Protein 1BF2 (pdb70)

InterPro domains:
  IPR004193 Glycoside hydrolase, family 13, N-terminal [PF02922] (33-148)
  IPR006047 Glycosyl hydrolase family 13, catalytic domain [PF00128] (228-406)
  IPR006047 Glycosyl hydrolase family 13, catalytic domain [SM00642] (209-652)
  IPR013780 Glycosyl hydrolase, all-beta [G3DSA:2.60.40.1180] (663-776)
  IPR013783 Immunoglobulin-like fold [G3DSA:2.60.40.10] (27-188)
  IPR014756 Immunoglobulin E-set [SSF81296] (30-186)
  IPR017853 Glycoside hydrolase superfamily [SSF51445] (195-660)
  IPR044505 Glycogen debranching enzyme GlgX/isoamylase, N-terminal Early set domain [cd02856] (33-186)
  IPR048644 Isoamylase, C-terminal [PF21331] (668-774)

Solvent-accessible surface area: 23890 Å² total; per-residue (Å²): 87,63,66,70,42,75,26,8,14,65,45,49,103,136,87,47,40,0,45,0,57,4,23,3,58,62,13,78,60,0,9,0,16,0,1,58,35,8,64,37,51,100,43,49,20,64,56,75,4,64,95,53,40,94,23,6,25,22,30,74,0,51,21,79,42,1,107,89,35,51,3,104,58,37,5,38,2,0,0,1,0,2,0,62,0,1,50,91,21,105,116,31,32,83,32,31,88,20,28,56,98,32,10,11,28,90,73,0,2,4,4,4,0,0,0,0,1,1,1,2,16,1,60,0,0,18,23,1,6,51,6,97,80,15,95,73,26,43,12,2,0,3,2,86,93,72,28,49,47,31,0,2,40,63,0,1,0,0,3,8,22,76,114,49,143,62,62,22,26,115,80,18,77,65,5,9,36,33,0,0,1,0,1,6,13,1,28,1,0,0,43,61,3,117,86,9,66,69,100,40,65,2,9,0,88,0,0,8,76,13,9,76,36,0,54,68,0,9,4,11,0,0,2,0,8,1,1,1,2,0,36,2,28,8,5,85,58,72,99,112,30,8,79,107,15,24,8,20,0,29,56,0,2,0,0,8,0,0,0,21,32,3,0,95,69,109,62,40,22,4,0,5,36,13,0,3,35,3,0,48,34,0,9,112,45,30,4,0,0,0,0,0,0,0,1,0,4,0,19,5,10,7,26,111,69,106,96,49,35,43,23,0,26,1,8,0,0,1,0,0,1,1,30,11,7,1,1,6,33,74,49,30,56,63,19,67,45,6,8,58,75,28,0,0,2,5,3,20,30,88,20,0,9,14,1,1,0,5,0,1,6,28,1,2,110,64,0,1,0,1,0,0,0,1,15,29,0,0,0,0,0,5,0,1,39,27,17,36,116,43,75,81,1,80,67,2,84,141,10,3,20,39,16,31,29,97,11,65,80,0,0,0,20,17,1,44,130,38,28,97,46,17,71,46,100,13,29,86,20,13,4,5,1,0,10,0,42,16,98,43,69,67,4,140,35,24,20,28,2,27,113,28,0,3,0,3,0,4,59,0,49,34,10,0,8,28,2,5,14,31,43,77,93,78,62,9,122,4,49,36,3,9,39,0,7,21,0,1,35,78,29,0,94,120,38,50,10,22,0,27,10,0,1,0,0,0,1,3,12,59,10,0,1,0,40,1,0,0,28,2,90,33,48,66,19,98,37,77,79,36,59,1,76,6,99,60,38,68,113,72,10,50,14,91,8,10,2,87,94,80,65,116,13,41,48,43,22,13,31,26,2,0,6,0,0,0,0,2,1,0,5,0,0,3,0,0,0,0,13,2,0,1,0,5,7,20,57,8,82,22,1,1,21,4,66,11,1,5,2,59,13,6,28,8,50,50,98,60,83,106,61,39,45,29,5,33,29,2,0,56,66,0,0,50,17,0,86,63,16,39,0,0,28,6,56,70,43,34,52,72,94,30,18,45,41,26,29,24,72,21,46,85,9,64,76,122,19,56,127,69,66,80,27,43,7,1,0,6,3,1,41,0,72,60,35,64,9,96,22,0,0,0,3,0,2,0,2,106,72,57,85,30,79,0,39,2,12,64,20,56,23,44,108,65,0,41,46,3,2,1,0,0,49,152,25,42,21,56,77,4,5,27,38,121,64,68,26,61,85,38,6,15,70,44,45,77,21,52,0,34,11,16,0,1,0,0,0,8,2,103

GO terms:
  GO:0005576 extracellular region (C, EXP)
  GO:0019156 isoamylase activity (F, EXP)

Structure (mmCIF, N/CA/C/O backbone):
data_1BF2
#
_entry.id   1BF2
#
_cell.length_a   138.900
_cell.length_b   152.400
_cell.length_c   53.500
_cell.angle_alpha   90.00
_cell.angle_beta   90.00
_cell.angle_gamma   90.00
#
_symmetry.space_group_name_H-M   'P 21 21 21'
#
loop_
_entity.id
_entity.type
_entity.pdbx_description
1 polymer ISOAMYLASE
2 non-polymer 'CALCIUM ION'
3 water water
#
loop_
_atom_site.group_PDB
_atom_site.id
_atom_site.type_symbol
_atom_site.label_atom_id
_atom_site.label_alt_id
_atom_site.label_comp_id
_atom_site.label_asym_id
_atom_site.label_entity_id
_atom_site.label_seq_id
_atom_site.pdbx_PDB_ins_code
_atom_site.Cartn_x
_atom_site.Cartn_y
_atom_site.Cartn_z
_atom_site.occupancy
_atom_site.B_iso_or_equiv
_atom_site.auth_seq_id
_atom_site.auth_comp_id
_atom_site.auth_asym_id
_atom_site.auth_atom_id
_atom_site.pdbx_PDB_model_num
ATOM 1 N N . ALA A 1 1 ? 95.855 57.252 22.572 1.00 17.60 1 ALA A N 1
ATOM 2 C CA . ALA A 1 1 ? 94.577 56.512 22.375 1.00 18.76 1 ALA A CA 1
ATOM 3 C C . ALA A 1 1 ? 93.826 56.327 23.696 1.00 20.05 1 ALA A C 1
ATOM 4 O O . ALA A 1 1 ? 94.383 56.547 24.776 1.00 20.19 1 ALA A O 1
ATOM 6 N N . ILE A 1 2 ? 92.579 55.877 23.586 1.00 20.26 2 ILE A N 1
ATOM 7 C CA . ILE A 1 2 ? 91.698 55.638 24.721 1.00 20.86 2 ILE A CA 1
ATOM 8 C C . ILE A 1 2 ? 91.630 54.128 24.965 1.00 21.33 2 ILE A C 1
ATOM 9 O O . ILE A 1 2 ? 91.443 53.363 24.029 1.00 21.44 2 ILE A O 1
ATOM 14 N N . ASN A 1 3 ? 91.875 53.703 26.200 1.00 22.78 3 ASN A N 1
ATOM 15 C CA . ASN A 1 3 ? 91.820 52.291 26.568 1.00 25.30 3 ASN A CA 1
ATOM 16 C C . ASN A 1 3 ? 92.870 51.484 25.850 1.00 27.33 3 ASN A C 1
ATOM 17 O O . ASN A 1 3 ? 92.635 50.332 25.477 1.00 26.79 3 ASN A O 1
ATOM 22 N N . SER A 1 4 ? 94.044 52.084 25.694 1.00 29.24 4 SER A N 1
ATOM 23 C CA . SER A 1 4 ? 95.167 51.441 25.034 1.00 28.45 4 SER A CA 1
ATOM 24 C C . SER A 1 4 ? 95.509 50.062 25.610 1.00 25.44 4 SER A C 1
ATOM 25 O O . SER A 1 4 ? 95.861 49.161 24.869 1.00 28.86 4 SER A O 1
ATOM 28 N N . MET A 1 5 ? 95.358 49.875 26.914 1.00 21.63 5 MET A N 1
ATOM 29 C CA . MET A 1 5 ? 95.703 48.597 27.512 1.00 17.68 5 MET A CA 1
ATOM 30 C C . MET A 1 5 ? 94.534 47.675 27.857 1.00 20.20 5 MET A C 1
ATOM 31 O O . MET A 1 5 ? 94.748 46.633 28.446 1.00 20.08 5 MET A O 1
ATOM 36 N N . SER A 1 6 ? 93.304 48.064 27.541 1.00 19.07 6 SER A N 1
ATOM 37 C CA . SER A 1 6 ? 92.130 47.237 27.861 1.00 23.59 6 SER A CA 1
ATOM 38 C C . SER A 1 6 ? 92.101 46.746 29.306 1.00 21.87 6 SER A C 1
ATOM 39 O O . SER A 1 6 ? 91.831 45.570 29.565 1.00 21.86 6 SER A O 1
ATOM 42 N N . LEU A 1 7 ? 92.308 47.669 30.240 1.00 18.13 7 LEU A N 1
ATOM 43 C CA . LEU A 1 7 ? 92.321 47.342 31.653 1.00 13.47 7 LEU A CA 1
ATOM 44 C C . LEU A 1 7 ? 90.923 47.181 32.282 1.00 13.62 7 LEU A C 1
ATOM 45 O O . LEU A 1 7 ? 89.933 47.674 31.758 1.00 13.73 7 LEU A O 1
ATOM 50 N N . GLY A 1 8 ? 90.845 46.452 33.389 1.00 11.89 8 GLY A N 1
ATOM 51 C CA . GLY A 1 8 ? 89.572 46.261 34.052 1.00 14.92 8 GLY A CA 1
ATOM 52 C C . GLY A 1 8 ? 89.095 44.820 34.052 1.00 15.05 8 GLY A C 1
ATOM 53 O O . GLY A 1 8 ? 89.811 43.903 33.628 1.00 15.32 8 GLY A O 1
ATOM 54 N N . ALA A 1 9 ? 87.877 44.631 34.545 1.00 15.81 9 ALA A N 1
ATOM 55 C CA . ALA A 1 9 ? 87.235 43.320 34.625 1.00 17.43 9 ALA A CA 1
ATOM 56 C C . ALA A 1 9 ? 86.018 43.302 33.728 1.00 16.14 9 ALA A C 1
ATOM 57 O O . ALA A 1 9 ? 85.156 44.152 33.847 1.00 21.44 9 ALA A O 1
ATOM 59 N N . SER A 1 10 ? 85.927 42.341 32.830 1.00 19.55 10 SER A N 1
ATOM 60 C CA . SER A 1 10 ? 84.753 42.287 31.976 1.00 21.21 10 SER A CA 1
ATOM 61 C C . SER A 1 10 ? 84.414 40.885 31.504 1.00 20.77 10 SER A C 1
ATOM 62 O O . SER A 1 10 ? 85.299 40.040 31.328 1.00 23.03 10 SER A O 1
ATOM 65 N N . TYR A 1 11 ? 83.126 40.651 31.298 1.00 20.17 11 TYR A N 1
ATOM 66 C CA . TYR A 1 11 ? 82.637 39.368 30.816 1.00 21.96 11 TYR A CA 1
ATOM 67 C C . TYR A 1 11 ? 82.823 39.308 29.320 1.00 21.14 11 TYR A C 1
ATOM 68 O O . TYR A 1 11 ? 82.819 40.334 28.655 1.00 19.95 11 TYR A O 1
ATOM 77 N N . ASP A 1 12 ? 82.949 38.103 28.783 1.00 26.56 12 ASP A N 1
ATOM 78 C CA . ASP A 1 12 ? 83.020 37.954 27.335 1.00 28.47 12 ASP A CA 1
ATOM 79 C C . ASP A 1 12 ? 81.563 38.026 26.850 1.00 30.38 12 ASP A C 1
ATOM 80 O O . ASP A 1 12 ? 80.631 37.993 27.665 1.00 29.65 12 ASP A O 1
ATOM 85 N N . ALA A 1 13 ? 81.361 38.082 25.539 1.00 34.01 13 ALA A N 1
ATOM 86 C CA . ALA A 1 13 ? 80.016 38.195 24.966 1.00 37.20 13 ALA A CA 1
ATOM 87 C C . ALA A 1 13 ? 78.913 37.308 25.548 1.00 38.50 13 ALA A C 1
ATOM 88 O O . ALA A 1 13 ? 77.819 37.793 25.847 1.00 37.07 13 ALA A O 1
ATOM 90 N N . GLN A 1 14 ? 79.199 36.015 25.698 1.00 40.00 14 GLN A N 1
ATOM 91 C CA . GLN A 1 14 ? 78.221 35.065 26.226 1.00 42.12 14 GLN A CA 1
ATOM 92 C C . GLN A 1 14 ? 78.218 34.897 27.748 1.00 38.76 14 GLN A C 1
ATOM 93 O O . GLN A 1 14 ? 77.486 34.066 28.273 1.00 37.07 14 GLN A O 1
ATOM 99 N N . GLN A 1 15 ? 79.003 35.721 28.444 1.00 38.55 15 GLN A N 1
ATOM 100 C CA . GLN A 1 15 ? 79.114 35.691 29.911 1.00 36.68 15 GLN A CA 1
ATOM 101 C C . GLN A 1 15 ? 79.574 34.357 30.478 1.00 33.61 15 GLN A C 1
ATOM 102 O O . GLN A 1 15 ? 79.183 33.951 31.573 1.00 32.65 15 GLN A O 1
ATOM 108 N N . ALA A 1 16 ? 80.462 33.717 29.729 1.00 30.69 16 ALA A N 1
ATOM 109 C CA . ALA A 1 16 ? 81.022 32.438 30.099 1.00 28.72 16 ALA A CA 1
ATOM 110 C C . ALA A 1 16 ? 82.317 32.632 30.847 1.00 27.88 16 ALA A C 1
ATOM 111 O O . ALA A 1 16 ? 82.771 31.715 31.536 1.00 30.00 16 ALA A O 1
ATOM 113 N N . ASN A 1 17 ? 82.941 33.797 30.667 1.00 24.60 17 ASN A N 1
ATOM 114 C CA . ASN A 1 17 ? 84.213 34.101 31.323 1.00 23.35 17 ASN A CA 1
ATOM 115 C C . ASN A 1 17 ? 84.351 35.562 31.627 1.00 20.27 17 ASN A C 1
ATOM 116 O O . ASN A 1 17 ? 83.751 36.400 30.963 1.00 19.30 17 ASN A O 1
ATOM 121 N N . ILE A 1 18 ? 85.217 35.850 32.586 1.00 17.40 18 ILE A N 1
ATOM 122 C CA . ILE A 1 18 ? 85.538 37.207 32.983 1.00 17.02 18 ILE A CA 1
ATOM 123 C C . ILE A 1 18 ? 87.044 37.313 32.849 1.00 17.10 18 ILE A C 1
ATOM 124 O O . ILE A 1 18 ? 87.770 36.394 33.243 1.00 14.69 18 ILE A O 1
ATOM 129 N N . THR A 1 19 ? 87.520 38.404 32.270 1.00 19.29 19 THR A N 1
ATOM 130 C CA . THR A 1 19 ? 88.960 38.615 32.149 1.00 19.82 19 THR A CA 1
ATOM 131 C C . THR A 1 19 ? 89.328 39.777 33.024 1.00 17.31 19 THR A C 1
ATOM 132 O O . THR A 1 19 ? 88.707 40.843 32.948 1.00 19.13 19 THR A O 1
ATOM 136 N N . PHE A 1 20 ? 90.335 39.573 33.852 1.00 15.11 20 PHE A N 1
ATOM 137 C CA . PHE A 1 20 ? 90.794 40.612 34.741 1.00 14.15 20 PHE A CA 1
ATOM 138 C C . PHE A 1 20 ? 92.163 41.096 34.285 1.00 15.02 20 PHE A C 1
ATOM 139 O O . PHE A 1 20 ? 93.084 40.305 34.173 1.00 18.61 20 PHE A O 1
ATOM 147 N N . ARG A 1 21 ? 92.282 42.373 33.952 1.00 16.63 21 ARG A N 1
ATOM 148 C CA . ARG A 1 21 ? 93.566 42.943 33.534 1.00 17.26 21 ARG A CA 1
ATOM 149 C C . ARG A 1 21 ? 93.906 44.124 34.441 1.00 14.66 21 ARG A C 1
ATOM 150 O O . ARG A 1 21 ? 93.062 44.986 34.677 1.00 16.74 21 ARG A O 1
ATOM 158 N N . VAL A 1 22 ? 95.143 44.203 34.916 1.00 14.32 22 VAL A N 1
ATOM 159 C CA . VAL A 1 22 ? 95.531 45.301 35.802 1.00 14.36 22 VAL A CA 1
ATOM 160 C C . VAL A 1 22 ? 97.004 45.645 35.592 1.00 17.02 22 VAL A C 1
ATOM 161 O O . VAL A 1 22 ? 97.807 44.780 35.277 1.00 19.40 22 VAL A O 1
ATOM 165 N N . TYR A 1 23 ? 97.349 46.920 35.723 1.00 18.35 23 TYR A N 1
ATOM 166 C CA . TYR A 1 23 ? 98.713 47.380 35.534 1.00 14.83 23 TYR A CA 1
ATOM 167 C C . TYR A 1 23 ? 99.516 47.553 36.812 1.00 16.20 23 TYR A C 1
ATOM 168 O O . TYR A 1 23 ? 98.996 47.946 37.856 1.00 18.62 23 TYR A O 1
ATOM 177 N N . SER A 1 24 ? 100.794 47.235 36.709 1.00 15.59 24 SER A N 1
ATOM 178 C CA . SER A 1 24 ? 101.752 47.420 37.785 1.00 17.11 24 SER A CA 1
ATOM 179 C C . SER A 1 24 ? 103.106 47.174 37.158 1.00 18.54 24 SER A C 1
ATOM 180 O O . SER A 1 24 ? 103.349 46.103 36.609 1.00 19.88 24 SER A O 1
ATOM 183 N N . SER A 1 25 ? 103.948 48.202 37.145 1.00 19.85 25 SER A N 1
ATOM 184 C CA . SER A 1 25 ? 105.273 48.093 36.546 1.00 20.00 25 SER A CA 1
ATOM 185 C C . SER A 1 25 ? 106.322 47.553 37.506 1.00 19.27 25 SER A C 1
ATOM 186 O O . SER A 1 25 ? 107.395 47.160 37.078 1.00 24.09 25 SER A O 1
ATOM 189 N N . GLN A 1 26 ? 106.000 47.515 38.795 1.00 18.09 26 GLN A N 1
ATOM 190 C CA . GLN A 1 26 ? 106.927 47.041 39.811 1.00 16.03 26 GLN A CA 1
ATOM 191 C C . GLN A 1 26 ? 106.498 45.772 40.554 1.00 18.95 26 GLN A C 1
ATOM 192 O O . GLN A 1 26 ? 107.319 45.147 41.206 1.00 20.36 26 GLN A O 1
ATOM 198 N N . ALA A 1 27 ? 105.218 45.412 40.493 1.00 19.42 27 ALA A N 1
ATOM 199 C CA . ALA A 1 27 ? 104.729 44.222 41.186 1.00 19.58 27 ALA A CA 1
ATOM 200 C C . ALA A 1 27 ? 105.514 42.990 40.791 1.00 18.57 27 ALA A C 1
ATOM 201 O O . ALA A 1 27 ? 105.988 42.866 39.665 1.00 18.59 27 ALA A O 1
ATOM 203 N N . THR A 1 28 ? 105.669 42.108 41.759 1.00 19.52 28 THR A N 1
ATOM 204 C CA . THR A 1 28 ? 106.374 40.850 41.611 1.00 21.47 28 THR A CA 1
ATOM 205 C C . THR A 1 28 ? 105.348 39.725 41.510 1.00 23.24 28 THR A C 1
ATOM 206 O O . THR A 1 28 ? 105.611 38.660 40.946 1.00 23.43 28 THR A O 1
ATOM 210 N N . ARG A 1 29 ? 104.187 39.963 42.106 1.00 22.67 29 ARG A N 1
ATOM 211 C CA . ARG A 1 29 ? 103.128 38.989 42.127 1.00 21.37 29 ARG A CA 1
ATOM 212 C C . ARG A 1 29 ? 101.824 39.702 42.388 1.00 19.29 29 ARG A C 1
ATOM 213 O O . ARG A 1 29 ? 101.776 40.606 43.224 1.00 20.62 29 ARG A O 1
ATOM 221 N N . ILE A 1 30 ? 100.789 39.308 41.653 1.00 15.50 30 ILE A N 1
ATOM 222 C CA . ILE A 1 30 ? 99.458 39.869 41.799 1.00 15.34 30 ILE A CA 1
ATOM 223 C C . ILE A 1 30 ? 98.477 38.717 41.813 1.00 16.99 30 ILE A C 1
ATOM 224 O O . ILE A 1 30 ? 98.529 37.827 40.960 1.00 16.43 30 ILE A O 1
ATOM 229 N N . VAL A 1 31 ? 97.591 38.727 42.799 1.00 18.03 31 VAL A N 1
ATOM 230 C CA . VAL A 1 31 ? 96.619 37.661 42.953 1.00 18.11 31 VAL A CA 1
ATOM 231 C C . VAL A 1 31 ? 95.214 38.231 43.150 1.00 18.15 31 VAL A C 1
ATOM 232 O O . VAL A 1 31 ? 95.006 39.133 43.965 1.00 16.26 31 VAL A O 1
ATOM 236 N N . LEU A 1 32 ? 94.275 37.705 42.367 1.00 19.91 32 LEU A N 1
ATOM 237 C CA . LEU A 1 32 ? 92.869 38.085 42.386 1.00 15.52 32 LEU A CA 1
ATOM 238 C C . LEU A 1 32 ? 92.143 37.405 43.538 1.00 18.17 32 LEU A C 1
ATOM 239 O O . LEU A 1 32 ? 92.345 36.216 43.775 1.00 18.42 32 LEU A O 1
ATOM 244 N N . TYR A 1 33 ? 91.341 38.163 44.282 1.00 15.87 33 TYR A N 1
ATOM 245 C CA . TYR A 1 33 ? 90.545 37.618 45.379 1.00 10.58 33 TYR A CA 1
ATOM 246 C C . TYR A 1 33 ? 89.092 37.862 44.991 1.00 14.73 33 TYR A C 1
ATOM 247 O O . TYR A 1 33 ? 88.756 38.971 44.575 1.00 15.68 33 TYR A O 1
ATOM 256 N N . LEU A 1 34 ? 88.255 36.818 45.053 1.00 15.29 34 LEU A N 1
ATOM 257 C CA . LEU A 1 34 ? 86.841 36.922 44.705 1.00 11.74 34 LEU A CA 1
ATOM 258 C C . LEU A 1 34 ? 85.990 36.755 45.941 1.00 15.00 34 LEU A C 1
ATOM 259 O O . LEU A 1 34 ? 86.273 35.891 46.767 1.00 15.98 34 LEU A O 1
ATOM 264 N N . TYR A 1 35 ? 84.969 37.605 46.081 1.00 16.52 35 TYR A N 1
ATOM 265 C CA . TYR A 1 35 ? 84.081 37.587 47.236 1.00 15.25 35 TYR A CA 1
ATOM 266 C C . TYR A 1 35 ? 82.621 37.577 46.798 1.00 17.04 35 TYR A C 1
ATOM 267 O O . TYR A 1 35 ? 82.279 38.069 45.714 1.00 17.18 35 TYR A O 1
ATOM 276 N N . SER A 1 36 ? 81.765 37.031 47.656 1.00 17.07 36 SER A N 1
ATOM 277 C CA . SER A 1 36 ? 80.337 36.963 47.382 1.00 19.67 36 SER A CA 1
ATOM 278 C C . SER A 1 36 ? 79.646 38.229 47.886 1.00 19.70 36 SER A C 1
ATOM 279 O O . SER A 1 36 ? 78.544 38.564 47.445 1.00 21.93 36 SER A O 1
ATOM 282 N N . ALA A 1 37 ? 80.296 38.918 48.818 1.00 14.70 37 ALA A N 1
ATOM 283 C CA . ALA A 1 37 ? 79.771 40.152 49.381 1.00 16.31 37 ALA A CA 1
ATOM 284 C C . ALA A 1 37 ? 80.920 41.183 49.471 1.00 17.58 37 ALA A C 1
ATOM 285 O O . ALA A 1 37 ? 82.099 40.822 49.582 1.00 18.01 37 ALA A O 1
ATOM 287 N N . GLY A 1 38 ? 80.584 42.462 49.392 1.00 16.50 38 GLY A N 1
ATOM 288 C CA . GLY A 1 38 ? 81.614 43.483 49.440 1.00 14.81 38 GLY A CA 1
ATOM 289 C C . GLY A 1 38 ? 82.230 43.706 50.805 1.00 17.50 38 GLY A C 1
ATOM 290 O O . GLY A 1 38 ? 83.361 44.202 50.910 1.00 16.58 38 GLY A O 1
ATOM 291 N N . TYR A 1 39 ? 81.493 43.348 51.850 1.00 13.88 39 TYR A N 1
ATOM 292 C CA . TYR A 1 39 ? 81.969 43.547 53.201 1.00 17.76 39 TYR A CA 1
ATOM 293 C C . TYR A 1 39 ? 81.708 42.383 54.143 1.00 20.51 39 TYR A C 1
ATOM 294 O O . TYR A 1 39 ? 80.667 41.737 54.082 1.00 23.04 39 TYR A O 1
ATOM 303 N N . GLY A 1 40 ? 82.653 42.171 55.050 1.00 21.60 40 GLY A N 1
ATOM 304 C CA . GLY A 1 40 ? 82.519 41.161 56.076 1.00 24.49 40 GLY A CA 1
ATOM 305 C C . GLY A 1 40 ? 82.831 39.717 55.769 1.00 25.22 40 GLY A C 1
ATOM 306 O O . GLY A 1 40 ? 82.876 38.909 56.692 1.00 28.09 40 GLY A O 1
ATOM 307 N N . VAL A 1 41 ? 83.064 39.374 54.511 1.00 23.56 41 VAL A N 1
ATOM 308 C CA . VAL A 1 41 ? 83.359 37.988 54.216 1.00 23.23 41 VAL A CA 1
ATOM 309 C C . VAL A 1 41 ? 84.731 37.772 53.654 1.00 21.52 41 VAL A C 1
ATOM 310 O O . VAL A 1 41 ? 85.314 38.675 53.049 1.00 20.97 41 VAL A O 1
ATOM 314 N N . GLN A 1 42 ? 85.254 36.571 53.893 1.00 20.09 42 GLN A N 1
ATOM 315 C CA . GLN A 1 42 ? 86.552 36.181 53.362 1.00 20.67 42 GLN A CA 1
ATOM 316 C C . GLN A 1 42 ? 86.305 35.816 51.898 1.00 19.56 42 GLN A C 1
ATOM 317 O O . GLN A 1 42 ? 85.153 35.598 51.496 1.00 21.07 42 GLN A O 1
ATOM 323 N N . GLU A 1 43 ? 87.371 35.764 51.104 1.00 18.03 43 GLU A N 1
ATOM 324 C CA . GLU A 1 43 ? 87.260 35.428 49.694 1.00 18.12 43 GLU A CA 1
ATOM 325 C C . GLU A 1 43 ? 86.821 33.977 49.485 1.00 19.40 43 GLU A C 1
ATOM 326 O O . GLU A 1 43 ? 87.057 33.127 50.344 1.00 19.17 43 GLU A O 1
ATOM 332 N N . SER A 1 44 ? 86.105 33.728 48.388 1.00 19.69 44 SER A N 1
ATOM 333 C CA . SER A 1 44 ? 85.656 32.386 48.024 1.00 17.81 44 SER A CA 1
ATOM 334 C C . SER A 1 44 ? 86.708 31.706 47.133 1.00 18.24 44 SER A C 1
ATOM 335 O O . SER A 1 44 ? 86.780 30.489 47.077 1.00 20.50 44 SER A O 1
ATOM 338 N N . ALA A 1 45 ? 87.513 32.495 46.429 1.00 20.03 45 ALA A N 1
ATOM 339 C CA . ALA A 1 45 ? 88.548 31.953 45.546 1.00 20.58 45 ALA A CA 1
ATOM 340 C C . ALA A 1 45 ? 89.655 32.984 45.300 1.00 21.23 45 ALA A C 1
ATOM 341 O O . ALA A 1 45 ? 89.483 34.174 45.569 1.00 20.40 45 ALA A O 1
ATOM 343 N N . THR A 1 46 ? 90.797 32.500 44.825 1.00 22.49 46 THR A N 1
ATOM 344 C CA . THR A 1 46 ? 91.950 33.334 44.503 1.00 21.34 46 THR A CA 1
ATOM 345 C C . THR A 1 46 ? 92.560 32.755 43.231 1.00 20.68 46 THR A C 1
ATOM 346 O O . THR A 1 46 ? 92.495 31.546 43.000 1.00 21.23 46 THR A O 1
ATOM 350 N N . TYR A 1 47 ? 93.082 33.633 42.385 1.00 21.08 47 TYR A N 1
ATOM 351 C CA . TYR A 1 47 ? 93.732 33.264 41.132 1.00 22.56 47 TYR A CA 1
ATOM 352 C C . TYR A 1 47 ? 94.964 34.144 40.956 1.00 22.22 47 TYR A C 1
ATOM 353 O O . TYR A 1 47 ? 94.893 35.367 41.089 1.00 22.80 47 TYR A O 1
ATOM 362 N N . THR A 1 48 ? 96.095 33.510 40.690 1.00 25.01 48 THR A N 1
ATOM 363 C CA . THR A 1 48 ? 97.351 34.209 40.474 1.00 26.18 48 THR A CA 1
ATOM 364 C C . THR A 1 48 ? 97.350 34.775 39.053 1.00 24.14 48 THR A C 1
ATOM 365 O O . THR A 1 48 ? 97.023 34.058 38.100 1.00 23.76 48 THR A O 1
ATOM 369 N N . LEU A 1 49 ? 97.653 36.062 38.910 1.00 18.74 49 LEU A N 1
ATOM 370 C CA . LEU A 1 49 ? 97.662 36.666 37.583 1.00 18.01 49 LEU A CA 1
ATOM 371 C C . LEU A 1 49 ? 98.989 36.435 36.874 1.00 19.18 49 LEU A C 1
ATOM 372 O O . LEU A 1 49 ? 99.970 36.039 37.506 1.00 18.67 49 LEU A O 1
ATOM 377 N N . SER A 1 50 ? 99.011 36.670 35.566 1.00 19.26 50 SER A N 1
ATOM 378 C CA . SER A 1 50 ? 100.215 36.482 34.777 1.00 23.73 50 SER A CA 1
ATOM 379 C C . SER A 1 50 ? 100.561 37.693 33.921 1.00 23.56 50 SER A C 1
ATOM 380 O O . SER A 1 50 ? 99.679 38.300 33.305 1.00 23.14 50 SER A O 1
ATOM 383 N N . PRO A 1 51 ? 101.857 38.056 33.873 1.00 23.45 51 PRO A N 1
ATOM 384 C CA . PRO A 1 51 ? 102.357 39.189 33.099 1.00 25.64 51 PRO A CA 1
ATOM 385 C C . PRO A 1 51 ? 101.944 39.011 31.660 1.00 26.61 51 PRO A C 1
ATOM 386 O O . PRO A 1 51 ? 102.188 37.964 31.071 1.00 30.50 51 PRO A O 1
ATOM 390 N N . ALA A 1 52 ? 101.252 40.005 31.132 1.00 26.69 52 ALA A N 1
ATOM 391 C CA . ALA A 1 52 ? 100.787 39.981 29.761 1.00 30.47 52 ALA A CA 1
ATOM 392 C C . ALA A 1 52 ? 101.584 41.006 28.954 1.00 33.10 52 ALA A C 1
ATOM 393 O O . ALA A 1 52 ? 101.183 41.391 27.851 1.00 36.76 52 ALA A O 1
ATOM 395 N N . GLY A 1 53 ? 102.694 41.467 29.528 1.00 34.31 53 GLY A N 1
ATOM 396 C CA . GLY A 1 53 ? 103.544 42.435 28.861 1.00 34.50 53 GLY A CA 1
ATOM 397 C C . GLY A 1 53 ? 103.144 43.891 29.034 1.00 36.82 53 GLY A C 1
ATOM 398 O O . GLY A 1 53 ? 101.966 44.221 29.249 1.00 34.62 53 GLY A O 1
ATOM 399 N N . SER A 1 54 ? 104.142 44.770 28.969 1.00 36.73 54 SER A N 1
ATOM 400 C CA . SER A 1 54 ? 103.909 46.202 29.109 1.00 34.54 54 SER A CA 1
ATOM 401 C C . SER A 1 54 ? 103.348 46.558 30.499 1.00 31.60 54 SER A C 1
ATOM 402 O O . SER A 1 54 ? 102.625 47.546 30.656 1.00 30.82 54 SER A O 1
ATOM 405 N N . GLY A 1 55 ? 103.670 45.736 31.498 1.00 28.50 55 GLY A N 1
ATOM 406 C CA . GLY A 1 55 ? 103.194 45.985 32.846 1.00 23.04 55 GLY A CA 1
ATOM 407 C C . GLY A 1 55 ? 101.771 45.552 33.145 1.00 20.66 55 GLY A C 1
ATOM 408 O O . GLY A 1 55 ? 101.286 45.807 34.248 1.00 21.59 55 GLY A O 1
ATOM 409 N N . VAL A 1 56 ? 101.077 44.942 32.186 1.00 19.09 56 VAL A N 1
ATOM 410 C CA . VAL A 1 56 ? 99.719 44.497 32.455 1.00 17.66 56 VAL A CA 1
ATOM 411 C C . VAL A 1 56 ? 99.776 43.045 32.872 1.00 17.51 56 VAL A C 1
ATOM 412 O O . VAL A 1 56 ? 100.575 42.285 32.344 1.00 18.18 56 VAL A O 1
ATOM 416 N N . TRP A 1 57 ? 98.964 42.694 33.861 1.00 16.32 57 TRP A N 1
ATOM 417 C CA . TRP A 1 57 ? 98.861 41.348 34.394 1.00 16.48 57 TRP A CA 1
ATOM 418 C C . TRP A 1 57 ? 97.455 40.901 34.063 1.00 16.92 57 TRP A C 1
ATOM 419 O O . TRP A 1 57 ? 96.527 41.677 34.198 1.00 17.14 57 TRP A O 1
ATOM 430 N N . ALA A 1 58 ? 97.276 39.650 33.669 1.00 18.44 58 ALA A N 1
ATOM 431 C CA . ALA A 1 58 ? 95.952 39.194 33.300 1.00 15.94 58 ALA A CA 1
ATOM 432 C C . ALA A 1 58 ? 95.648 37.760 33.695 1.00 18.76 58 ALA A C 1
ATOM 433 O O . ALA A 1 58 ? 96.552 36.967 33.930 1.00 18.15 58 ALA A O 1
ATOM 435 N N . VAL A 1 59 ? 94.357 37.455 33.797 1.00 19.51 59 VAL A N 1
ATOM 436 C CA . VAL A 1 59 ? 93.870 36.117 34.103 1.00 19.14 59 VAL A CA 1
ATOM 437 C C . VAL A 1 59 ? 92.448 36.097 33.626 1.00 17.16 59 VAL A C 1
ATOM 438 O O . VAL A 1 59 ? 91.779 37.119 33.638 1.00 18.97 59 VAL A O 1
ATOM 442 N N . THR A 1 60 ? 92.024 34.968 33.094 1.00 19.58 60 THR A N 1
ATOM 443 C CA . THR A 1 60 ? 90.660 34.826 32.635 1.00 19.28 60 THR A CA 1
ATOM 444 C C . THR A 1 60 ? 90.004 33.724 33.437 1.00 18.72 60 THR A C 1
ATOM 445 O O . THR A 1 60 ? 90.524 32.620 33.512 1.00 20.35 60 THR A O 1
ATOM 449 N N . VAL A 1 61 ? 88.880 34.044 34.067 1.00 20.28 61 VAL A N 1
ATOM 450 C CA . VAL A 1 61 ? 88.178 33.083 34.885 1.00 19.28 61 VAL A CA 1
ATOM 451 C C . VAL A 1 61 ? 86.831 32.674 34.316 1.00 20.66 61 VAL A C 1
ATOM 452 O O . VAL A 1 61 ? 86.026 33.523 33.919 1.00 20.09 61 VAL A O 1
ATOM 456 N N . PRO A 1 62 ? 86.585 31.354 34.219 1.00 21.23 62 PRO A N 1
ATOM 457 C CA . PRO A 1 62 ? 85.313 30.850 33.688 1.00 20.22 62 PRO A CA 1
ATOM 458 C C . PRO A 1 62 ? 84.256 31.114 34.753 1.00 20.02 62 PRO A C 1
ATOM 459 O O . PRO A 1 62 ? 84.519 30.932 35.949 1.00 18.65 62 PRO A O 1
ATOM 463 N N . VAL A 1 63 ? 83.072 31.552 34.340 1.00 19.86 63 VAL A N 1
ATOM 464 C CA . VAL A 1 63 ? 82.010 31.826 35.310 1.00 22.62 63 VAL A CA 1
ATOM 465 C C . VAL A 1 63 ? 81.625 30.563 36.125 1.00 24.05 63 VAL A C 1
ATOM 466 O O . VAL A 1 63 ? 81.377 30.626 37.335 1.00 23.38 63 VAL A O 1
ATOM 470 N N . SER A 1 64 ? 81.662 29.409 35.471 1.00 26.12 64 SER A N 1
ATOM 471 C CA . SER A 1 64 ? 81.336 28.145 36.116 1.00 28.10 64 SER A CA 1
ATOM 472 C C . SER A 1 64 ? 82.250 27.895 37.320 1.00 26.08 64 SER A C 1
ATOM 473 O O . SER A 1 64 ? 81.808 27.339 38.329 1.00 26.67 64 SER A O 1
ATOM 476 N N . SER A 1 65 ? 83.517 28.297 37.205 1.00 23.87 65 SER A N 1
ATOM 477 C CA . SER A 1 65 ? 84.483 28.137 38.294 1.00 21.72 65 SER A CA 1
ATOM 478 C C . SER A 1 65 ? 84.134 29.079 39.445 1.00 20.65 65 SER A C 1
ATOM 479 O O . SER A 1 65 ? 84.353 28.755 40.616 1.00 20.22 65 SER A O 1
ATOM 482 N N . ILE A 1 66 ? 83.583 30.245 39.102 1.00 19.85 66 ILE A N 1
ATOM 483 C CA . ILE A 1 66 ? 83.170 31.247 40.085 1.00 18.51 66 ILE A CA 1
ATOM 484 C C . ILE A 1 66 ? 81.939 30.704 40.839 1.00 19.42 66 ILE A C 1
ATOM 485 O O . ILE A 1 66 ? 81.898 30.702 42.069 1.00 21.40 66 ILE A O 1
ATOM 490 N N . LYS A 1 67 ? 80.979 30.156 40.107 1.00 19.39 67 LYS A N 1
ATOM 491 C CA . LYS A 1 67 ? 79.792 29.608 40.740 1.00 18.66 67 LYS A CA 1
ATOM 492 C C . LYS A 1 67 ? 80.149 28.409 41.552 1.00 17.20 67 LYS A C 1
ATOM 493 O O . LYS A 1 67 ? 79.550 28.162 42.593 1.00 17.84 67 LYS A O 1
ATOM 499 N N . ALA A 1 68 ? 81.126 27.655 41.072 1.00 18.85 68 ALA A N 1
ATOM 500 C CA . ALA A 1 68 ? 81.589 26.484 41.800 1.00 19.63 68 ALA A CA 1
ATOM 501 C C . ALA A 1 68 ? 82.236 26.942 43.113 1.00 20.38 68 ALA A C 1
ATOM 502 O O . ALA A 1 68 ? 82.190 26.237 44.107 1.00 22.25 68 ALA A O 1
ATOM 504 N N . ALA A 1 69 ? 82.836 28.129 43.127 1.00 22.62 69 ALA A N 1
ATOM 505 C CA . ALA A 1 69 ? 83.448 28.625 44.359 1.00 20.25 69 ALA A CA 1
ATOM 506 C C . ALA A 1 69 ? 82.383 29.132 45.352 1.00 18.88 69 ALA A C 1
ATOM 507 O O . ALA A 1 69 ? 82.689 29.433 46.513 1.00 18.83 69 ALA A O 1
ATOM 509 N N . GLY A 1 70 ? 81.131 29.201 44.900 1.00 19.02 70 GLY A N 1
ATOM 510 C CA . GLY A 1 70 ? 80.047 29.622 45.772 1.00 16.91 70 GLY A CA 1
ATOM 511 C C . GLY A 1 70 ? 79.470 30.982 45.458 1.00 16.70 70 GLY A C 1
ATOM 512 O O . GLY A 1 70 ? 78.540 31.431 46.120 1.00 17.51 70 GLY A O 1
ATOM 513 N N . ILE A 1 71 ? 80.022 31.635 44.442 1.00 18.72 71 ILE A N 1
ATOM 514 C CA . ILE A 1 71 ? 79.578 32.970 44.041 1.00 17.15 71 ILE A CA 1
ATOM 515 C C . ILE A 1 71 ? 78.616 32.863 42.863 1.00 14.77 71 ILE A C 1
ATOM 516 O O . ILE A 1 71 ? 79.026 32.692 41.708 1.00 12.49 71 ILE A O 1
ATOM 521 N N . THR A 1 72 ? 77.329 32.917 43.172 1.00 15.49 72 THR A N 1
ATOM 522 C CA . THR A 1 72 ? 76.308 32.820 42.140 1.00 18.25 72 THR A CA 1
ATOM 523 C C . THR A 1 72 ? 75.640 34.150 41.771 1.00 17.32 72 THR A C 1
ATOM 524 O O . THR A 1 72 ? 74.931 34.225 40.767 1.00 21.04 72 THR A O 1
ATOM 528 N N . GLY A 1 73 ? 75.835 35.178 42.590 1.00 19.35 73 GLY A N 1
ATOM 529 C CA . GLY A 1 73 ? 75.273 36.490 42.293 1.00 18.32 73 GLY A CA 1
ATOM 530 C C . GLY A 1 73 ? 76.341 37.379 41.668 1.00 18.96 73 GLY A C 1
ATOM 531 O O . GLY A 1 73 ? 77.151 36.897 40.880 1.00 21.83 73 GLY A O 1
ATOM 532 N N . ALA A 1 74 ? 76.390 38.654 42.050 1.00 18.96 74 ALA A N 1
ATOM 533 C CA . ALA A 1 74 ? 77.383 39.588 41.508 1.00 17.60 74 ALA A CA 1
ATOM 534 C C . ALA A 1 74 ? 78.809 39.233 41.958 1.00 15.65 74 ALA A C 1
ATOM 535 O O . ALA A 1 74 ? 79.022 38.739 43.064 1.00 17.86 74 ALA A O 1
ATOM 537 N N . VAL A 1 75 ? 79.783 39.456 41.089 1.00 14.06 75 VAL A N 1
ATOM 538 C CA . VAL A 1 75 ? 81.157 39.138 41.422 1.00 14.52 75 VAL A CA 1
ATOM 539 C C . VAL A 1 75 ? 81.898 40.347 41.990 1.00 15.87 75 VAL A C 1
ATOM 540 O O . VAL A 1 75 ? 82.095 41.341 41.292 1.00 15.40 75 VAL A O 1
ATOM 544 N N . TYR A 1 76 ? 82.256 40.270 43.271 1.00 14.30 76 TYR A N 1
ATOM 545 C CA . TYR A 1 76 ? 83.019 41.321 43.937 1.00 13.53 76 TYR A CA 1
ATOM 546 C C . TYR A 1 76 ? 84.490 40.874 43.882 1.00 16.95 76 TYR A C 1
ATOM 547 O O . TYR A 1 76 ? 84.796 39.700 44.139 1.00 19.23 76 TYR A O 1
ATOM 556 N N . TYR A 1 77 ? 85.404 41.796 43.582 1.00 18.29 77 TYR A N 1
ATOM 557 C CA . TYR A 1 77 ? 86.824 41.436 43.472 1.00 16.64 77 TYR A CA 1
ATOM 558 C C . TYR A 1 77 ? 87.855 42.478 43.962 1.00 16.85 77 TYR A C 1
ATOM 559 O O . TYR A 1 77 ? 87.551 43.668 44.106 1.00 17.31 77 TYR A O 1
ATOM 568 N N . GLY A 1 78 ? 89.087 42.015 44.162 1.00 12.55 78 GLY A N 1
ATOM 569 C CA . GLY A 1 78 ? 90.151 42.886 44.602 1.00 12.39 78 GLY A CA 1
ATOM 570 C C . GLY A 1 78 ? 91.476 42.202 44.350 1.00 14.26 78 GLY A C 1
ATOM 571 O O . GLY A 1 78 ? 91.511 41.040 43.970 1.00 13.71 78 GLY A O 1
ATOM 572 N N . TYR A 1 79 ? 92.572 42.901 44.598 1.00 14.07 79 TYR A N 1
ATOM 573 C CA . TYR A 1 79 ? 93.893 42.338 44.373 1.00 13.24 79 TYR A CA 1
ATOM 574 C C . TYR A 1 79 ? 94.775 42.407 45.588 1.00 13.50 79 TYR A C 1
ATOM 575 O O . TYR A 1 79 ? 94.498 43.154 46.539 1.00 15.56 79 TYR A O 1
ATOM 584 N N . ARG A 1 80 ? 95.812 41.576 45.571 1.00 15.81 80 ARG A N 1
ATOM 585 C CA . ARG A 1 80 ? 96.845 41.586 46.612 1.00 12.99 80 ARG A CA 1
ATOM 586 C C . ARG A 1 80 ? 98.109 41.559 45.771 1.00 14.10 80 ARG A C 1
ATOM 587 O O . ARG A 1 80 ? 98.214 40.763 44.831 1.00 16.24 80 ARG A O 1
ATOM 595 N N . ALA A 1 81 ? 98.982 42.537 45.993 1.00 16.46 81 ALA A N 1
ATOM 596 C CA . ALA A 1 81 ? 100.214 42.645 45.227 1.00 15.30 81 ALA A CA 1
ATOM 597 C C . ALA A 1 81 ? 101.485 42.649 46.057 1.00 15.26 81 ALA A C 1
ATOM 598 O O . ALA A 1 81 ? 101.523 43.165 47.172 1.00 17.07 81 ALA A O 1
ATOM 600 N N . TRP A 1 82 ? 102.531 42.065 45.483 1.00 15.72 82 TRP A N 1
ATOM 601 C CA . TRP A 1 82 ? 103.832 41.987 46.122 1.00 14.63 82 TRP A CA 1
ATOM 602 C C . TRP A 1 82 ? 104.792 42.772 45.267 1.00 13.95 82 TRP A C 1
ATOM 603 O O . TRP A 1 82 ? 104.544 42.977 44.082 1.00 13.57 82 TRP A O 1
ATOM 614 N N . GLY A 1 83 ? 105.889 43.212 45.866 1.00 15.87 83 GLY A N 1
ATOM 615 C CA . GLY A 1 83 ? 106.863 43.975 45.114 1.00 16.61 83 GLY A CA 1
ATOM 616 C C . GLY A 1 83 ? 108.181 44.022 45.840 1.00 15.05 83 GLY A C 1
ATOM 617 O O . GLY A 1 83 ? 108.296 43.493 46.938 1.00 21.66 83 GLY A O 1
ATOM 618 N N . PRO A 1 84 ? 109.154 44.766 45.314 1.00 15.39 84 PRO A N 1
ATOM 619 C CA . PRO A 1 84 ? 110.491 44.905 45.893 1.00 15.55 84 PRO A CA 1
ATOM 620 C C . PRO A 1 84 ? 110.575 45.216 47.370 1.00 17.36 84 PRO A C 1
ATOM 621 O O . PRO A 1 84 ? 111.481 44.734 48.042 1.00 17.95 84 PRO A O 1
ATOM 625 N N . ASN A 1 85 ? 109.652 46.016 47.892 1.00 17.19 85 ASN A N 1
ATOM 626 C CA . ASN A 1 85 ? 109.718 46.348 49.314 1.00 18.17 85 ASN A CA 1
ATOM 627 C C . ASN A 1 85 ? 109.066 45.266 50.192 1.00 19.88 85 ASN A C 1
ATOM 628 O O . ASN A 1 85 ? 109.211 45.262 51.419 1.00 19.75 85 ASN A O 1
ATOM 633 N N . TRP A 1 86 ? 108.381 44.328 49.554 1.00 19.63 86 TRP A N 1
ATOM 634 C CA . TRP A 1 86 ? 107.706 43.268 50.277 1.00 19.33 86 TRP A CA 1
ATOM 635 C C . TRP A 1 86 ? 107.485 42.145 49.275 1.00 21.01 86 TRP A C 1
ATOM 636 O O . TRP A 1 86 ? 106.397 42.004 48.723 1.00 21.02 86 TRP A O 1
ATOM 647 N N . PRO A 1 87 ? 108.551 41.385 48.964 1.00 21.52 87 PRO A N 1
ATOM 648 C CA . PRO A 1 87 ? 108.460 40.278 48.011 1.00 21.76 87 PRO A CA 1
ATOM 649 C C . PRO A 1 87 ? 107.594 39.176 48.584 1.00 21.98 87 PRO A C 1
ATOM 650 O O . PRO A 1 87 ? 107.271 39.164 49.778 1.00 21.98 87 PRO A O 1
ATOM 654 N N . TYR A 1 88 ? 107.245 38.232 47.725 1.00 23.32 88 TYR A N 1
ATOM 655 C CA . TYR A 1 88 ? 106.439 37.108 48.130 1.00 25.94 88 TYR A CA 1
ATOM 656 C C . TYR A 1 88 ? 107.266 36.066 48.873 1.00 27.63 88 TYR A C 1
ATOM 657 O O . TYR A 1 88 ? 108.320 35.639 48.398 1.00 27.21 88 TYR A O 1
ATOM 666 N N . ALA A 1 89 ? 106.818 35.727 50.077 1.00 29.21 89 ALA A N 1
ATOM 667 C CA . ALA A 1 89 ? 107.458 34.705 50.885 1.00 28.96 89 ALA A CA 1
ATOM 668 C C . ALA A 1 89 ? 106.429 33.569 50.916 1.00 31.97 89 ALA A C 1
ATOM 669 O O . ALA A 1 89 ? 105.269 33.797 51.273 1.00 32.51 89 ALA A O 1
ATOM 671 N N . SER A 1 90 ? 106.848 32.371 50.503 1.00 34.27 90 SER A N 1
ATOM 672 C CA . SER A 1 90 ? 105.995 31.168 50.448 1.00 35.63 90 SER A CA 1
ATOM 673 C C . SER A 1 90 ? 105.260 30.809 51.736 1.00 34.27 90 SER A C 1
ATOM 674 O O . SER A 1 90 ? 104.361 29.979 51.724 1.00 35.51 90 SER A O 1
ATOM 677 N N . ASN A 1 91 ? 105.686 31.385 52.850 1.00 33.22 91 ASN A N 1
ATOM 678 C CA . ASN A 1 91 ? 105.037 31.140 54.127 1.00 34.06 91 ASN A CA 1
ATOM 679 C C . ASN A 1 91 ? 104.115 32.301 54.520 1.00 32.53 91 ASN A C 1
ATOM 680 O O . ASN A 1 91 ? 103.563 32.321 55.630 1.00 32.16 91 ASN A O 1
ATOM 685 N N . TRP A 1 92 ? 103.960 33.277 53.632 1.00 29.42 92 TRP A N 1
ATOM 686 C CA . TRP A 1 92 ? 103.103 34.405 53.936 1.00 27.11 92 TRP A CA 1
ATOM 687 C C . TRP A 1 92 ? 101.649 33.931 53.990 1.00 28.55 92 TRP A C 1
ATOM 688 O O . TRP A 1 92 ? 101.251 32.999 53.276 1.00 29.93 92 TRP A O 1
ATOM 699 N N . GLY A 1 93 ? 100.871 34.576 54.851 1.00 27.09 93 GLY A N 1
ATOM 700 C CA . GLY A 1 93 ? 99.457 34.278 54.975 1.00 26.63 93 GLY A CA 1
ATOM 701 C C . GLY A 1 93 ? 98.795 35.599 55.306 1.00 25.65 93 GLY A C 1
ATOM 702 O O . GLY A 1 93 ? 99.482 36.515 55.742 1.00 27.42 93 GLY A O 1
ATOM 703 N N . LYS A 1 94 ? 97.487 35.717 55.105 1.00 25.12 94 LYS A N 1
ATOM 704 C CA . LYS A 1 94 ? 96.774 36.965 55.403 1.00 24.19 94 LYS A CA 1
ATOM 705 C C . LYS A 1 94 ? 97.063 37.489 56.797 1.00 22.26 94 LYS A C 1
ATOM 706 O O . LYS A 1 94 ? 96.815 36.808 57.776 1.00 23.98 94 LYS A O 1
ATOM 712 N N . GLY A 1 95 ? 97.578 38.708 56.876 1.00 24.91 95 GLY A N 1
ATOM 713 C CA . GLY A 1 95 ? 97.893 39.295 58.166 1.00 26.23 95 GLY A CA 1
ATOM 714 C C . GLY A 1 95 ? 99.285 38.932 58.663 1.00 27.10 95 GLY A C 1
ATOM 715 O O . GLY A 1 95 ? 99.606 39.130 59.829 1.00 29.55 95 GLY A O 1
ATOM 716 N N . SER A 1 96 ? 100.124 38.416 57.776 1.00 26.75 96 SER A N 1
ATOM 717 C CA . SER A 1 96 ? 101.479 38.016 58.131 1.00 26.36 96 SER A CA 1
ATOM 718 C C . SER A 1 96 ? 102.509 39.062 57.713 1.00 26.01 96 SER A C 1
ATOM 719 O O . SER A 1 96 ? 102.284 39.848 56.786 1.00 25.21 96 SER A O 1
ATOM 722 N N . GLN A 1 97 ? 103.648 39.073 58.390 1.00 25.44 97 GLN A N 1
ATOM 723 C CA . GLN A 1 97 ? 104.687 40.012 58.026 1.00 28.83 97 GLN A CA 1
ATOM 724 C C . GLN A 1 97 ? 105.746 39.345 57.147 1.00 28.25 97 GLN A C 1
ATOM 725 O O . GLN A 1 97 ? 106.685 40.008 56.703 1.00 29.51 97 GLN A O 1
ATOM 731 N N . ALA A 1 98 ? 105.556 38.058 56.843 1.00 27.75 98 ALA A N 1
ATOM 732 C CA . ALA A 1 98 ? 106.493 37.283 56.019 1.00 27.41 98 ALA A CA 1
ATOM 733 C C . ALA A 1 98 ? 106.855 37.918 54.668 1.00 28.38 98 ALA A C 1
ATOM 734 O O . ALA A 1 98 ? 105.991 38.113 53.813 1.00 31.27 98 ALA A O 1
ATOM 736 N N . GLY A 1 99 ? 108.143 38.206 54.484 1.00 28.80 99 GLY A N 1
ATOM 737 C CA . GLY A 1 99 ? 108.639 38.797 53.246 1.00 28.22 99 GLY A CA 1
ATOM 738 C C . GLY A 1 99 ? 108.921 40.297 53.299 1.00 25.50 99 GLY A C 1
ATOM 739 O O . GLY A 1 99 ? 109.574 40.847 52.418 1.00 24.40 99 GLY A O 1
ATOM 740 N N . PHE A 1 100 ? 108.436 40.956 54.340 1.00 23.18 100 PHE A N 1
ATOM 741 C CA . PHE A 1 100 ? 108.607 42.392 54.511 1.00 25.51 100 PHE A CA 1
ATOM 742 C C . PHE A 1 100 ? 110.067 42.865 54.486 1.00 25.69 100 PHE A C 1
ATOM 743 O O . PHE A 1 100 ? 110.946 42.225 55.053 1.00 31.51 100 PHE A O 1
ATOM 751 N N . VAL A 1 101 ? 110.324 43.951 53.768 1.00 24.05 101 VAL A N 1
ATOM 752 C CA . VAL A 1 101 ? 111.652 44.547 53.702 1.00 22.56 101 VAL A CA 1
ATOM 753 C C . VAL A 1 101 ? 111.491 45.985 54.206 1.00 22.42 101 VAL A C 1
ATOM 754 O O . VAL A 1 101 ? 112.176 46.394 55.123 1.00 26.04 101 VAL A O 1
ATOM 758 N N . SER A 1 102 ? 110.561 46.738 53.632 1.00 21.66 102 SER A N 1
ATOM 759 C CA . SER A 1 102 ? 110.311 48.100 54.072 1.00 20.26 102 SER A CA 1
ATOM 760 C C . SER A 1 102 ? 108.949 48.552 53.580 1.00 20.57 102 SER A C 1
ATOM 761 O O . SER A 1 102 ? 108.404 47.961 52.651 1.00 17.76 102 SER A O 1
ATOM 764 N N . ASP A 1 103 ? 108.379 49.551 54.262 1.00 20.24 103 ASP A N 1
ATOM 765 C CA . ASP A 1 103 ? 107.073 50.107 53.911 1.00 18.34 103 ASP A CA 1
ATOM 766 C C . ASP A 1 103 ? 107.186 50.845 52.601 1.00 18.19 103 ASP A C 1
ATOM 767 O O . ASP A 1 103 ? 106.226 50.950 51.848 1.00 18.98 103 ASP A O 1
ATOM 772 N N . VAL A 1 104 ? 108.358 51.411 52.359 1.00 20.42 104 VAL A N 1
ATOM 773 C CA . VAL A 1 104 ? 108.616 52.135 51.127 1.00 20.48 104 VAL A CA 1
ATOM 774 C C . VAL A 1 104 ? 110.095 51.960 50.807 1.00 21.97 104 VAL A C 1
ATOM 775 O O . VAL A 1 104 ? 110.938 52.056 51.700 1.00 22.29 104 VAL A O 1
ATOM 779 N N . ASP A 1 105 ? 110.400 51.607 49.560 1.00 24.46 105 ASP A N 1
ATOM 780 C CA . ASP A 1 105 ? 111.795 51.427 49.141 1.00 24.25 105 ASP A CA 1
ATOM 781 C C . ASP A 1 105 ? 112.349 52.651 48.411 1.00 24.45 105 ASP A C 1
ATOM 782 O O . ASP A 1 105 ? 111.620 53.612 48.153 1.00 27.25 105 ASP A O 1
ATOM 787 N N . ALA A 1 106 ? 113.619 52.582 48.025 1.00 25.87 106 ALA A N 1
ATOM 788 C CA . ALA A 1 106 ? 114.297 53.685 47.353 1.00 24.27 106 ALA A CA 1
ATOM 789 C C . ALA A 1 106 ? 113.619 54.169 46.098 1.00 24.88 106 ALA A C 1
ATOM 790 O O . ALA A 1 106 ? 113.798 55.315 45.705 1.00 24.49 106 ALA A O 1
ATOM 792 N N . ASN A 1 107 ? 112.908 53.280 45.416 1.00 25.32 107 ASN A N 1
ATOM 793 C CA . ASN A 1 107 ? 112.221 53.690 44.205 1.00 24.50 107 ASN A CA 1
ATOM 794 C C . ASN A 1 107 ? 110.795 54.198 44.472 1.00 21.71 107 ASN A C 1
ATOM 795 O O . ASN A 1 107 ? 110.130 54.689 43.574 1.00 24.82 107 ASN A O 1
ATOM 800 N N . GLY A 1 108 ? 110.323 54.108 45.701 1.00 16.08 108 GLY A N 1
ATOM 801 C CA . GLY A 1 108 ? 108.989 54.597 45.966 1.00 16.39 108 GLY A CA 1
ATOM 802 C C . GLY A 1 108 ? 107.875 53.565 45.992 1.00 15.56 108 GLY A C 1
ATOM 803 O O . GLY A 1 108 ? 106.707 53.915 46.127 1.00 15.27 108 GLY A O 1
ATOM 804 N N . ASP A 1 109 ? 108.218 52.294 45.869 1.00 14.47 109 ASP A N 1
ATOM 805 C CA . ASP A 1 109 ? 107.210 51.248 45.908 1.00 14.16 109 ASP A CA 1
ATOM 806 C C . ASP A 1 109 ? 106.656 51.149 47.317 1.00 13.92 109 ASP A C 1
ATOM 807 O O . ASP A 1 109 ? 107.393 51.333 48.281 1.00 15.83 109 ASP A O 1
ATOM 812 N N . ARG A 1 110 ? 105.366 50.841 47.433 1.00 14.49 110 ARG A N 1
ATOM 813 C CA . ARG A 1 110 ? 104.724 50.732 48.737 1.00 14.18 110 ARG A CA 1
ATOM 814 C C . ARG A 1 110 ? 103.825 49.517 48.846 1.00 15.28 110 ARG A C 1
ATOM 815 O O . ARG A 1 110 ? 102.787 49.550 49.501 1.00 17.34 110 ARG A O 1
ATOM 823 N N . PHE A 1 111 ? 104.247 48.431 48.217 1.00 16.64 111 PHE A N 1
ATOM 824 C CA . PHE A 1 111 ? 103.504 47.181 48.256 1.00 16.74 111 PHE A CA 1
ATOM 825 C C . PHE A 1 111 ? 103.295 46.648 49.676 1.00 17.05 111 PHE A C 1
ATOM 826 O O . PHE A 1 111 ? 104.188 46.731 50.514 1.00 16.28 111 PHE A O 1
ATOM 834 N N . ASN A 1 112 ? 102.099 46.116 49.921 1.00 16.74 112 ASN A N 1
ATOM 835 C CA . ASN A 1 112 ? 101.728 45.494 51.193 1.00 15.74 112 ASN A CA 1
ATOM 836 C C . ASN A 1 112 ? 100.621 44.466 50.864 1.00 16.25 112 ASN A C 1
ATOM 837 O O . ASN A 1 112 ? 99.470 44.830 50.649 1.00 21.52 112 ASN A O 1
ATOM 842 N N . PRO A 1 113 ? 100.971 43.173 50.779 1.00 16.78 113 PRO A N 1
ATOM 843 C CA . PRO A 1 113 ? 100.023 42.093 50.464 1.00 17.03 113 PRO A CA 1
ATOM 844 C C . PRO A 1 113 ? 98.858 41.907 51.431 1.00 16.86 113 PRO A C 1
ATOM 845 O O . PRO A 1 113 ? 97.900 41.193 51.125 1.00 18.08 113 PRO A O 1
ATOM 849 N N . ASN A 1 114 ? 98.960 42.490 52.616 1.00 15.04 114 ASN A N 1
ATOM 850 C CA . ASN A 1 114 ? 97.889 42.378 53.596 1.00 16.57 114 ASN A CA 1
ATOM 851 C C . ASN A 1 114 ? 96.730 43.327 53.306 1.00 16.53 114 ASN A C 1
ATOM 852 O O . ASN A 1 114 ? 95.662 43.231 53.937 1.00 20.22 114 ASN A O 1
ATOM 857 N N . LYS A 1 115 ? 96.948 44.257 52.378 1.00 14.95 115 LYS A N 1
ATOM 858 C CA . LYS A 1 115 ? 95.929 45.228 52.006 1.00 15.19 115 LYS A CA 1
ATOM 859 C C . LYS A 1 115 ? 95.243 44.849 50.703 1.00 15.37 115 LYS A C 1
ATOM 860 O O . LYS A 1 115 ? 95.871 44.787 49.654 1.00 16.23 115 LYS A O 1
ATOM 866 N N . LEU A 1 116 ? 93.950 44.557 50.786 1.00 14.93 116 LEU A N 1
ATOM 867 C CA . LEU A 1 116 ? 93.185 44.201 49.604 1.00 14.41 116 LEU A CA 1
ATOM 868 C C . LEU A 1 116 ? 93.041 45.499 48.784 1.00 12.41 116 LEU A C 1
ATOM 869 O O . LEU A 1 116 ? 92.725 46.543 49.315 1.00 12.90 116 LEU A O 1
ATOM 874 N N . LEU A 1 117 ? 93.331 45.430 47.494 1.00 14.58 117 LEU A N 1
ATOM 875 C CA . LEU A 1 117 ? 93.292 46.602 46.632 1.00 13.55 117 LEU A CA 1
ATOM 876 C C . LEU A 1 117 ? 92.117 46.679 45.636 1.00 14.88 117 LEU A C 1
ATOM 877 O O . LEU A 1 117 ? 91.755 45.696 44.996 1.00 17.70 117 LEU A O 1
ATOM 882 N N . LEU A 1 118 ? 91.511 47.856 45.538 1.00 14.33 118 LEU A N 1
ATOM 883 C CA . LEU A 1 118 ? 90.410 48.118 44.614 1.00 10.64 118 LEU A CA 1
ATOM 884 C C . LEU A 1 118 ? 91.020 48.463 43.257 1.00 9.30 118 LEU A C 1
ATOM 885 O O . LEU A 1 118 ? 91.915 49.299 43.147 1.00 10.43 118 LEU A O 1
ATOM 890 N N . ASP A 1 119 ? 90.560 47.777 42.232 1.00 9.93 119 ASP A N 1
ATOM 891 C CA . ASP A 1 119 ? 91.024 47.975 40.874 1.00 8.92 119 ASP A CA 1
ATOM 892 C C . ASP A 1 119 ? 90.691 49.415 40.431 1.00 10.83 119 ASP A C 1
ATOM 893 O O . ASP A 1 119 ? 89.540 49.848 40.526 1.00 11.61 119 ASP A O 1
ATOM 898 N N . PRO A 1 120 ? 91.692 50.175 39.934 1.00 11.05 120 PRO A N 1
ATOM 899 C CA . PRO A 1 120 ? 91.404 51.541 39.503 1.00 10.03 120 PRO A CA 1
ATOM 900 C C . PRO A 1 120 ? 90.389 51.570 38.352 1.00 14.20 120 PRO A C 1
ATOM 901 O O . PRO A 1 120 ? 89.806 52.627 38.062 1.00 12.56 120 PRO A O 1
ATOM 905 N N . TYR A 1 121 ? 90.231 50.437 37.658 1.00 11.83 121 TYR A N 1
ATOM 906 C CA . TYR A 1 121 ? 89.271 50.326 36.547 1.00 12.79 121 TYR A CA 1
ATOM 907 C C . TYR A 1 121 ? 87.907 49.699 36.912 1.00 14.07 121 TYR A C 1
ATOM 908 O O . TYR A 1 121 ? 87.083 49.448 36.022 1.00 14.15 121 TYR A O 1
ATOM 917 N N . ALA A 1 122 ? 87.665 49.462 38.205 1.00 12.74 122 ALA A N 1
ATOM 918 C CA . ALA A 1 122 ? 86.383 48.929 38.669 1.00 11.94 122 ALA A CA 1
ATOM 919 C C . ALA A 1 122 ? 85.308 49.963 38.333 1.00 14.41 122 ALA A C 1
ATOM 920 O O . ALA A 1 122 ? 85.491 51.165 38.556 1.00 17.46 122 ALA A O 1
ATOM 922 N N . GLN A 1 123 ? 84.204 49.491 37.764 1.00 13.93 123 GLN A N 1
ATOM 923 C CA . GLN A 1 123 ? 83.103 50.352 37.358 1.00 12.26 123 GLN A CA 1
ATOM 924 C C . GLN A 1 123 ? 82.040 50.595 38.431 1.00 13.22 123 GLN A C 1
ATOM 925 O O . GLN A 1 123 ? 81.119 51.403 38.256 1.00 13.54 123 GLN A O 1
ATOM 931 N N . GLU A 1 124 ? 82.205 49.936 39.569 1.00 11.77 124 GLU A N 1
ATOM 932 C CA . GLU A 1 124 ? 81.313 50.126 40.692 1.00 7.70 124 GLU A CA 1
ATOM 933 C C . GLU A 1 124 ? 82.036 49.661 41.920 1.00 8.51 124 GLU A C 1
ATOM 934 O O . GLU A 1 124 ? 82.884 48.775 41.820 1.00 11.82 124 GLU A O 1
ATOM 940 N N . VAL A 1 125 ? 81.790 50.329 43.045 1.00 9.47 125 VAL A N 1
ATOM 941 C CA . VAL A 1 125 ? 82.449 50.029 44.326 1.00 10.33 125 VAL A CA 1
ATOM 942 C C . VAL A 1 125 ? 81.381 49.585 45.309 1.00 10.52 125 VAL A C 1
ATOM 943 O O . VAL A 1 125 ? 80.330 50.214 45.385 1.00 13.18 125 VAL A O 1
ATOM 947 N N . SER A 1 126 ? 81.640 48.518 46.062 1.00 11.68 126 SER A N 1
ATOM 948 C CA . SER A 1 126 ? 80.655 47.981 47.011 1.00 11.35 126 SER A CA 1
ATOM 949 C C . SER A 1 126 ? 80.341 48.898 48.191 1.00 14.07 126 SER A C 1
ATOM 950 O O . SER A 1 126 ? 79.172 49.116 48.524 1.00 14.00 126 SER A O 1
ATOM 953 N N . GLN A 1 127 ? 81.382 49.393 48.857 1.00 15.21 127 GLN A N 1
ATOM 954 C CA . GLN A 1 127 ? 81.208 50.318 49.972 1.00 12.96 127 GLN A CA 1
ATOM 955 C C . GLN A 1 127 ? 82.518 51.064 50.171 1.00 15.37 127 GLN A C 1
ATOM 956 O O . GLN A 1 127 ? 83.561 50.652 49.643 1.00 15.59 127 GLN A O 1
ATOM 962 N N . ASP A 1 128 ? 82.440 52.201 50.860 1.00 13.94 128 ASP A N 1
ATOM 963 C CA . ASP A 1 128 ? 83.608 53.034 51.109 1.00 14.23 128 ASP A CA 1
ATOM 964 C C . ASP A 1 128 ? 84.416 52.463 52.248 1.00 12.62 128 ASP A C 1
ATOM 965 O O . ASP A 1 128 ? 83.901 51.683 53.050 1.00 13.28 128 ASP A O 1
ATOM 970 N N . PRO A 1 129 ? 85.686 52.868 52.351 1.00 12.46 129 PRO A N 1
ATO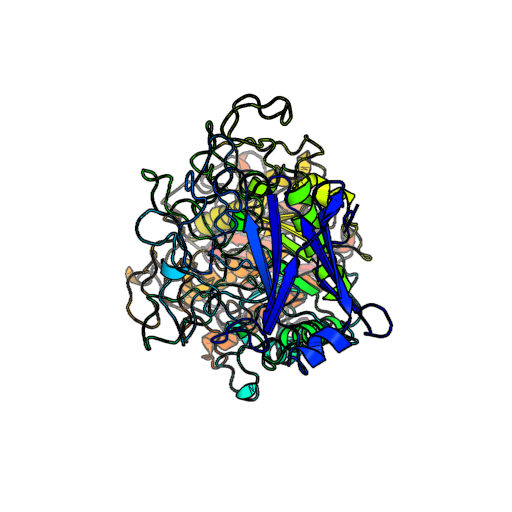M 971 C CA . PRO A 1 129 ? 86.553 52.386 53.427 1.00 12.80 129 PRO A CA 1
ATOM 972 C C . PRO A 1 129 ? 85.865 52.519 54.801 1.00 14.19 129 PRO A C 1
ATOM 973 O O . PRO A 1 129 ? 85.863 51.590 55.608 1.00 16.12 129 PRO A O 1
ATOM 977 N N . LEU A 1 130 ? 85.265 53.681 55.044 1.00 16.82 130 LEU A N 1
ATOM 978 C CA . LEU A 1 130 ? 84.550 53.969 56.286 1.00 14.39 130 LEU A CA 1
ATOM 979 C C . LEU A 1 130 ? 83.065 53.890 55.952 1.00 14.32 130 LEU A C 1
ATOM 980 O O . LEU A 1 130 ? 82.589 54.494 55.000 1.00 13.72 130 LEU A O 1
ATOM 985 N N . ASN A 1 131 ? 82.337 53.127 56.739 1.00 15.67 131 ASN A N 1
ATOM 986 C CA . ASN A 1 131 ? 80.933 52.900 56.481 1.00 17.24 131 ASN A CA 1
ATOM 987 C C . ASN A 1 131 ? 80.301 52.657 57.834 1.00 18.33 131 ASN A C 1
ATOM 988 O O . ASN A 1 131 ? 80.973 52.793 58.856 1.00 16.41 131 ASN A O 1
ATOM 993 N N . PRO A 1 132 ? 78.995 52.348 57.872 1.00 19.43 132 PRO A N 1
ATOM 994 C CA . PRO A 1 132 ? 78.356 52.110 59.168 1.00 19.05 132 PRO A CA 1
ATOM 995 C C . PRO A 1 132 ? 78.864 50.879 59.934 1.00 19.89 132 PRO A C 1
ATOM 996 O O . PRO A 1 132 ? 78.604 50.755 61.119 1.00 20.47 132 PRO A O 1
ATOM 1000 N N . SER A 1 133 ? 79.575 49.964 59.281 1.00 21.04 133 SER A N 1
ATOM 1001 C CA . SER A 1 133 ? 80.059 48.779 59.986 1.00 19.99 133 SER A CA 1
ATOM 1002 C C . SER A 1 133 ? 81.460 48.947 60.534 1.00 20.76 133 SER A C 1
ATOM 1003 O O . SER A 1 133 ? 81.831 48.293 61.503 1.00 24.89 133 SER A O 1
ATOM 1006 N N . ASN A 1 134 ? 82.258 49.790 59.894 1.00 22.60 134 ASN A N 1
ATOM 1007 C CA . ASN A 1 134 ? 83.620 50.011 60.334 1.00 19.96 134 ASN A CA 1
ATOM 1008 C C . ASN A 1 134 ? 83.986 51.446 60.083 1.00 21.30 134 ASN A C 1
ATOM 1009 O O . ASN A 1 134 ? 83.840 51.922 58.970 1.00 22.82 134 ASN A O 1
ATOM 1014 N N . GLN A 1 135 ? 84.406 52.155 61.121 1.00 22.58 135 GLN A N 1
ATOM 1015 C CA . GLN A 1 135 ? 84.829 53.531 60.934 1.00 24.64 135 GLN A CA 1
ATOM 1016 C C . GLN A 1 135 ? 86.282 53.692 61.373 1.00 23.16 135 GLN A C 1
ATOM 1017 O O . GLN A 1 135 ? 86.774 54.803 61.591 1.00 24.13 135 GLN A O 1
ATOM 1023 N N . ASN A 1 136 ? 86.978 52.560 61.437 1.00 21.22 136 ASN A N 1
ATOM 1024 C CA . ASN A 1 136 ? 88.381 52.531 61.817 1.00 21.15 136 ASN A CA 1
ATOM 1025 C C . ASN A 1 136 ? 89.238 52.506 60.560 1.00 19.50 136 ASN A C 1
ATOM 1026 O O . ASN A 1 136 ? 89.429 51.456 59.945 1.00 19.31 136 ASN A O 1
ATOM 1031 N N . GLY A 1 137 ? 89.805 53.652 60.220 1.00 18.66 137 GLY A N 1
ATOM 1032 C CA . GLY A 1 137 ? 90.622 53.730 59.032 1.00 17.05 137 GLY A CA 1
ATOM 1033 C C . GLY A 1 137 ? 91.995 53.123 59.163 1.00 18.02 137 GLY A C 1
ATOM 1034 O O . GLY A 1 137 ? 92.721 53.060 58.174 1.00 22.36 137 GLY A O 1
ATOM 1035 N N . ASN A 1 138 ? 92.364 52.679 60.363 1.00 17.90 138 ASN A N 1
ATOM 1036 C CA . ASN A 1 138 ? 93.686 52.091 60.597 1.00 19.42 138 ASN A CA 1
ATOM 1037 C C . ASN A 1 138 ? 93.968 50.763 59.918 1.00 18.56 138 ASN A C 1
ATOM 1038 O O . ASN A 1 138 ? 95.129 50.417 59.699 1.00 20.41 138 ASN A O 1
ATOM 1043 N N . VAL A 1 139 ? 92.923 50.015 59.594 1.00 18.68 139 VAL A N 1
ATOM 1044 C CA . VAL A 1 139 ? 93.091 48.716 58.946 1.00 16.27 139 VAL A CA 1
ATOM 1045 C C . VAL A 1 139 ? 93.704 48.858 57.549 1.00 16.11 139 VAL A C 1
ATOM 1046 O O . VAL A 1 139 ? 94.204 47.891 57.002 1.00 20.29 139 VAL A O 1
ATOM 1050 N N . PHE A 1 140 ? 93.694 50.068 56.991 1.00 16.08 140 PHE A N 1
ATOM 1051 C CA . PHE A 1 140 ? 94.237 50.318 55.646 1.00 15.91 140 PHE A CA 1
ATOM 1052 C C . PHE A 1 140 ? 95.631 50.957 55.676 1.00 15.19 140 PHE A C 1
ATOM 1053 O O . PHE A 1 140 ? 96.197 51.257 54.632 1.00 15.02 140 PHE A O 1
ATOM 1061 N N . ALA A 1 141 ? 96.189 51.169 56.857 1.00 16.16 141 ALA A N 1
ATOM 1062 C CA . ALA A 1 141 ? 97.478 51.830 56.940 1.00 17.08 141 ALA A CA 1
ATOM 1063 C C . ALA A 1 141 ? 98.727 50.952 56.973 1.00 18.87 141 ALA A C 1
ATOM 1064 O O . ALA A 1 141 ? 98.703 49.782 57.371 1.00 15.13 141 ALA A O 1
ATOM 1066 N N . SER A 1 142 ? 99.818 51.521 56.481 1.00 20.96 142 SER A N 1
ATOM 1067 C CA . SER A 1 142 ? 101.094 50.841 56.513 1.00 20.74 142 SER A CA 1
ATOM 1068 C C . SER A 1 142 ? 101.723 51.349 57.808 1.00 22.03 142 SER A C 1
ATOM 1069 O O . SER A 1 142 ? 101.050 52.004 58.629 1.00 18.61 142 SER A O 1
ATOM 1072 N N . GLY A 1 143 ? 103.009 51.078 57.993 1.00 24.45 143 GLY A N 1
ATOM 1073 C CA . GLY A 1 143 ? 103.673 51.532 59.201 1.00 26.76 143 GLY A CA 1
ATOM 1074 C C . GLY A 1 143 ? 103.759 50.410 60.208 1.00 25.81 143 GLY A C 1
ATOM 1075 O O . GLY A 1 143 ? 102.990 49.459 60.136 1.00 26.37 143 GLY A O 1
ATOM 1076 N N . ALA A 1 144 ? 104.659 50.552 61.175 1.00 27.52 144 ALA A N 1
ATOM 1077 C CA . ALA A 1 144 ? 104.896 49.528 62.195 1.00 29.84 144 ALA A CA 1
ATOM 1078 C C . ALA A 1 144 ? 103.695 49.081 63.004 1.00 30.48 144 ALA A C 1
ATOM 1079 O O . ALA A 1 144 ? 103.594 47.905 63.360 1.00 33.17 144 ALA A O 1
ATOM 1081 N N . SER A 1 145 ? 102.780 50.000 63.277 1.00 29.54 145 SER A N 1
ATOM 1082 C CA . SER A 1 145 ? 101.599 49.671 64.051 1.00 28.93 145 SER A CA 1
ATOM 1083 C C . SER A 1 145 ? 100.486 48.943 63.295 1.00 29.22 145 SER A C 1
ATOM 1084 O O . SER A 1 145 ? 99.771 48.147 63.902 1.00 29.29 145 SER A O 1
ATOM 1087 N N . TYR A 1 146 ? 100.348 49.189 61.986 1.00 28.15 146 TYR A N 1
ATOM 1088 C CA . TYR A 1 146 ? 99.257 48.588 61.210 1.00 26.30 146 TYR A CA 1
ATOM 1089 C C . TYR A 1 146 ? 99.563 47.800 59.942 1.00 24.61 146 TYR A C 1
ATOM 1090 O O . TYR A 1 146 ? 98.660 47.193 59.381 1.00 26.34 146 TYR A O 1
ATOM 1099 N N . ARG A 1 147 ? 100.814 47.740 59.517 1.00 21.01 147 ARG A N 1
ATOM 1100 C CA . ARG A 1 147 ? 101.128 47.054 58.271 1.00 19.31 147 ARG A CA 1
ATOM 1101 C C . ARG A 1 147 ? 100.700 45.597 58.123 1.00 21.42 147 ARG A C 1
ATOM 1102 O O . ARG A 1 147 ? 100.505 45.130 56.999 1.00 21.70 147 ARG A O 1
ATOM 1110 N N . THR A 1 148 ? 100.588 44.865 59.229 1.00 23.14 148 THR A N 1
ATOM 1111 C CA . THR A 1 148 ? 100.203 43.454 59.143 1.00 22.93 148 THR A CA 1
ATOM 1112 C C . THR A 1 148 ? 98.713 43.205 59.148 1.00 23.70 148 THR A C 1
ATOM 1113 O O . THR A 1 148 ? 98.269 42.073 58.932 1.00 24.20 148 THR A O 1
ATOM 1117 N N . THR A 1 149 ? 97.943 44.252 59.426 1.00 24.44 149 THR A N 1
ATOM 1118 C CA . THR A 1 149 ? 96.495 44.146 59.455 1.00 21.93 149 THR A CA 1
ATOM 1119 C C . THR A 1 149 ? 95.976 43.814 58.057 1.00 22.58 149 THR A C 1
ATOM 1120 O O . THR A 1 149 ? 96.336 44.489 57.086 1.00 24.82 149 THR A O 1
ATOM 1124 N N . ASP A 1 150 ? 95.208 42.727 57.966 1.00 19.39 150 ASP A N 1
ATOM 1125 C CA . ASP A 1 150 ? 94.587 42.282 56.723 1.00 18.98 150 ASP A CA 1
ATOM 1126 C C . ASP A 1 150 ? 93.291 43.078 56.550 1.00 18.55 150 ASP A C 1
ATOM 1127 O O . ASP A 1 150 ? 92.351 42.931 57.332 1.00 17.76 150 ASP A O 1
ATOM 1132 N N . SER A 1 151 ? 93.226 43.902 55.513 1.00 18.75 151 SER A N 1
ATOM 1133 C CA . SER A 1 151 ? 92.034 44.707 55.285 1.00 16.72 151 SER A CA 1
ATOM 1134 C C . SER A 1 151 ? 90.986 43.980 54.466 1.00 17.09 151 SER A C 1
ATOM 1135 O O . SER A 1 151 ? 89.888 44.498 54.267 1.00 20.85 151 SER A O 1
ATOM 1138 N N . GLY A 1 152 ? 91.311 42.761 54.048 1.00 17.57 152 GLY A N 1
ATOM 1139 C CA . GLY A 1 152 ? 90.422 41.947 53.238 1.00 15.18 152 GLY A CA 1
ATOM 1140 C C . GLY A 1 152 ? 88.917 42.101 53.380 1.00 17.24 152 GLY A C 1
ATOM 1141 O O . GLY A 1 152 ? 88.250 42.456 52.403 1.00 14.56 152 GLY A O 1
ATOM 1142 N N . ILE A 1 153 ? 88.372 41.831 54.568 1.00 16.32 153 ILE A N 1
ATOM 1143 C CA . ILE A 1 153 ? 86.924 41.940 54.772 1.00 17.85 153 ILE A CA 1
ATOM 1144 C C . ILE A 1 153 ? 86.382 43.349 54.964 1.00 18.72 153 ILE A C 1
ATOM 1145 O O . ILE A 1 153 ? 85.169 43.544 54.970 1.00 16.96 153 ILE A O 1
ATOM 1150 N N . TYR A 1 154 ? 87.266 44.315 55.200 1.00 20.87 154 TYR A N 1
ATOM 1151 C CA . TYR A 1 154 ? 86.843 45.704 55.421 1.00 23.06 154 TYR A CA 1
ATOM 1152 C C . TYR A 1 154 ? 87.002 46.578 54.201 1.00 21.55 154 TYR A C 1
ATOM 1153 O O . TYR A 1 154 ? 86.392 47.642 54.120 1.00 23.83 154 TYR A O 1
ATOM 1162 N N . ALA A 1 155 ? 87.895 46.167 53.310 1.00 18.53 155 ALA A N 1
ATOM 1163 C CA . ALA A 1 155 ? 88.223 46.937 52.130 1.00 18.27 155 ALA A CA 1
ATOM 1164 C C . ALA A 1 155 ? 87.179 46.988 51.031 1.00 18.97 155 ALA A C 1
ATOM 1165 O O . ALA A 1 155 ? 86.392 46.058 50.859 1.00 22.09 155 ALA A O 1
ATOM 1167 N N . PRO A 1 156 ? 87.119 48.114 50.304 1.00 17.67 156 PRO A N 1
ATOM 1168 C CA . PRO A 1 156 ? 86.144 48.228 49.218 1.00 16.79 156 PRO A CA 1
ATOM 1169 C C . PRO A 1 156 ? 86.436 47.229 48.092 1.00 17.30 156 PRO A C 1
ATOM 1170 O O . PRO A 1 156 ? 87.600 46.979 47.750 1.00 15.11 156 PRO A O 1
ATOM 1174 N N . LYS A 1 157 ? 85.380 46.646 47.534 1.00 14.77 157 LYS A N 1
ATOM 1175 C CA . LYS A 1 157 ? 85.527 45.675 46.464 1.00 15.96 157 LYS A CA 1
ATOM 1176 C C . LYS A 1 157 ? 84.926 46.260 45.202 1.00 14.61 157 LYS A C 1
ATOM 1177 O O . LYS A 1 157 ? 83.988 47.046 45.282 1.00 14.79 157 LYS A O 1
ATOM 1183 N N . GLY A 1 158 ? 85.477 45.891 44.051 1.00 11.41 158 GLY A N 1
ATOM 1184 C CA . GLY A 1 158 ? 84.942 46.345 42.784 1.00 10.67 158 GLY A CA 1
ATOM 1185 C C . GLY A 1 158 ? 83.845 45.361 42.421 1.00 12.17 158 GLY A C 1
ATOM 1186 O O . GLY A 1 158 ? 83.798 44.275 42.989 1.00 15.85 158 GLY A O 1
ATOM 1187 N N . VAL A 1 159 ? 82.944 45.727 41.520 1.00 13.32 159 VAL A N 1
ATOM 1188 C CA . VAL A 1 159 ? 81.874 44.822 41.113 1.00 12.96 159 VAL A CA 1
ATOM 1189 C C . VAL A 1 159 ? 82.006 44.646 39.617 1.00 14.28 159 VAL A C 1
ATOM 1190 O O . VAL A 1 159 ? 82.157 45.630 38.888 1.00 15.28 159 VAL A O 1
ATOM 1194 N N . VAL A 1 160 ? 81.982 43.407 39.147 1.00 14.83 160 VAL A N 1
ATOM 1195 C CA . VAL A 1 160 ? 82.088 43.181 37.720 1.00 14.91 160 VAL A CA 1
ATOM 1196 C C . VAL A 1 160 ? 80.697 43.408 37.205 1.00 17.39 160 VAL A C 1
ATOM 1197 O O . VAL A 1 160 ? 79.737 42.779 37.670 1.00 15.69 160 VAL A O 1
ATOM 1201 N N . LEU A 1 161 ? 80.587 44.346 36.276 1.00 20.78 161 LEU A N 1
ATOM 1202 C CA . LEU A 1 161 ? 79.301 44.724 35.710 1.00 20.80 161 LEU A CA 1
ATOM 1203 C C . LEU A 1 161 ? 79.023 44.113 34.367 1.00 22.10 161 LEU A C 1
ATOM 1204 O O . LEU A 1 161 ? 79.923 43.894 33.575 1.00 21.75 161 LEU A O 1
ATOM 1209 N N . VAL A 1 162 ? 77.758 43.800 34.149 1.00 27.70 162 VAL A N 1
ATOM 1210 C CA . VAL A 1 162 ? 77.286 43.288 32.879 1.00 33.33 162 VAL A CA 1
ATOM 1211 C C . VAL A 1 162 ? 76.896 44.601 32.190 1.00 37.71 162 VAL A C 1
ATOM 1212 O O . VAL A 1 162 ? 76.289 45.481 32.817 1.00 36.58 162 VAL A O 1
ATOM 1216 N N . PRO A 1 163 ? 77.277 44.778 30.918 1.00 42.25 163 PRO A N 1
ATOM 1217 C CA . PRO A 1 163 ? 76.946 46.012 30.188 1.00 44.52 163 PRO A CA 1
ATOM 1218 C C . PRO A 1 163 ? 75.469 46.428 30.281 1.00 45.86 163 PRO A C 1
ATOM 1219 O O . PRO A 1 163 ? 74.552 45.622 30.061 1.00 45.16 163 PRO A O 1
ATOM 1223 N N . SER A 1 164 ? 75.263 47.690 30.649 1.00 47.08 164 SER A N 1
ATOM 1224 C CA . SER A 1 164 ? 73.933 48.262 30.808 1.00 45.60 164 SER A CA 1
ATOM 1225 C C . SER A 1 164 ? 73.342 48.621 29.461 1.00 45.13 164 SER A C 1
ATOM 1226 O O . SER A 1 164 ? 74.048 49.092 28.563 1.00 45.02 164 SER A O 1
ATOM 1229 N N . THR A 1 165 ? 72.044 48.379 29.324 1.00 44.77 165 THR A N 1
ATOM 1230 C CA . THR A 1 165 ? 71.331 48.697 28.095 1.00 45.02 165 THR A CA 1
ATOM 1231 C C . THR A 1 165 ? 70.489 49.960 28.287 1.00 42.31 165 THR A C 1
ATOM 1232 O O . THR A 1 165 ? 69.567 50.223 27.505 1.00 44.01 165 THR A O 1
ATOM 1236 N N . GLN A 1 166 ? 70.781 50.717 29.348 1.00 36.84 166 GLN A N 1
ATOM 1237 C CA . GLN A 1 166 ? 70.062 51.952 29.627 1.00 31.28 166 GLN A CA 1
ATOM 1238 C C . GLN A 1 166 ? 70.507 53.073 28.676 1.00 30.70 166 GLN A C 1
ATOM 1239 O O . GLN A 1 166 ? 71.701 53.288 28.452 1.00 29.28 166 GLN A O 1
ATOM 1245 N N . SER A 1 167 ? 69.526 53.737 28.076 1.00 28.20 167 SER A N 1
ATOM 1246 C CA . SER A 1 167 ? 69.773 54.831 27.157 1.00 24.19 167 SER A CA 1
ATOM 1247 C C . SER A 1 167 ? 70.046 56.100 27.973 1.00 22.29 167 SER A C 1
ATOM 1248 O O . SER A 1 167 ? 69.516 56.262 29.083 1.00 20.22 167 SER A O 1
ATOM 1251 N N . THR A 1 168 ? 70.927 56.953 27.454 1.00 19.56 168 THR A N 1
ATOM 1252 C CA . THR A 1 168 ? 71.237 58.214 28.094 1.00 17.29 168 THR A CA 1
ATOM 1253 C C . THR A 1 168 ? 70.627 59.365 27.276 1.00 19.20 168 THR A C 1
ATOM 1254 O O . THR A 1 168 ? 70.935 60.529 27.505 1.00 22.54 168 THR A O 1
ATOM 1258 N N . GLY A 1 169 ? 69.729 59.043 26.349 1.00 16.84 169 GLY A N 1
ATOM 1259 C CA . GLY A 1 169 ? 69.077 60.072 25.553 1.00 17.36 169 GLY A CA 1
ATOM 1260 C C . GLY A 1 169 ? 69.985 60.720 24.521 1.00 19.48 169 GLY A C 1
ATOM 1261 O O . GLY A 1 169 ? 71.089 60.235 24.288 1.00 20.78 169 GLY A O 1
ATOM 1262 N N . THR A 1 170 ? 69.535 61.792 23.872 1.00 18.05 170 THR A N 1
ATOM 1263 C CA . THR A 1 170 ? 70.388 62.432 22.881 1.00 21.46 170 THR A CA 1
ATOM 1264 C C . THR A 1 170 ? 71.042 63.674 23.454 1.00 19.01 170 THR A C 1
ATOM 1265 O O . THR A 1 170 ? 70.405 64.498 24.121 1.00 22.27 170 THR A O 1
ATOM 1269 N N . LYS A 1 171 ? 72.332 63.791 23.204 1.00 18.95 171 LYS A N 1
ATOM 1270 C CA . LYS A 1 171 ? 73.115 64.900 23.703 1.00 15.18 171 LYS A CA 1
ATOM 1271 C C . LYS A 1 171 ? 72.789 66.202 23.003 1.00 17.18 171 LYS A C 1
ATOM 1272 O O . LYS A 1 171 ? 72.621 66.227 21.780 1.00 20.17 171 LYS A O 1
ATOM 1278 N N . PRO A 1 172 ? 72.580 67.281 23.778 1.00 16.19 172 PRO A N 1
ATOM 1279 C CA . PRO A 1 172 ? 72.278 68.585 23.180 1.00 14.69 172 PRO A CA 1
ATOM 1280 C C . PRO A 1 172 ? 73.507 69.022 22.367 1.00 15.33 172 PRO A C 1
ATOM 1281 O O . PRO A 1 172 ? 74.640 68.710 22.726 1.00 19.82 172 PRO A O 1
ATOM 1285 N N . THR A 1 173 ? 73.295 69.737 21.275 1.00 15.89 173 THR A N 1
ATOM 1286 C CA . THR A 1 173 ? 74.405 70.196 20.449 1.00 14.58 173 THR A CA 1
ATOM 1287 C C . THR A 1 173 ? 74.548 71.707 20.514 1.00 13.87 173 THR A C 1
ATOM 1288 O O . THR A 1 173 ? 75.255 72.323 19.711 1.00 14.34 173 THR A O 1
ATOM 1292 N N . ARG A 1 174 ? 73.842 72.301 21.466 1.00 13.89 174 ARG A N 1
ATOM 1293 C CA . ARG A 1 174 ? 73.843 73.738 21.667 1.00 12.22 174 ARG A CA 1
ATOM 1294 C C . ARG A 1 174 ? 75.238 74.288 21.969 1.00 11.12 174 ARG A C 1
ATOM 1295 O O . ARG A 1 174 ? 76.021 73.664 22.698 1.00 13.65 174 ARG A O 1
ATOM 1303 N N . ALA A 1 175 ? 75.570 75.418 21.337 1.00 11.91 175 ALA A N 1
ATOM 1304 C CA . ALA A 1 175 ? 76.856 76.083 21.541 1.00 9.75 175 ALA A CA 1
ATOM 1305 C C . ALA A 1 175 ? 76.926 76.497 22.985 1.00 10.57 175 ALA A C 1
ATOM 1306 O O . ALA A 1 175 ? 75.935 76.942 23.565 1.00 11.45 175 ALA A O 1
ATOM 1308 N N . GLN A 1 176 ? 78.107 76.381 23.559 1.00 12.09 176 GLN A N 1
ATOM 1309 C CA . GLN A 1 176 ? 78.301 76.751 24.939 1.00 11.04 176 GLN A CA 1
ATOM 1310 C C . GLN A 1 176 ? 77.875 78.205 25.206 1.00 12.67 176 GLN A C 1
ATOM 1311 O O . GLN A 1 176 ? 77.284 78.500 26.243 1.00 13.64 176 GLN A O 1
ATOM 1317 N N . LYS A 1 177 ? 78.111 79.097 24.252 1.00 9.79 177 LYS A N 1
ATOM 1318 C CA . LYS A 1 177 ? 77.761 80.493 24.449 1.00 11.70 177 LYS A CA 1
ATOM 1319 C C . LYS A 1 177 ? 76.295 80.725 24.799 1.00 12.96 177 LYS A C 1
ATOM 1320 O O . LYS A 1 177 ? 75.938 81.763 25.376 1.00 15.25 177 LYS A O 1
ATOM 1326 N N . ASP A 1 178 ? 75.452 79.742 24.499 1.00 15.02 178 ASP A N 1
ATOM 1327 C CA . ASP A 1 178 ? 74.017 79.867 24.748 1.00 13.59 178 ASP A CA 1
ATOM 1328 C C . ASP A 1 178 ? 73.547 79.140 25.999 1.00 14.26 178 ASP A C 1
ATOM 1329 O O . ASP A 1 178 ? 72.345 79.008 26.240 1.00 15.05 178 ASP A O 1
ATOM 1334 N N . ASP A 1 179 ? 74.495 78.718 26.820 1.00 12.87 179 ASP A N 1
ATOM 1335 C CA . ASP A 1 179 ? 74.184 77.991 28.032 1.00 10.15 179 ASP A CA 1
ATOM 1336 C C . ASP A 1 179 ? 74.184 78.863 29.271 1.00 10.47 179 ASP A C 1
ATOM 1337 O O . ASP A 1 179 ? 74.794 79.921 29.299 1.00 12.01 179 ASP A O 1
ATOM 1342 N N . VAL A 1 180 ? 73.458 78.407 30.285 1.00 11.63 180 VAL A N 1
ATOM 1343 C CA . VAL A 1 180 ? 73.382 79.061 31.582 1.00 12.71 180 VAL A CA 1
ATOM 1344 C C . VAL A 1 180 ? 73.557 77.877 32.532 1.00 12.24 180 VAL A C 1
ATOM 1345 O O . VAL A 1 180 ? 72.698 77.006 32.602 1.00 13.10 180 VAL A O 1
ATOM 1349 N N . ILE A 1 181 ? 74.698 77.821 33.208 1.00 12.58 181 ILE A N 1
ATOM 1350 C CA . ILE A 1 181 ? 75.010 76.705 34.084 1.00 13.22 181 ILE A CA 1
ATOM 1351 C C . ILE A 1 181 ? 74.523 76.846 35.522 1.00 13.28 181 ILE A C 1
ATOM 1352 O O . ILE A 1 181 ? 74.544 77.928 36.105 1.00 10.99 181 ILE A O 1
ATOM 1357 N N . TYR A 1 182 ? 74.103 75.718 36.086 1.00 12.13 182 TYR A N 1
ATOM 1358 C CA . TYR A 1 182 ? 73.547 75.655 37.427 1.00 11.87 182 TYR A CA 1
ATOM 1359 C C . TYR A 1 182 ? 74.312 74.600 38.220 1.00 11.47 182 TYR A C 1
ATOM 1360 O O . TYR A 1 182 ? 74.218 73.413 37.926 1.00 14.44 182 TYR A O 1
ATOM 1369 N N . GLU A 1 183 ? 75.100 75.031 39.195 1.00 9.66 183 GLU A N 1
ATOM 1370 C CA . GLU A 1 183 ? 75.894 74.102 39.998 1.00 10.92 183 GLU A CA 1
ATOM 1371 C C . GLU A 1 183 ? 75.098 73.603 41.185 1.00 11.16 183 GLU A C 1
ATOM 1372 O O . GLU A 1 183 ? 74.561 74.400 41.944 1.00 12.27 183 GLU A O 1
ATOM 1378 N N . VAL A 1 184 ? 75.053 72.296 41.390 1.00 11.72 184 VAL A N 1
ATOM 1379 C CA . VAL A 1 184 ? 74.301 71.769 42.520 1.00 11.27 184 VAL A CA 1
ATOM 1380 C C . VAL A 1 184 ? 74.863 70.403 42.961 1.00 12.96 184 VAL A C 1
ATOM 1381 O O . VAL A 1 184 ? 75.505 69.708 42.174 1.00 13.01 184 VAL A O 1
ATOM 1385 N N . HIS A 1 185 ? 74.706 70.078 44.245 1.00 11.92 185 HIS A N 1
ATOM 1386 C CA . HIS A 1 185 ? 75.137 68.797 44.779 1.00 11.11 185 HIS A CA 1
ATOM 1387 C C . HIS A 1 185 ? 73.971 67.826 44.509 1.00 11.63 185 HIS A C 1
ATOM 1388 O O . HIS A 1 185 ? 72.838 68.115 44.878 1.00 11.90 185 HIS A O 1
ATOM 1395 N N . VAL A 1 186 ? 74.242 66.676 43.890 1.00 11.94 186 VAL A N 1
ATOM 1396 C CA . VAL A 1 186 ? 73.171 65.727 43.559 1.00 13.90 186 VAL A CA 1
ATOM 1397 C C . VAL A 1 186 ? 72.301 65.291 44.745 1.00 14.45 186 VAL A C 1
ATOM 1398 O O . VAL A 1 186 ? 71.106 65.068 44.592 1.00 17.25 186 VAL A O 1
ATOM 1402 N N . ARG A 1 187 ? 72.891 65.185 45.930 1.00 14.52 187 ARG A N 1
ATOM 1403 C CA . ARG A 1 187 ? 72.136 64.810 47.120 1.00 13.86 187 ARG A CA 1
ATOM 1404 C C . ARG A 1 187 ? 71.323 65.996 47.695 1.00 14.03 187 ARG A C 1
ATOM 1405 O O . ARG A 1 187 ? 70.144 65.846 47.987 1.00 16.72 187 ARG A O 1
ATOM 1413 N N . GLY A 1 188 ? 71.945 67.164 47.846 1.00 11.84 188 GLY A N 1
ATOM 1414 C CA . GLY A 1 188 ? 71.245 68.324 48.371 1.00 12.10 188 GLY A CA 1
ATOM 1415 C C . GLY A 1 188 ? 70.149 68.862 47.462 1.00 13.15 188 GLY A C 1
ATOM 1416 O O . GLY A 1 188 ? 69.267 69.587 47.904 1.00 14.32 188 GLY A O 1
ATOM 1417 N N . PHE A 1 189 ? 70.207 68.503 46.188 1.00 14.01 189 PHE A N 1
ATOM 1418 C CA . PHE A 1 189 ? 69.216 68.933 45.203 1.00 13.87 189 PHE A CA 1
ATOM 1419 C C . PHE A 1 189 ? 67.770 68.522 45.582 1.00 14.76 189 PHE A C 1
ATOM 1420 O O . PHE A 1 189 ? 66.827 69.326 45.467 1.00 13.62 189 PHE A O 1
ATOM 1428 N N . THR A 1 190 ? 67.583 67.282 46.042 1.00 14.46 190 THR A N 1
ATOM 1429 C CA . THR A 1 190 ? 66.235 66.814 46.390 1.00 13.43 190 THR A CA 1
ATOM 1430 C C . THR A 1 190 ? 66.072 66.151 47.751 1.00 13.59 190 THR A C 1
ATOM 1431 O O . THR A 1 190 ? 64.979 65.692 48.077 1.00 17.36 190 THR A O 1
ATOM 1435 N N . GLU A 1 191 ? 67.133 66.085 48.541 1.00 14.02 191 GLU A N 1
ATOM 1436 C CA . GLU A 1 191 ? 67.088 65.429 49.852 1.00 12.85 191 GLU A CA 1
ATOM 1437 C C . GLU A 1 191 ? 65.929 65.809 50.781 1.00 15.42 191 GLU A C 1
ATOM 1438 O O . GLU A 1 191 ? 65.416 64.959 51.506 1.00 16.16 191 GLU A O 1
ATOM 1444 N N . GLN A 1 192 ? 65.518 67.074 50.791 1.00 18.07 192 GLN A N 1
ATOM 1445 C CA . GLN A 1 192 ? 64.390 67.457 51.629 1.00 17.13 192 GLN A CA 1
ATOM 1446 C C . GLN A 1 192 ? 63.292 68.101 50.790 1.00 19.14 192 GLN A C 1
ATOM 1447 O O . GLN A 1 192 ? 62.519 68.937 51.264 1.00 23.29 192 GLN A O 1
ATOM 1453 N N . ASP A 1 193 ? 63.227 67.684 49.530 1.00 20.35 193 ASP A N 1
ATOM 1454 C CA . ASP A 1 193 ? 62.247 68.181 48.577 1.00 21.18 193 ASP A CA 1
ATOM 1455 C C . ASP A 1 193 ? 60.988 67.320 48.684 1.00 24.84 193 ASP A C 1
ATOM 1456 O O . ASP A 1 193 ? 60.924 66.212 48.153 1.00 24.32 193 ASP A O 1
ATOM 1461 N N . THR A 1 194 ? 59.967 67.852 49.334 1.00 26.41 194 THR A N 1
ATOM 1462 C CA . THR A 1 194 ? 58.734 67.106 49.524 1.00 28.87 194 THR A CA 1
ATOM 1463 C C . THR A 1 194 ? 57.910 66.828 48.275 1.00 28.41 194 THR A C 1
ATOM 1464 O O . THR A 1 194 ? 56.883 66.159 48.353 1.00 30.19 194 THR A O 1
ATOM 1468 N N . SER A 1 195 ? 58.350 67.345 47.132 1.00 29.05 195 SER A N 1
ATOM 1469 C CA . SER A 1 195 ? 57.640 67.133 45.871 1.00 30.30 195 SER A CA 1
ATOM 1470 C C . SER A 1 195 ? 58.134 65.871 45.163 1.00 30.57 195 SER A C 1
ATOM 1471 O O . SER A 1 195 ? 57.704 65.561 44.050 1.00 32.58 195 SER A O 1
ATOM 1474 N N . ILE A 1 196 ? 59.102 65.202 45.776 1.00 29.26 196 ILE A N 1
ATOM 1475 C CA . ILE A 1 196 ? 59.657 63.983 45.227 1.00 26.95 196 ILE A CA 1
ATOM 1476 C C . ILE A 1 196 ? 59.304 62.912 46.242 1.00 26.86 196 ILE A C 1
ATOM 1477 O O . ILE A 1 196 ? 59.188 63.184 47.448 1.00 22.62 196 ILE A O 1
ATOM 1482 N N . PRO A 1 197 ? 58.982 61.711 45.751 1.00 28.93 197 PRO A N 1
ATOM 1483 C CA . PRO A 1 197 ? 58.648 60.624 46.667 1.00 29.27 197 PRO A CA 1
ATOM 1484 C C . PRO A 1 197 ? 59.861 60.401 47.573 1.00 29.64 197 PRO A C 1
ATOM 1485 O O . PRO A 1 197 ? 61.018 60.385 47.121 1.00 29.49 197 PRO A O 1
ATOM 1489 N N . ALA A 1 198 ? 59.580 60.251 48.857 1.00 29.78 198 ALA A N 1
ATOM 1490 C CA . ALA A 1 198 ? 60.607 60.082 49.863 1.00 26.20 198 ALA A CA 1
ATOM 1491 C C . ALA A 1 198 ? 61.732 59.141 49.524 1.00 24.85 198 ALA A C 1
ATOM 1492 O O . ALA A 1 198 ? 62.882 59.435 49.835 1.00 27.05 198 ALA A O 1
ATOM 1494 N N . GLN A 1 199 ? 61.432 58.020 48.881 1.00 25.62 199 GLN A N 1
ATOM 1495 C CA . GLN A 1 199 ? 62.495 57.065 48.594 1.00 25.93 199 GLN A CA 1
ATOM 1496 C C . GLN A 1 199 ? 63.475 57.512 47.525 1.00 22.15 199 GLN A C 1
ATOM 1497 O O . GLN A 1 199 ? 64.583 57.009 47.448 1.00 22.61 199 GLN A O 1
ATOM 1503 N N . TYR A 1 200 ? 63.078 58.499 46.742 1.00 22.08 200 TYR A N 1
ATOM 1504 C CA . TYR A 1 200 ? 63.914 59.015 45.675 1.00 22.52 200 TYR A CA 1
ATOM 1505 C C . TYR A 1 200 ? 64.698 60.252 46.071 1.00 22.78 200 TYR A C 1
ATOM 1506 O O . TYR A 1 200 ? 65.617 60.652 45.367 1.00 23.97 200 TYR A O 1
ATOM 1515 N N . ARG A 1 201 ? 64.344 60.848 47.199 1.00 19.60 201 ARG A N 1
ATOM 1516 C CA . ARG A 1 201 ? 65.004 62.050 47.673 1.00 19.83 201 ARG A CA 1
ATOM 1517 C C . ARG A 1 201 ? 66.508 61.901 47.869 1.00 17.55 201 ARG A C 1
ATOM 1518 O O . ARG A 1 201 ? 66.958 60.929 48.470 1.00 19.43 201 ARG A O 1
ATOM 1526 N N . GLY A 1 202 ? 67.267 62.860 47.333 1.00 14.83 202 GLY A N 1
ATOM 1527 C CA . GLY A 1 202 ? 68.722 62.854 47.433 1.00 12.58 202 GLY A CA 1
ATOM 1528 C C . GLY A 1 202 ? 69.441 61.815 46.572 1.00 14.52 202 GLY A C 1
ATOM 1529 O O . GLY A 1 202 ? 70.571 61.428 46.871 1.00 14.13 202 GLY A O 1
ATOM 1530 N N . THR A 1 203 ? 68.820 61.383 45.480 1.00 13.64 203 THR A N 1
ATOM 1531 C CA . THR A 1 203 ? 69.410 60.360 44.624 1.00 13.24 203 THR A CA 1
ATOM 1532 C C . THR A 1 203 ? 69.462 60.801 43.173 1.00 14.44 203 THR A C 1
ATOM 1533 O O . THR A 1 203 ? 68.928 61.861 42.824 1.00 16.85 203 THR A O 1
ATOM 1537 N N . TYR A 1 204 ? 70.102 59.990 42.330 1.00 13.35 204 TYR A N 1
ATOM 1538 C CA . TYR A 1 204 ? 70.193 60.277 40.893 1.00 13.72 204 TYR A CA 1
ATOM 1539 C C . TYR A 1 204 ? 68.797 60.262 40.334 1.00 12.25 204 TYR A C 1
ATOM 1540 O O . TYR A 1 204 ? 68.428 61.089 39.524 1.00 12.89 204 TYR A O 1
ATOM 1549 N N . TYR A 1 205 ? 68.032 59.270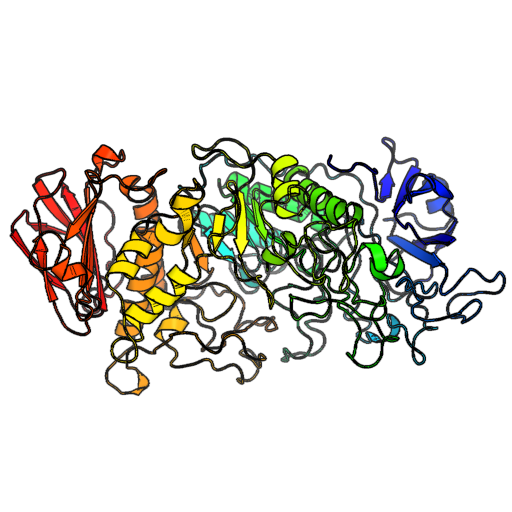 40.754 1.00 15.81 205 TYR A N 1
ATOM 1550 C CA . TYR A 1 205 ? 66.670 59.145 40.302 1.00 17.65 205 TYR A CA 1
ATOM 1551 C C . TYR A 1 205 ? 65.913 60.424 40.645 1.00 15.73 205 TYR A C 1
ATOM 1552 O O . TYR A 1 205 ? 65.259 61.011 39.794 1.00 15.54 205 TYR A O 1
ATOM 1561 N N . GLY A 1 206 ? 66.023 60.856 41.894 1.00 16.57 206 GLY A N 1
ATOM 1562 C CA . GLY A 1 206 ? 65.363 62.074 42.326 1.00 14.84 206 GLY A CA 1
ATOM 1563 C C . GLY A 1 206 ? 65.756 63.304 41.520 1.00 13.52 206 GLY A C 1
ATOM 1564 O O . GLY A 1 206 ? 64.894 64.107 41.202 1.00 15.07 206 GLY A O 1
ATOM 1565 N N . ALA A 1 207 ? 67.040 63.466 41.200 1.00 12.59 207 ALA A N 1
ATOM 1566 C CA . ALA A 1 207 ? 67.502 64.609 40.415 1.00 8.78 207 ALA A CA 1
ATOM 1567 C C . ALA A 1 207 ? 66.874 64.587 39.020 1.00 11.34 207 ALA A C 1
ATOM 1568 O O . ALA A 1 207 ? 66.497 65.627 38.484 1.00 12.19 207 ALA A O 1
ATOM 1570 N N . GLY A 1 208 ? 66.735 63.405 38.432 1.00 12.88 208 GLY A N 1
ATOM 1571 C CA . GLY A 1 208 ? 66.126 63.325 37.115 1.00 13.89 208 GLY A CA 1
ATOM 1572 C C . GLY A 1 208 ? 64.704 63.856 37.124 1.00 14.15 208 GLY A C 1
ATOM 1573 O O . GLY A 1 208 ? 64.237 64.425 36.155 1.00 14.47 208 GLY A O 1
ATOM 1574 N N . LEU A 1 209 ? 64.014 63.645 38.237 1.00 17.91 209 LEU A N 1
ATOM 1575 C CA . LEU A 1 209 ? 62.641 64.102 38.441 1.00 18.51 209 LEU A CA 1
ATOM 1576 C C . LEU A 1 209 ? 62.555 65.631 38.523 1.00 20.72 209 LEU A C 1
ATOM 1577 O O . LEU A 1 209 ? 61.485 66.203 38.325 1.00 20.27 209 LEU A O 1
ATOM 1582 N N . LYS A 1 210 ? 63.665 66.298 38.834 1.00 19.73 210 LYS A N 1
ATOM 1583 C CA . LYS A 1 210 ? 63.636 67.746 38.920 1.00 16.98 210 LYS A CA 1
ATOM 1584 C C . LYS A 1 210 ? 63.986 68.451 37.615 1.00 20.13 210 LYS A C 1
ATOM 1585 O O . LYS A 1 210 ? 64.072 69.671 37.574 1.00 22.71 210 LYS A O 1
ATOM 1591 N N . ALA A 1 211 ? 64.171 67.687 36.544 1.00 20.47 211 ALA A N 1
ATOM 1592 C CA . ALA A 1 211 ? 64.508 68.248 35.240 1.00 19.25 211 ALA A CA 1
ATOM 1593 C C . ALA A 1 211 ? 63.555 69.371 34.872 1.00 17.95 211 ALA A C 1
ATOM 1594 O O . ALA A 1 211 ? 63.960 70.377 34.310 1.00 18.45 211 ALA A O 1
ATOM 1596 N N . SER A 1 212 ? 62.284 69.192 35.191 1.00 18.25 212 SER A N 1
ATOM 1597 C CA . SER A 1 212 ? 61.275 70.198 34.892 1.00 21.76 212 SER A CA 1
ATOM 1598 C C . SER A 1 212 ? 61.484 71.483 35.695 1.00 19.57 212 SER A C 1
ATOM 1599 O O . SER A 1 212 ? 61.218 72.586 35.198 1.00 21.69 212 SER A O 1
ATOM 1602 N N . TYR A 1 213 ? 61.917 71.339 36.945 1.00 17.91 213 TYR A N 1
ATOM 1603 C CA . TYR A 1 213 ? 62.187 72.487 37.808 1.00 17.14 213 TYR A CA 1
ATOM 1604 C C . TYR A 1 213 ? 63.234 73.370 37.121 1.00 16.76 213 TYR A C 1
ATOM 1605 O O . TYR A 1 213 ? 63.061 74.586 37.008 1.00 17.31 213 TYR A O 1
ATOM 1614 N N . LEU A 1 214 ? 64.302 72.739 36.647 1.00 14.50 214 LEU A N 1
ATOM 1615 C CA . LEU A 1 214 ? 65.391 73.436 35.982 1.00 16.12 214 LEU A CA 1
ATOM 1616 C C . LEU A 1 214 ? 64.933 74.071 34.671 1.00 17.55 214 LEU A C 1
ATOM 1617 O O . LEU A 1 214 ? 65.341 75.186 34.338 1.00 18.47 214 LEU A O 1
ATOM 1622 N N . ALA A 1 215 ? 64.046 73.379 33.962 1.00 17.13 215 ALA A N 1
ATOM 1623 C CA . ALA A 1 215 ? 63.509 73.860 32.692 1.00 17.89 215 ALA A CA 1
ATOM 1624 C C . ALA A 1 215 ? 62.646 75.105 32.869 1.00 17.74 215 ALA A C 1
ATOM 1625 O O . ALA A 1 215 ? 62.649 75.980 32.016 1.00 19.45 215 ALA A O 1
ATOM 1627 N N . SER A 1 216 ? 61.917 75.186 33.979 1.00 19.15 216 SER A N 1
ATOM 1628 C CA . SER A 1 216 ? 61.078 76.349 34.265 1.00 17.76 216 SER A CA 1
ATOM 1629 C C . SER A 1 216 ? 61.945 77.519 34.699 1.00 16.57 216 SER A C 1
ATOM 1630 O O . SER A 1 216 ? 61.631 78.667 34.404 1.00 18.48 216 SER A O 1
ATOM 1633 N N . LEU A 1 217 ? 63.015 77.224 35.432 1.00 10.27 217 LEU A N 1
ATOM 1634 C CA . LEU A 1 217 ? 63.923 78.256 35.877 1.00 9.31 217 LEU A CA 1
ATOM 1635 C C . LEU A 1 217 ? 64.598 78.802 34.627 1.00 9.64 217 LEU A C 1
ATOM 1636 O O . LEU A 1 217 ? 64.919 79.984 34.549 1.00 13.14 217 LEU A O 1
ATOM 1641 N N . GLY A 1 218 ? 64.839 77.929 33.660 1.00 10.50 218 GLY A N 1
ATOM 1642 C CA . GLY A 1 218 ? 65.449 78.359 32.418 1.00 13.77 218 GLY A CA 1
ATOM 1643 C C . GLY A 1 218 ? 66.897 77.993 32.177 1.00 15.51 218 GLY A C 1
ATOM 1644 O O . GLY A 1 218 ? 67.441 78.294 31.104 1.00 14.99 218 GLY A O 1
ATOM 1645 N N . VAL A 1 219 ? 67.533 77.358 33.159 1.00 15.60 219 VAL A N 1
ATOM 1646 C CA . VAL A 1 219 ? 68.931 76.963 33.010 1.00 13.92 219 VAL A CA 1
ATOM 1647 C C . VAL A 1 219 ? 69.018 75.870 31.955 1.00 16.86 219 VAL A C 1
ATOM 1648 O O . VAL A 1 219 ? 68.048 75.126 31.747 1.00 17.34 219 VAL A O 1
ATOM 1652 N N . THR A 1 220 ? 70.175 75.756 31.301 1.00 16.04 220 THR A N 1
ATOM 1653 C CA . THR A 1 220 ? 70.358 74.778 30.237 1.00 11.97 220 THR A CA 1
ATOM 1654 C C . THR A 1 220 ? 71.407 73.682 30.508 1.00 13.87 220 THR A C 1
ATOM 1655 O O . THR A 1 220 ? 71.571 72.753 29.718 1.00 13.04 220 THR A O 1
ATOM 1659 N N . ALA A 1 221 ? 72.102 73.775 31.632 1.00 10.33 221 ALA A N 1
ATOM 1660 C CA . ALA A 1 221 ? 73.108 72.790 31.966 1.00 9.93 221 ALA A CA 1
ATOM 1661 C C . ALA A 1 221 ? 73.241 72.708 33.462 1.00 7.92 221 ALA A C 1
ATOM 1662 O O . ALA A 1 221 ? 73.303 73.728 34.145 1.00 13.04 221 ALA A O 1
ATOM 1664 N N . VAL A 1 222 ? 73.192 71.497 33.984 1.00 7.62 222 VAL A N 1
ATOM 1665 C CA . VAL A 1 222 ? 73.336 71.288 35.415 1.00 6.75 222 VAL A CA 1
ATOM 1666 C C . VAL A 1 222 ? 74.752 70.745 35.626 1.00 9.95 222 VAL A C 1
ATOM 1667 O O . VAL A 1 222 ? 75.217 69.892 34.867 1.00 12.79 222 VAL A O 1
ATOM 1671 N N . GLU A 1 223 ? 75.480 71.330 36.567 1.00 7.51 223 GLU A N 1
ATOM 1672 C CA . GLU A 1 223 ? 76.821 70.880 36.865 1.00 7.59 223 GLU A CA 1
ATOM 1673 C C . GLU A 1 223 ? 76.798 70.255 38.248 1.00 8.27 223 GLU A C 1
ATOM 1674 O O . GLU A 1 223 ? 76.472 70.926 39.231 1.00 4.94 223 GLU A O 1
ATOM 1680 N N . PHE A 1 224 ? 77.126 68.970 38.338 1.00 7.26 224 PHE A N 1
ATOM 1681 C CA . PHE A 1 224 ? 77.100 68.329 39.638 1.00 8.46 224 PHE A CA 1
ATOM 1682 C C . PHE A 1 224 ? 78.444 68.362 40.318 1.00 10.69 224 PHE A C 1
ATOM 1683 O O . PHE A 1 224 ? 79.476 68.307 39.657 1.00 12.41 224 PHE A O 1
ATOM 1691 N N . LEU A 1 225 ? 78.431 68.481 41.646 1.00 12.38 225 LEU A N 1
ATOM 1692 C CA . LEU A 1 225 ? 79.663 68.419 42.420 1.00 9.13 225 LEU A CA 1
ATOM 1693 C C . LEU A 1 225 ? 80.038 66.935 42.194 1.00 9.96 225 LEU A C 1
ATOM 1694 O O . LEU A 1 225 ? 79.193 66.149 41.754 1.00 11.23 225 LEU A O 1
ATOM 1699 N N . PRO A 1 226 ? 81.262 66.513 42.540 1.00 8.83 226 PRO A N 1
ATOM 1700 C CA . PRO A 1 226 ? 81.694 65.122 42.333 1.00 9.67 226 PRO A CA 1
ATOM 1701 C C . PRO A 1 226 ? 80.707 63.961 42.529 1.00 11.16 226 PRO A C 1
ATOM 1702 O O . PRO A 1 226 ? 80.140 63.803 43.606 1.00 11.25 226 PRO A O 1
ATOM 1706 N N . VAL A 1 227 ? 80.542 63.129 41.492 1.00 12.50 227 VAL A N 1
ATOM 1707 C CA . VAL A 1 227 ? 79.675 61.948 41.560 1.00 7.97 227 VAL A CA 1
ATOM 1708 C C . VAL A 1 227 ? 80.508 60.664 41.498 1.00 12.20 227 VAL A C 1
ATOM 1709 O O . VAL A 1 227 ? 79.994 59.551 41.705 1.00 11.84 227 VAL A O 1
ATOM 1713 N N . GLN A 1 228 ? 81.793 60.791 41.187 1.00 8.34 228 GLN A N 1
ATOM 1714 C CA . GLN A 1 228 ? 82.637 59.606 41.186 1.00 7.78 228 GLN A CA 1
ATOM 1715 C C . GLN A 1 228 ? 82.786 59.258 42.667 1.00 10.22 228 GLN A C 1
ATOM 1716 O O . GLN A 1 228 ? 82.964 60.156 43.500 1.00 10.57 228 GLN A O 1
ATOM 1722 N N . GLU A 1 229 ? 82.652 57.978 43.000 1.00 9.84 229 GLU A N 1
ATOM 1723 C CA . GLU A 1 229 ? 82.757 57.488 44.376 1.00 10.47 229 GLU A CA 1
ATOM 1724 C C . GLU A 1 229 ? 83.611 58.302 45.329 1.00 10.06 229 GLU A C 1
ATOM 1725 O O . GLU A 1 229 ? 84.807 58.464 45.117 1.00 8.58 229 GLU A O 1
ATOM 1731 N N . THR A 1 230 ? 82.999 58.766 46.411 1.00 10.34 230 THR A N 1
ATOM 1732 C CA . THR A 1 230 ? 83.731 59.507 47.429 1.00 11.02 230 THR A CA 1
ATOM 1733 C C . THR A 1 230 ? 83.439 58.870 48.791 1.00 13.33 230 THR A C 1
ATOM 1734 O O . THR A 1 230 ? 82.536 58.016 48.914 1.00 14.87 230 THR A O 1
ATOM 1738 N N . GLN A 1 231 ? 84.251 59.213 49.781 1.00 13.60 231 GLN A N 1
ATOM 1739 C CA . GLN A 1 231 ? 84.096 58.717 51.141 1.00 14.00 231 GLN A CA 1
ATOM 1740 C C . GLN A 1 231 ? 82.905 59.429 51.775 1.00 15.25 231 GLN A C 1
ATOM 1741 O O . GLN A 1 231 ? 83.018 60.579 52.206 1.00 18.39 231 GLN A O 1
ATOM 1747 N N . ASN A 1 232 ? 81.772 58.736 51.854 1.00 15.09 232 ASN A N 1
ATOM 1748 C CA . ASN A 1 232 ? 80.562 59.316 52.428 1.00 12.16 232 ASN A CA 1
ATOM 1749 C C . ASN A 1 232 ? 79.608 58.341 53.138 1.00 13.59 232 ASN A C 1
ATOM 1750 O O . ASN A 1 232 ? 78.666 58.776 53.799 1.00 11.24 232 ASN A O 1
ATOM 1755 N N . ASP A 1 233 ? 79.874 57.038 53.062 1.00 13.59 233 ASP A N 1
ATOM 1756 C CA . ASP A 1 233 ? 79.001 56.054 53.717 1.00 13.26 233 ASP A CA 1
ATOM 1757 C C . ASP A 1 233 ? 78.922 56.128 55.249 1.00 11.47 233 ASP A C 1
ATOM 1758 O O . ASP A 1 233 ? 78.000 55.569 55.842 1.00 12.05 233 ASP A O 1
ATOM 1763 N N . ALA A 1 234 ? 79.888 56.771 55.895 1.00 8.30 234 ALA A N 1
ATOM 1764 C CA . ALA A 1 234 ? 79.867 56.874 57.355 1.00 9.56 234 ALA A CA 1
ATOM 1765 C C . ALA A 1 234 ? 79.367 58.237 57.810 1.00 11.49 234 ALA A C 1
ATOM 1766 O O . ALA A 1 234 ? 79.453 58.568 58.996 1.00 16.58 234 ALA A O 1
ATOM 1768 N N . ASN A 1 235 ? 78.807 59.013 56.884 1.00 16.05 235 ASN A N 1
ATOM 1769 C CA . ASN A 1 235 ? 78.338 60.360 57.194 1.00 13.81 235 ASN A CA 1
ATOM 1770 C C . ASN A 1 235 ? 77.295 60.479 58.272 1.00 16.62 235 ASN A C 1
ATOM 1771 O O . ASN A 1 235 ? 77.301 61.433 59.045 1.00 18.07 235 ASN A O 1
ATOM 1776 N N . ASP A 1 236 ? 76.397 59.509 58.330 1.00 20.50 236 ASP A N 1
ATOM 1777 C CA . ASP A 1 236 ? 75.309 59.524 59.302 1.00 21.87 236 ASP A CA 1
ATOM 1778 C C . ASP A 1 236 ? 75.453 58.648 60.566 1.00 23.92 236 ASP A C 1
ATOM 1779 O O . ASP A 1 236 ? 74.492 58.506 61.343 1.00 26.30 236 ASP A O 1
ATOM 1784 N N . VAL A 1 237 ? 76.632 58.061 60.762 1.00 20.90 237 VAL A N 1
ATOM 1785 C CA . VAL A 1 237 ? 76.903 57.215 61.924 1.00 20.90 237 VAL A CA 1
ATOM 1786 C C . VAL A 1 237 ? 76.680 57.964 63.240 1.00 21.83 237 VAL A C 1
ATOM 1787 O O . VAL A 1 237 ? 76.020 57.452 64.140 1.00 21.03 237 VAL A O 1
ATOM 1791 N N . VAL A 1 238 ? 77.280 59.142 63.369 1.00 23.21 238 VAL A N 1
ATOM 1792 C CA . VAL A 1 238 ? 77.097 59.965 64.556 1.00 24.14 238 VAL A CA 1
ATOM 1793 C C . VAL A 1 238 ? 76.113 61.039 64.152 1.00 26.16 238 VAL A C 1
ATOM 1794 O O . VAL A 1 238 ? 76.372 61.832 63.250 1.00 28.83 238 VAL A O 1
ATOM 1798 N N . PRO A 1 239 ? 74.953 61.061 64.798 1.00 30.26 239 PRO A N 1
ATOM 1799 C CA . PRO A 1 239 ? 73.890 62.031 64.527 1.00 29.56 239 PRO A CA 1
ATOM 1800 C C . PRO A 1 239 ? 74.203 63.439 65.027 1.00 29.15 239 PRO A C 1
ATOM 1801 O O . PRO A 1 239 ? 74.950 63.625 65.994 1.00 31.34 239 PRO A O 1
ATOM 1805 N N . ASN A 1 240 ? 73.618 64.421 64.351 1.00 27.19 240 ASN A N 1
ATOM 1806 C CA . ASN A 1 240 ? 73.778 65.831 64.686 1.00 29.40 240 ASN A CA 1
ATOM 1807 C C . ASN A 1 240 ? 75.234 66.248 64.823 1.00 27.62 240 ASN A C 1
ATOM 1808 O O . ASN A 1 240 ? 75.604 66.963 65.761 1.00 29.06 240 ASN A O 1
ATOM 1813 N N . SER A 1 241 ? 76.060 65.823 63.879 1.00 25.08 241 SER A N 1
ATOM 1814 C CA . SER A 1 241 ? 77.466 66.169 63.927 1.00 25.49 241 SER A CA 1
ATOM 1815 C C . SER A 1 241 ? 78.104 66.070 62.564 1.00 24.17 241 SER A C 1
ATOM 1816 O O . SER A 1 241 ? 77.995 65.042 61.911 1.00 27.18 241 SER A O 1
ATOM 1819 N N . ASP A 1 242 ? 78.789 67.132 62.148 1.00 21.64 242 ASP A N 1
ATOM 1820 C CA . ASP A 1 242 ? 79.472 67.135 60.864 1.00 19.61 242 ASP A CA 1
ATOM 1821 C C . ASP A 1 242 ? 80.898 66.616 60.995 1.00 20.91 242 ASP A C 1
ATOM 1822 O O . ASP A 1 242 ? 81.648 66.568 60.023 1.00 21.78 242 ASP A O 1
ATOM 1827 N N . ALA A 1 243 ? 81.258 66.233 62.213 1.00 24.57 243 ALA A N 1
ATOM 1828 C CA . ALA A 1 243 ? 82.595 65.762 62.547 1.00 24.79 243 ALA A CA 1
ATOM 1829 C C . ALA A 1 243 ? 83.269 64.798 61.581 1.00 27.56 243 ALA A C 1
ATOM 1830 O O . ALA A 1 243 ? 84.417 65.022 61.185 1.00 29.02 243 ALA A O 1
ATOM 1832 N N . ASN A 1 244 ? 82.579 63.724 61.211 1.00 28.81 244 ASN A N 1
ATOM 1833 C CA . ASN A 1 244 ? 83.165 62.742 60.293 1.00 30.71 244 ASN A CA 1
ATOM 1834 C C . ASN A 1 244 ? 82.531 62.772 58.914 1.00 26.14 244 ASN A C 1
ATOM 1835 O O . ASN A 1 244 ? 82.601 61.790 58.183 1.00 29.32 244 ASN A O 1
ATOM 1840 N N . GLN A 1 245 ? 81.946 63.901 58.539 1.00 19.57 245 GLN A N 1
ATOM 1841 C CA . GLN A 1 245 ? 81.282 64.000 57.254 1.00 15.75 245 GLN A CA 1
ATOM 1842 C C . GLN A 1 245 ? 82.084 64.630 56.126 1.00 14.19 245 GLN A C 1
ATOM 1843 O O . GLN A 1 245 ? 82.912 65.518 56.329 1.00 14.69 245 GLN A O 1
ATOM 1849 N N . ASN A 1 246 ? 81.807 64.147 54.927 1.00 14.38 246 ASN A N 1
ATOM 1850 C CA . ASN A 1 246 ? 82.414 64.640 53.705 1.00 12.69 246 ASN A CA 1
ATOM 1851 C C . ASN A 1 246 ? 81.195 64.814 52.815 1.00 13.52 246 ASN A C 1
ATOM 1852 O O . ASN A 1 246 ? 80.575 63.827 52.409 1.00 13.74 246 ASN A O 1
ATOM 1857 N N . TYR A 1 247 ? 80.793 66.064 52.602 1.00 9.72 247 TYR A N 1
ATOM 1858 C CA . TYR A 1 247 ? 79.631 66.349 51.788 1.00 8.66 247 TYR A CA 1
ATOM 1859 C C . TYR A 1 247 ? 79.979 66.592 50.320 1.00 9.17 247 TYR A C 1
ATOM 1860 O O . TYR A 1 247 ? 79.548 65.831 49.456 1.00 9.44 247 TYR A O 1
ATOM 1869 N N . TRP A 1 248 ? 80.763 67.634 50.038 1.00 9.98 248 TRP A N 1
ATOM 1870 C CA . TRP A 1 248 ? 81.169 67.977 48.664 1.00 9.66 248 TRP A CA 1
ATOM 1871 C C . TRP A 1 248 ? 81.703 66.801 47.837 1.00 10.47 248 TRP A C 1
ATOM 1872 O O . TRP A 1 248 ? 81.360 66.668 46.672 1.00 11.25 248 TRP A O 1
ATOM 1883 N N . GLY A 1 249 ? 82.583 65.990 48.411 1.00 9.99 249 GLY A N 1
ATOM 1884 C CA . GLY A 1 249 ? 83.094 64.836 47.688 1.00 9.15 249 GLY A CA 1
ATOM 1885 C C . GLY A 1 249 ? 84.367 65.014 46.884 1.00 9.76 249 GLY A C 1
ATOM 1886 O O . GLY A 1 249 ? 84.545 64.326 45.884 1.00 12.46 249 GLY A O 1
ATOM 1887 N N . TYR A 1 250 ? 85.261 65.912 47.297 1.00 8.25 250 TYR A N 1
ATOM 1888 C CA . TYR A 1 250 ? 86.505 66.102 46.561 1.00 10.86 250 TYR A CA 1
ATOM 1889 C C . TYR A 1 250 ? 87.606 65.170 47.065 1.00 14.70 250 TYR A C 1
ATOM 1890 O O . TYR A 1 250 ? 88.732 65.605 47.349 1.00 15.80 250 TYR A O 1
ATOM 1899 N N . MET A 1 251 ? 87.252 63.892 47.195 1.00 12.07 251 MET A N 1
ATOM 1900 C CA . MET A 1 251 ? 88.157 62.832 47.634 1.00 14.08 251 MET A CA 1
ATOM 1901 C C . MET A 1 251 ? 87.648 61.649 46.836 1.00 11.42 251 MET A C 1
ATOM 1902 O O . MET A 1 251 ? 86.716 60.980 47.257 1.00 14.84 251 MET A O 1
ATOM 1907 N N . THR A 1 252 ? 88.184 61.455 45.642 1.00 8.92 252 THR A N 1
ATOM 1908 C CA . THR A 1 252 ? 87.743 60.359 44.803 1.00 8.16 252 THR A CA 1
ATOM 1909 C C . THR A 1 252 ? 88.439 59.042 45.133 1.00 10.51 252 THR A C 1
ATOM 1910 O O . THR A 1 252 ? 89.667 58.979 45.231 1.00 11.97 252 THR A O 1
ATOM 1914 N N . GLU A 1 253 ? 87.636 57.995 45.299 1.00 9.48 253 GLU A N 1
ATOM 1915 C CA . GLU A 1 253 ? 88.127 56.665 45.618 1.00 8.40 253 GLU A CA 1
ATOM 1916 C C . GLU A 1 253 ? 88.325 55.820 44.379 1.00 7.00 253 GLU A C 1
ATOM 1917 O O . GLU A 1 253 ? 89.050 54.831 44.408 1.00 9.49 253 GLU A O 1
ATOM 1923 N N . ASN A 1 254 ? 87.579 56.148 43.332 1.00 10.21 254 ASN A N 1
ATOM 1924 C CA . ASN A 1 254 ? 87.606 55.412 42.073 1.00 10.60 254 ASN A CA 1
ATOM 1925 C C . ASN A 1 254 ? 87.046 56.300 40.965 1.00 11.29 254 ASN A C 1
ATOM 1926 O O . ASN A 1 254 ? 85.975 56.894 41.114 1.00 8.48 254 ASN A O 1
ATOM 1931 N N . TYR A 1 255 ? 87.760 56.375 39.846 1.00 9.29 255 TYR A N 1
ATOM 1932 C CA . TYR A 1 255 ? 87.345 57.243 38.754 1.00 11.55 255 TYR A CA 1
ATOM 1933 C C . TYR A 1 255 ? 86.301 56.767 37.745 1.00 11.06 255 TYR A C 1
ATOM 1934 O O . TYR A 1 255 ? 85.888 57.538 36.886 1.00 9.34 255 TYR A O 1
ATOM 1943 N N . PHE A 1 256 ? 85.849 55.523 37.847 1.00 13.39 256 PHE A N 1
ATOM 1944 C CA . PHE A 1 256 ? 84.844 55.011 36.912 1.00 10.40 256 PHE A CA 1
ATOM 1945 C C . PHE A 1 256 ? 83.509 54.732 37.580 1.00 12.37 256 PHE A C 1
ATOM 1946 O O . PHE A 1 256 ? 82.552 54.360 36.903 1.00 14.11 256 PHE A O 1
ATOM 1954 N N . SER A 1 257 ? 83.446 54.885 38.897 1.00 11.61 257 SER A N 1
ATOM 1955 C CA . SER A 1 257 ? 82.243 54.524 39.638 1.00 13.12 257 SER A CA 1
ATOM 1956 C C . SER A 1 257 ? 81.351 55.624 40.166 1.00 16.49 257 SER A C 1
ATOM 1957 O O . SER A 1 257 ? 81.826 56.532 40.851 1.00 21.25 257 SER A O 1
ATOM 1960 N N . PRO A 1 258 ? 80.029 55.522 39.912 1.00 14.84 258 PRO A N 1
ATOM 1961 C CA . PRO A 1 258 ? 79.077 56.522 40.388 1.00 12.77 258 PRO A CA 1
ATOM 1962 C C . PRO A 1 258 ? 78.969 56.208 41.856 1.00 13.31 258 PRO A C 1
ATOM 1963 O O . PRO A 1 258 ? 78.982 55.039 42.233 1.00 16.62 258 PRO A O 1
ATOM 1967 N N . ASP A 1 259 ? 78.867 57.229 42.689 1.00 14.34 259 ASP A N 1
ATOM 1968 C CA . ASP A 1 259 ? 78.772 57.022 44.122 1.00 12.27 259 ASP A CA 1
ATOM 1969 C C . ASP A 1 259 ? 77.493 56.289 44.466 1.00 11.23 259 ASP A C 1
ATOM 1970 O O . ASP A 1 259 ? 76.408 56.724 44.122 1.00 15.66 259 ASP A O 1
ATOM 1975 N N . ARG A 1 260 ? 77.638 55.207 45.206 1.00 13.57 260 ARG A N 1
ATOM 1976 C CA . ARG A 1 260 ? 76.533 54.359 45.614 1.00 11.53 260 ARG A CA 1
ATOM 1977 C C . ARG A 1 260 ? 75.555 55.037 46.579 1.00 13.70 260 ARG A C 1
ATOM 1978 O O . ARG A 1 260 ? 74.345 54.806 46.522 1.00 14.37 260 ARG A O 1
ATOM 1986 N N . ARG A 1 261 ? 76.072 55.889 47.454 1.00 12.63 261 ARG A N 1
ATOM 1987 C CA . ARG A 1 261 ? 75.222 56.579 48.416 1.00 10.33 261 ARG A CA 1
ATOM 1988 C C . ARG A 1 261 ? 74.216 57.530 47.779 1.00 10.00 261 ARG A C 1
ATOM 1989 O O . ARG A 1 261 ? 73.211 57.863 48.382 1.00 10.53 261 ARG A O 1
ATOM 1997 N N . TYR A 1 262 ? 74.511 57.984 46.569 1.00 12.69 262 TYR A N 1
ATOM 1998 C CA . TYR A 1 262 ? 73.649 58.923 45.868 1.00 11.06 262 TYR A CA 1
ATOM 1999 C C . TYR A 1 262 ? 72.637 58.217 44.966 1.00 14.16 262 TYR A C 1
ATOM 2000 O O . TYR A 1 262 ? 71.850 58.880 44.276 1.00 13.24 262 TYR A O 1
ATOM 2009 N N . ALA A 1 263 ? 72.678 56.886 44.927 1.00 11.68 263 ALA A N 1
ATOM 2010 C CA . ALA A 1 263 ? 71.754 56.132 44.092 1.00 12.50 263 ALA A CA 1
ATOM 2011 C C . ALA A 1 263 ? 70.570 55.661 44.921 1.00 16.47 263 ALA A C 1
ATOM 2012 O O . ALA A 1 263 ? 70.651 55.504 46.136 1.00 20.74 263 ALA A O 1
ATOM 2014 N N . TYR A 1 264 ? 69.454 55.445 44.255 1.00 16.50 264 TYR A N 1
ATOM 2015 C CA . TYR A 1 264 ? 68.272 54.947 44.928 1.00 19.11 264 TYR A CA 1
ATOM 2016 C C . TYR A 1 264 ? 68.418 53.404 44.925 1.00 17.76 264 TYR A C 1
ATOM 2017 O O . TYR A 1 264 ? 68.227 52.734 45.942 1.00 15.24 264 TYR A O 1
ATOM 2026 N N . ASN A 1 265 ? 68.818 52.872 43.779 1.00 15.97 265 ASN A N 1
ATOM 2027 C CA . ASN A 1 265 ? 69.028 51.448 43.591 1.00 16.01 265 ASN A CA 1
ATOM 2028 C C . ASN A 1 265 ? 70.493 51.166 43.928 1.00 16.77 265 ASN A C 1
ATOM 2029 O O . ASN A 1 265 ? 71.387 51.419 43.117 1.00 17.68 265 ASN A O 1
ATOM 2034 N N . LYS A 1 266 ? 70.730 50.618 45.114 1.00 15.59 266 LYS A N 1
ATOM 2035 C CA . LYS A 1 266 ? 72.080 50.352 45.565 1.00 14.58 266 LYS A CA 1
ATOM 2036 C C . LYS A 1 266 ? 72.619 48.972 45.266 1.00 14.30 266 LYS A C 1
ATOM 2037 O O . LYS A 1 266 ? 73.677 48.597 45.758 1.00 15.39 266 LYS A O 1
ATOM 2043 N N . ALA A 1 267 ? 71.907 48.219 44.439 1.00 13.77 267 ALA A N 1
ATOM 2044 C CA . ALA A 1 267 ? 72.357 46.884 44.081 1.00 12.81 267 ALA A CA 1
ATOM 2045 C C . ALA A 1 267 ? 73.497 46.962 43.055 1.00 14.84 267 ALA A C 1
ATOM 2046 O O . ALA A 1 267 ? 73.754 48.016 42.476 1.00 16.15 267 ALA A O 1
ATOM 2048 N N . ALA A 1 268 ? 74.198 45.858 42.847 1.00 13.96 268 ALA A N 1
ATOM 2049 C CA . ALA A 1 268 ? 75.283 45.834 41.889 1.00 14.47 268 ALA A CA 1
ATOM 2050 C C . ALA A 1 268 ? 74.690 46.214 40.539 1.00 15.49 268 ALA A C 1
ATOM 2051 O O . ALA A 1 268 ? 73.723 45.593 40.086 1.00 18.44 268 ALA A O 1
ATOM 2053 N N . GLY A 1 269 ? 75.253 47.250 39.916 1.00 15.31 269 GLY A N 1
ATOM 2054 C CA . GLY A 1 269 ? 74.772 47.727 38.630 1.00 8.89 269 GLY A CA 1
ATOM 2055 C C . GLY A 1 269 ? 73.683 48.785 38.751 1.00 12.01 269 GLY A C 1
ATOM 2056 O O . GLY A 1 269 ? 73.332 49.421 37.763 1.00 11.87 269 GLY A O 1
ATOM 2057 N N . GLY A 1 270 ? 73.175 48.994 39.965 1.00 11.24 270 GLY A N 1
ATOM 2058 C CA . GLY A 1 270 ? 72.124 49.969 40.203 1.00 14.74 270 GLY A CA 1
ATOM 2059 C C . GLY A 1 270 ? 72.533 51.416 40.025 1.00 13.57 270 GLY A C 1
ATOM 2060 O O . GLY A 1 270 ? 71.868 52.149 39.296 1.00 14.92 270 GLY A O 1
ATOM 2061 N N . PRO A 1 271 ? 73.608 51.869 40.698 1.00 16.21 271 PRO A N 1
ATOM 2062 C CA . PRO A 1 271 ? 74.034 53.262 40.545 1.00 11.95 271 PRO A CA 1
ATOM 2063 C C . PRO A 1 271 ? 74.269 53.609 39.086 1.00 13.68 271 PRO A C 1
ATOM 2064 O O . PRO A 1 271 ? 73.837 54.671 38.621 1.00 17.08 271 PRO A O 1
ATOM 2068 N N . THR A 1 272 ? 74.900 52.691 38.360 1.00 11.76 272 THR A N 1
ATOM 2069 C CA . THR A 1 272 ? 75.214 52.866 36.948 1.00 14.05 272 THR A CA 1
ATOM 2070 C C . THR A 1 272 ? 73.993 53.112 36.056 1.00 17.65 272 THR A C 1
ATOM 2071 O O . THR A 1 272 ? 73.904 54.149 35.375 1.00 20.55 272 THR A O 1
ATOM 2075 N N . ALA A 1 273 ? 73.058 52.159 36.041 1.00 17.35 273 ALA A N 1
ATOM 2076 C CA . ALA A 1 273 ? 71.861 52.284 35.205 1.00 16.11 273 ALA A CA 1
ATOM 2077 C C . ALA A 1 273 ? 71.026 53.488 35.630 1.00 14.17 273 ALA A C 1
ATOM 2078 O O . ALA A 1 273 ? 70.414 54.158 34.791 1.00 14.22 273 ALA A O 1
ATOM 2080 N N . GLU A 1 274 ? 71.073 53.798 36.923 1.00 12.51 274 GLU A N 1
ATOM 2081 C CA . GLU A 1 274 ? 70.344 54.936 37.460 1.00 10.65 274 GLU A CA 1
ATOM 2082 C C . GLU A 1 274 ? 70.956 56.266 37.023 1.00 12.61 274 GLU A C 1
ATOM 2083 O O . GLU A 1 274 ? 70.228 57.219 36.755 1.00 15.50 274 GLU A O 1
ATOM 2089 N N . PHE A 1 275 ? 72.283 56.360 37.011 1.00 13.00 275 PHE A N 1
ATOM 2090 C CA . PHE A 1 275 ? 72.926 57.583 36.566 1.00 10.35 275 PHE A CA 1
ATOM 2091 C C . PHE A 1 275 ? 72.607 57.734 35.062 1.00 12.89 275 PHE A C 1
ATOM 2092 O O . PHE A 1 275 ? 72.244 58.820 34.622 1.00 17.46 275 PHE A O 1
ATOM 2100 N N . GLN A 1 276 ? 72.646 56.651 34.287 1.00 12.58 276 GLN A N 1
ATOM 2101 C CA . GLN A 1 276 ? 72.321 56.755 32.853 1.00 12.48 276 GLN A CA 1
ATOM 2102 C C . GLN A 1 276 ? 70.894 57.208 32.614 1.00 14.02 276 GLN A C 1
ATOM 2103 O O . GLN A 1 276 ? 70.623 57.987 31.692 1.00 14.65 276 GLN A O 1
ATOM 2109 N N . ALA A 1 277 ? 69.980 56.700 33.434 1.00 15.68 277 ALA A N 1
ATOM 2110 C CA . ALA A 1 277 ? 68.569 57.055 33.327 1.00 15.86 277 ALA A CA 1
ATOM 2111 C C . ALA A 1 277 ? 68.369 58.523 33.697 1.00 17.16 277 ALA A C 1
ATOM 2112 O O . ALA A 1 277 ? 67.531 59.218 33.118 1.00 18.96 277 ALA A O 1
ATOM 2114 N N . MET A 1 278 ? 69.155 58.988 34.660 1.00 16.72 278 MET A N 1
ATOM 2115 C CA . MET A 1 278 ? 69.097 60.360 35.104 1.00 12.52 278 MET A CA 1
ATOM 2116 C C . MET A 1 278 ? 69.527 61.322 33.986 1.00 13.06 278 MET A C 1
ATOM 2117 O O . MET A 1 278 ? 68.871 62.357 33.774 1.00 11.63 278 MET A O 1
ATOM 2122 N N . VAL A 1 279 ? 70.631 61.032 33.293 1.00 11.80 279 VAL A N 1
ATOM 2123 C CA . VAL A 1 279 ? 71.045 61.955 32.237 1.00 14.77 279 VAL A CA 1
ATOM 2124 C C . VAL A 1 279 ? 70.065 61.879 31.077 1.00 15.31 279 VAL A C 1
ATOM 2125 O O . VAL A 1 279 ? 69.893 62.854 30.351 1.00 14.25 279 VAL A O 1
ATOM 2129 N N . GLN A 1 280 ? 69.394 60.738 30.926 1.00 16.82 280 GLN A N 1
ATOM 2130 C CA . GLN A 1 280 ? 68.397 60.619 29.874 1.00 17.18 280 GLN A CA 1
ATOM 2131 C C . GLN A 1 280 ? 67.277 61.627 30.163 1.00 17.84 280 GLN A C 1
ATOM 2132 O O . GLN A 1 280 ? 66.846 62.354 29.262 1.00 19.66 280 GLN A O 1
ATOM 2138 N N . ALA A 1 281 ? 66.841 61.701 31.425 1.00 17.68 281 ALA A N 1
ATOM 2139 C CA . ALA A 1 281 ? 65.779 62.635 31.823 1.00 16.70 281 ALA A CA 1
ATOM 2140 C C . ALA A 1 281 ? 66.208 64.072 31.582 1.00 15.10 281 ALA A C 1
ATOM 2141 O O . ALA A 1 281 ? 65.393 64.913 31.230 1.00 21.28 281 ALA A O 1
ATOM 2143 N N . PHE A 1 282 ? 67.479 64.368 31.798 1.00 12.91 282 PHE A N 1
ATOM 2144 C CA . PHE A 1 282 ? 67.953 65.723 31.568 1.00 15.56 282 PHE A CA 1
ATOM 2145 C C . PHE A 1 282 ? 68.078 65.995 30.083 1.00 15.78 282 PHE A C 1
ATOM 2146 O O . PHE A 1 282 ? 67.620 67.025 29.590 1.00 17.30 282 PHE A O 1
ATOM 2154 N N . HIS A 1 283 ? 68.669 65.047 29.364 1.00 16.06 283 HIS A N 1
ATOM 2155 C CA . HIS A 1 283 ? 68.857 65.173 27.927 1.00 13.05 283 HIS A CA 1
ATOM 2156 C C . HIS A 1 283 ? 67.516 65.313 27.278 1.00 15.23 283 HIS A C 1
ATOM 2157 O O . HIS A 1 283 ? 67.388 65.979 26.269 1.00 16.79 283 HIS A O 1
ATOM 2164 N N . ASN A 1 284 ? 66.516 64.660 27.849 1.00 16.60 284 ASN A N 1
ATOM 2165 C CA . ASN A 1 284 ? 65.176 64.743 27.309 1.00 19.22 284 ASN A CA 1
ATOM 2166 C C . ASN A 1 284 ? 64.623 66.153 27.509 1.00 18.95 284 ASN A C 1
ATOM 2167 O O . ASN A 1 284 ? 63.831 66.628 26.705 1.00 20.83 284 ASN A O 1
ATOM 2172 N N . ALA A 1 285 ? 65.028 66.815 28.589 1.00 17.45 285 ALA A N 1
ATOM 2173 C CA . ALA A 1 285 ? 64.556 68.164 28.855 1.00 15.51 285 ALA A CA 1
ATOM 2174 C C . ALA A 1 285 ? 65.395 69.170 28.059 1.00 15.51 285 ALA A C 1
ATOM 2175 O O . ALA A 1 285 ? 65.135 70.372 28.109 1.00 17.50 285 ALA A O 1
ATOM 2177 N N . GLY A 1 286 ? 66.388 68.668 27.321 1.00 14.55 286 GLY A N 1
ATOM 2178 C CA . GLY A 1 286 ? 67.268 69.520 26.529 1.00 13.92 286 GLY A CA 1
ATOM 2179 C C . GLY A 1 286 ? 68.389 70.143 27.346 1.00 16.80 286 GLY A C 1
ATOM 2180 O O . GLY A 1 286 ? 69.046 71.105 26.913 1.00 19.82 286 GLY A O 1
ATOM 2181 N N . ILE A 1 287 ? 68.625 69.570 28.524 1.00 16.24 287 ILE A N 1
ATOM 2182 C CA . ILE A 1 287 ? 69.635 70.050 29.460 1.00 14.76 287 ILE A CA 1
ATOM 2183 C C . ILE A 1 287 ? 70.931 69.231 29.442 1.00 14.87 287 ILE A C 1
ATOM 2184 O O . ILE A 1 287 ? 70.903 68.010 29.318 1.00 19.85 287 ILE A O 1
ATOM 2189 N N . LYS A 1 288 ? 72.064 69.925 29.433 1.00 15.55 288 LYS A N 1
ATOM 2190 C CA . LYS A 1 288 ? 73.376 69.277 29.454 1.00 12.19 288 LYS A CA 1
ATOM 2191 C C . LYS A 1 288 ? 73.703 68.886 30.895 1.00 11.40 288 LYS A C 1
ATOM 2192 O O . LYS A 1 288 ? 73.222 69.496 31.846 1.00 10.08 288 LYS A O 1
ATOM 2198 N N . VAL A 1 289 ? 74.525 67.856 31.040 1.00 11.87 289 VAL A N 1
ATOM 2199 C CA . VAL A 1 289 ? 74.953 67.373 32.342 1.00 10.74 289 VAL A CA 1
ATOM 2200 C C . VAL A 1 289 ? 76.476 67.489 32.384 1.00 11.18 289 VAL A C 1
ATOM 2201 O O . VAL A 1 289 ? 77.183 66.889 31.568 1.00 15.76 289 VAL A O 1
ATOM 2205 N N . TYR A 1 290 ? 76.975 68.341 33.266 1.00 10.74 290 TYR A N 1
ATOM 2206 C CA . TYR A 1 290 ? 78.402 68.491 33.424 1.00 10.89 290 TYR A CA 1
ATOM 2207 C C . TYR A 1 290 ? 78.781 67.841 34.739 1.00 12.62 290 TYR A C 1
ATOM 2208 O O . TYR A 1 290 ? 77.998 67.826 35.701 1.00 10.55 290 TYR A O 1
ATOM 2217 N N . MET A 1 291 ? 80.005 67.341 34.781 1.00 11.71 291 MET A N 1
ATOM 2218 C CA . MET A 1 291 ? 80.537 66.703 35.965 1.00 10.59 291 MET A CA 1
ATOM 2219 C C . MET A 1 291 ? 81.762 67.437 36.450 1.00 8.39 291 MET A C 1
ATOM 2220 O O . MET A 1 291 ? 82.626 67.827 35.665 1.00 5.54 291 MET A O 1
ATOM 2225 N N . ASP A 1 292 ? 81.814 67.639 37.752 1.00 8.33 292 ASP A N 1
ATOM 2226 C CA . ASP A 1 292 ? 82.948 68.269 38.392 1.00 10.37 292 ASP A CA 1
ATOM 2227 C C . ASP A 1 292 ? 83.874 67.049 38.678 1.00 12.61 292 ASP A C 1
ATOM 2228 O O . ASP A 1 292 ? 83.483 66.113 39.383 1.00 10.27 292 ASP A O 1
ATOM 2233 N N . VAL A 1 293 ? 85.051 67.010 38.064 1.00 10.38 293 VAL A N 1
ATOM 2234 C CA . VAL A 1 293 ? 85.965 65.884 38.261 1.00 9.17 293 VAL A CA 1
ATOM 2235 C C . VAL A 1 293 ? 87.265 66.304 38.962 1.00 10.21 293 VAL A C 1
ATOM 2236 O O . VAL A 1 293 ? 87.748 67.419 38.778 1.00 11.42 293 VAL A O 1
ATOM 2240 N N . VAL A 1 294 ? 87.835 65.426 39.782 1.00 11.46 294 VAL A N 1
ATOM 2241 C CA . VAL A 1 294 ? 89.049 65.782 40.499 1.00 11.51 294 VAL A CA 1
ATOM 2242 C C . VAL A 1 294 ? 90.211 64.790 40.338 1.00 10.47 294 VAL A C 1
ATOM 2243 O O . VAL A 1 294 ? 90.383 63.836 41.086 1.00 11.81 294 VAL A O 1
ATOM 2247 N N . TYR A 1 295 ? 91.006 65.035 39.309 1.00 10.96 295 TYR A N 1
ATOM 2248 C CA . TYR A 1 295 ? 92.152 64.198 38.997 1.00 9.33 295 TYR A CA 1
ATOM 2249 C C . TYR A 1 295 ? 93.475 64.767 39.502 1.00 13.71 295 TYR A C 1
ATOM 2250 O O . TYR A 1 295 ? 94.540 64.304 39.070 1.00 16.62 295 TYR A O 1
ATOM 2259 N N . ASN A 1 296 ? 93.426 65.801 40.348 1.00 11.94 296 ASN A N 1
ATOM 2260 C CA . ASN A 1 296 ? 94.646 66.415 40.885 1.00 10.80 296 ASN A CA 1
ATOM 2261 C C . ASN A 1 296 ? 95.197 65.703 42.115 1.00 9.84 296 ASN A C 1
ATOM 2262 O O . ASN A 1 296 ? 96.371 65.811 42.427 1.00 13.24 296 ASN A O 1
ATOM 2267 N N . HIS A 1 297 ? 94.344 64.969 42.806 1.00 11.02 297 HIS A N 1
ATOM 2268 C CA . HIS A 1 297 ? 94.738 64.198 43.986 1.00 12.04 297 HIS A CA 1
ATOM 2269 C C . HIS A 1 297 ? 93.778 63.016 44.086 1.00 13.03 297 HIS A C 1
ATOM 2270 O O . HIS A 1 297 ? 92.762 62.971 43.391 1.00 13.55 297 HIS A O 1
ATOM 2277 N N . THR A 1 298 ? 94.034 62.140 45.044 1.00 14.43 298 THR A N 1
ATOM 2278 C CA . THR A 1 298 ? 93.251 60.933 45.248 1.00 11.96 298 THR A CA 1
ATOM 2279 C C . THR A 1 298 ? 92.778 60.844 46.705 1.00 11.60 298 THR A C 1
ATOM 2280 O O . THR A 1 298 ? 93.320 61.526 47.568 1.00 9.00 298 THR A O 1
ATOM 2284 N N . ALA A 1 299 ? 91.764 60.028 46.981 1.00 8.37 299 ALA A N 1
ATOM 2285 C CA . ALA A 1 299 ? 91.278 59.878 48.350 1.00 7.13 299 ALA A CA 1
ATOM 2286 C C . ALA A 1 299 ? 92.316 59.190 49.260 1.00 10.92 299 ALA A C 1
ATOM 2287 O O . ALA A 1 299 ? 92.209 59.219 50.491 1.00 15.52 299 ALA A O 1
ATOM 2289 N N . GLU A 1 300 ? 93.270 58.493 48.661 1.00 10.66 300 GLU A N 1
ATOM 2290 C CA . GLU A 1 300 ? 94.324 57.849 49.435 1.00 14.77 300 GLU A CA 1
ATOM 2291 C C . GLU A 1 300 ? 95.267 58.864 50.068 1.00 15.99 300 GLU A C 1
ATOM 2292 O O . GLU A 1 300 ? 96.030 58.504 50.962 1.00 19.54 300 GLU A O 1
ATOM 2298 N N . GLY A 1 301 ? 95.271 60.099 49.556 1.00 15.87 301 GLY A N 1
ATOM 2299 C CA . GLY A 1 301 ? 96.130 61.152 50.093 1.00 14.03 301 GLY A CA 1
ATOM 2300 C C . GLY A 1 301 ? 97.618 60.890 49.990 1.00 15.52 301 GLY A C 1
ATOM 2301 O O . GLY A 1 301 ? 98.070 60.274 49.017 1.00 19.14 301 GLY A O 1
ATOM 2302 N N . GLY A 1 302 ? 98.375 61.342 50.993 1.00 15.45 302 GLY A N 1
ATOM 2303 C CA . GLY A 1 302 ? 99.822 61.146 51.013 1.00 14.42 302 GLY A CA 1
ATOM 2304 C C . GLY A 1 302 ? 100.267 60.418 52.270 1.00 16.79 302 GLY A C 1
ATOM 2305 O O . GLY A 1 302 ? 99.627 59.448 52.663 1.00 20.58 302 GLY A O 1
ATOM 2306 N N . THR A 1 303 ? 101.366 60.830 52.895 1.00 17.71 303 THR A N 1
ATOM 2307 C CA . THR A 1 303 ? 101.782 60.168 54.135 1.00 19.68 303 THR A CA 1
ATOM 2308 C C . THR A 1 303 ? 100.937 60.801 55.229 1.00 20.93 303 THR A C 1
ATOM 2309 O O . THR A 1 303 ? 100.526 61.949 55.097 1.00 22.27 303 THR A O 1
ATOM 2313 N N . TRP A 1 304 ? 100.624 60.054 56.281 1.00 22.49 304 TRP A N 1
ATOM 2314 C CA . TRP A 1 304 ? 99.814 60.612 57.353 1.00 22.05 304 TRP A CA 1
ATOM 2315 C C . TRP A 1 304 ? 100.490 61.851 57.961 1.00 26.58 304 TRP A C 1
ATOM 2316 O O . TRP A 1 304 ? 99.821 62.847 58.267 1.00 28.53 304 TRP A O 1
ATOM 2327 N N . THR A 1 305 ? 101.814 61.817 58.096 1.00 27.09 305 THR A N 1
ATOM 2328 C CA . THR A 1 305 ? 102.547 62.963 58.634 1.00 28.83 305 THR A CA 1
ATOM 2329 C C . THR A 1 305 ? 103.693 63.259 57.679 1.00 30.02 305 THR A C 1
ATOM 2330 O O . THR A 1 305 ? 104.061 62.414 56.864 1.00 30.22 305 THR A O 1
ATOM 2334 N N . SER A 1 306 ? 104.267 64.449 57.783 1.00 33.44 306 SER A N 1
ATOM 2335 C CA . SER A 1 306 ? 105.367 64.845 56.898 1.00 36.26 306 SER A CA 1
ATOM 2336 C C . SER A 1 306 ? 106.742 64.469 57.445 1.00 35.92 306 SER A C 1
ATOM 2337 O O . SER A 1 306 ? 107.776 64.798 56.849 1.00 37.03 306 SER A O 1
ATOM 2340 N N . SER A 1 307 ? 106.749 63.803 58.592 1.00 36.24 307 SER A N 1
ATOM 2341 C CA . SER A 1 307 ? 107.991 63.398 59.232 1.00 35.97 307 SER A CA 1
ATOM 2342 C C . SER A 1 307 ? 108.172 61.884 59.260 1.00 32.69 307 SER A C 1
ATOM 2343 O O . SER A 1 307 ? 109.248 61.381 59.580 1.00 33.85 307 SER A O 1
ATOM 2346 N N . ASP A 1 308 ? 107.111 61.153 58.950 1.00 29.86 308 ASP A N 1
ATOM 2347 C CA . ASP A 1 308 ? 107.201 59.710 58.941 1.00 26.71 308 ASP A CA 1
ATOM 2348 C C . ASP A 1 308 ? 106.854 59.250 57.551 1.00 24.89 308 ASP A C 1
ATOM 2349 O O . ASP A 1 308 ? 105.735 59.432 57.091 1.00 25.75 308 ASP A O 1
ATOM 2354 N N . PRO A 1 309 ? 107.815 58.637 56.859 1.00 23.46 309 PRO A N 1
ATOM 2355 C CA . PRO A 1 309 ? 107.531 58.175 55.501 1.00 21.25 309 PRO A CA 1
ATOM 2356 C C . PRO A 1 309 ? 106.875 56.797 55.439 1.00 20.57 309 PRO A C 1
ATOM 2357 O O . PRO A 1 309 ? 106.489 56.341 54.370 1.00 20.57 309 PRO A O 1
ATOM 2361 N N . THR A 1 310 ? 106.727 56.148 56.586 1.00 18.89 310 THR A N 1
ATOM 2362 C CA . THR A 1 310 ? 106.179 54.809 56.616 1.00 17.69 310 THR A CA 1
ATOM 2363 C C . THR A 1 310 ? 104.671 54.662 56.661 1.00 15.38 310 THR A C 1
ATOM 2364 O O . THR A 1 310 ? 104.135 53.703 56.138 1.00 17.26 310 THR A O 1
ATOM 2368 N N . THR A 1 311 ? 103.979 55.603 57.277 1.00 18.32 311 THR A N 1
ATOM 2369 C CA . THR A 1 311 ? 102.535 55.489 57.388 1.00 17.39 311 THR A CA 1
ATOM 2370 C C . THR A 1 311 ? 101.746 56.217 56.316 1.00 15.67 311 THR A C 1
ATOM 2371 O O . THR A 1 311 ? 101.812 57.443 56.206 1.00 17.28 311 THR A O 1
ATOM 2375 N N . ALA A 1 312 ? 100.996 55.442 55.535 1.00 14.14 312 ALA A N 1
ATOM 2376 C CA . ALA A 1 312 ? 100.141 55.969 54.477 1.00 12.44 312 ALA A CA 1
ATOM 2377 C C . ALA A 1 312 ? 98.961 55.000 54.275 1.00 14.97 312 ALA A C 1
ATOM 2378 O O . ALA A 1 312 ? 99.046 53.828 54.661 1.00 10.61 312 ALA A O 1
ATOM 2380 N N . THR A 1 313 ? 97.841 55.523 53.761 1.00 14.48 313 THR A N 1
ATOM 2381 C CA . THR A 1 313 ? 96.643 54.723 53.485 1.00 14.60 313 THR A CA 1
ATOM 2382 C C . THR A 1 313 ? 96.864 53.943 52.191 1.00 16.29 313 THR A C 1
ATOM 2383 O O . THR A 1 313 ? 97.407 54.491 51.213 1.00 12.54 313 THR A O 1
ATOM 2387 N N . ILE A 1 314 ? 96.463 52.667 52.198 1.00 14.15 314 ILE A N 1
ATOM 2388 C CA . ILE A 1 314 ? 96.610 51.799 51.033 1.00 15.22 314 ILE A CA 1
ATOM 2389 C C . ILE A 1 314 ? 95.354 50.964 50.752 1.00 15.20 314 ILE A C 1
ATOM 2390 O O . ILE A 1 314 ? 94.993 50.092 51.532 1.00 18.75 314 ILE A O 1
ATOM 2395 N N . TYR A 1 315 ? 94.676 51.254 49.649 1.00 15.46 315 TYR A N 1
ATOM 2396 C CA . TYR A 1 315 ? 93.510 50.485 49.254 1.00 11.39 315 TYR A CA 1
ATOM 2397 C C . TYR A 1 315 ? 93.287 50.467 47.747 1.00 11.26 315 TYR A C 1
ATOM 2398 O O . TYR A 1 315 ? 92.366 49.826 47.271 1.00 14.33 315 TYR A O 1
ATOM 2407 N N . SER A 1 316 ? 94.124 51.151 46.978 1.00 11.14 316 SER A N 1
ATOM 2408 C CA . SER A 1 316 ? 93.942 51.125 45.534 1.00 8.22 316 SER A CA 1
ATOM 2409 C C . SER A 1 316 ? 95.248 51.458 44.856 1.00 9.52 316 SER A C 1
ATOM 2410 O O . SER A 1 316 ? 96.220 50.747 45.057 1.00 14.89 316 SER A O 1
ATOM 2413 N N . TRP A 1 317 ? 95.303 52.570 44.137 1.00 11.05 317 TRP A N 1
ATOM 2414 C CA . TRP A 1 317 ? 96.499 52.996 43.407 1.00 12.01 317 TRP A CA 1
ATOM 2415 C C . TRP A 1 317 ? 97.871 52.738 44.062 1.00 10.01 317 TRP A C 1
ATOM 2416 O O . TRP A 1 317 ? 98.771 52.189 43.427 1.00 13.57 317 TRP A O 1
ATOM 2427 N N . ARG A 1 318 ? 98.004 53.114 45.329 1.00 9.22 318 ARG A N 1
ATOM 2428 C CA . ARG A 1 318 ? 99.233 52.986 46.113 1.00 10.66 318 ARG A CA 1
ATOM 2429 C C . ARG A 1 318 ? 99.758 51.557 46.244 1.00 13.62 318 ARG A C 1
ATOM 2430 O O . ARG A 1 318 ? 100.972 51.332 46.200 1.00 13.54 318 ARG A O 1
ATOM 2438 N N . GLY A 1 319 ? 98.840 50.612 46.431 1.00 11.49 319 GLY A N 1
ATOM 2439 C CA . GLY A 1 319 ? 99.209 49.225 46.600 1.00 10.96 319 GLY A CA 1
ATOM 2440 C C . GLY A 1 319 ? 99.638 48.565 45.318 1.00 11.79 319 GLY A C 1
ATOM 2441 O O . GLY A 1 319 ? 100.393 47.594 45.349 1.00 13.14 319 GLY A O 1
ATOM 2442 N N . LEU A 1 320 ? 99.170 49.101 44.192 1.00 12.11 320 LEU A N 1
ATOM 2443 C CA . LEU A 1 320 ? 99.479 48.560 42.865 1.00 14.12 320 LEU A CA 1
ATOM 2444 C C . LEU A 1 320 ? 100.743 49.113 42.217 1.00 13.31 320 LEU A C 1
ATOM 2445 O O . LEU A 1 320 ? 101.521 48.373 41.619 1.00 19.04 320 LEU A O 1
ATOM 2450 N N . ASP A 1 321 ? 100.953 50.412 42.336 1.00 11.34 321 ASP A N 1
ATOM 2451 C CA . ASP A 1 321 ? 102.108 51.017 41.739 1.00 10.84 321 ASP A CA 1
ATOM 2452 C C . ASP A 1 321 ? 102.152 52.471 42.173 1.00 12.10 321 ASP A C 1
ATOM 2453 O O . ASP A 1 321 ? 101.835 53.374 41.403 1.00 13.88 321 ASP A O 1
ATOM 2458 N N . ASN A 1 322 ? 102.568 52.670 43.417 1.00 11.29 322 ASN A N 1
ATOM 2459 C CA . ASN A 1 322 ? 102.683 53.979 44.026 1.00 13.26 322 ASN A CA 1
ATOM 2460 C C . ASN A 1 322 ? 103.515 54.966 43.212 1.00 16.76 322 ASN A C 1
ATOM 2461 O O . ASN A 1 322 ? 103.105 56.126 43.040 1.00 16.24 322 ASN A O 1
ATOM 2466 N N . ALA A 1 323 ? 104.643 54.509 42.661 1.00 16.02 323 ALA A N 1
ATOM 2467 C CA . ALA A 1 323 ? 105.523 55.391 41.887 1.00 12.97 323 ALA A CA 1
ATOM 2468 C C . ALA A 1 323 ? 104.951 55.858 40.547 1.00 15.38 323 ALA A C 1
ATOM 2469 O O . ALA A 1 323 ? 105.402 56.870 39.997 1.00 16.68 323 ALA A O 1
ATOM 2471 N N . THR A 1 324 ? 103.976 55.119 40.014 1.00 14.63 324 THR A N 1
ATOM 2472 C CA . THR A 1 324 ? 103.338 55.475 38.746 1.00 11.48 324 THR A CA 1
ATOM 2473 C C . THR A 1 324 ? 102.194 56.479 38.949 1.00 11.45 324 THR A C 1
ATOM 2474 O O . THR A 1 324 ? 102.054 57.449 38.202 1.00 10.54 324 THR A O 1
ATOM 2478 N N . TYR A 1 325 ? 101.396 56.239 39.979 1.00 9.41 325 TYR A N 1
ATOM 2479 C CA . TYR A 1 325 ? 100.241 57.060 40.250 1.00 10.75 325 TYR A CA 1
ATOM 2480 C C . TYR A 1 325 ? 100.411 58.361 40.999 1.00 9.20 325 TYR A C 1
ATOM 2481 O O . TYR A 1 325 ? 99.627 59.265 40.787 1.00 11.35 325 TYR A O 1
ATOM 2490 N N . TYR A 1 326 ? 101.401 58.467 41.875 1.00 11.21 326 TYR A N 1
ATOM 2491 C CA . TYR A 1 326 ? 101.589 59.682 42.662 1.00 11.95 326 TYR A CA 1
ATOM 2492 C C . TYR A 1 326 ? 102.899 60.387 42.344 1.00 14.35 326 TYR A C 1
ATOM 2493 O O . TYR A 1 326 ? 103.842 59.749 41.885 1.00 16.97 326 TYR A O 1
ATOM 2502 N N . GLU A 1 327 ? 102.959 61.701 42.554 1.00 12.73 327 GLU A N 1
ATOM 2503 C CA . GLU A 1 327 ? 104.205 62.396 42.291 1.00 13.63 327 GLU A CA 1
ATOM 2504 C C . GLU A 1 327 ? 104.970 62.357 43.594 1.00 14.13 327 GLU A C 1
ATOM 2505 O O . GLU A 1 327 ? 104.500 62.870 44.608 1.00 12.37 327 GLU A O 1
ATOM 2511 N N . LEU A 1 328 ? 106.117 61.692 43.583 1.00 14.73 328 LEU A N 1
ATOM 2512 C CA . LEU A 1 328 ? 106.918 61.555 44.794 1.00 15.15 328 LEU A CA 1
ATOM 2513 C C . LEU A 1 328 ? 107.954 62.688 44.924 1.00 14.37 328 LEU A C 1
ATOM 2514 O O . LEU A 1 328 ? 108.253 63.380 43.948 1.00 11.61 328 LEU A O 1
ATOM 2519 N N . THR A 1 329 ? 108.469 62.909 46.131 1.00 12.45 329 THR A N 1
ATOM 2520 C CA . THR A 1 329 ? 109.469 63.959 46.331 1.00 13.15 329 THR A CA 1
ATOM 2521 C C . THR A 1 329 ? 110.798 63.402 45.896 1.00 14.36 329 THR A C 1
ATOM 2522 O O . THR A 1 329 ? 110.916 62.206 45.669 1.00 10.51 329 THR A O 1
ATOM 2526 N N . SER A 1 330 ? 111.809 64.261 45.836 1.00 14.01 330 SER A N 1
ATOM 2527 C CA . SER A 1 330 ? 113.140 63.826 45.487 1.00 13.03 330 SER A CA 1
ATOM 2528 C C . SER A 1 330 ? 113.503 62.740 46.511 1.00 14.71 330 SER A C 1
ATOM 2529 O O . SER A 1 330 ? 113.276 62.923 47.713 1.00 16.10 330 SER A O 1
ATOM 2532 N N . GLY A 1 331 ? 113.991 61.591 46.043 1.00 13.29 331 GLY A N 1
ATOM 2533 C CA . GLY A 1 331 ? 114.309 60.504 46.953 1.00 13.00 331 GLY A CA 1
ATOM 2534 C C . GLY A 1 331 ? 113.179 59.478 47.070 1.00 14.14 331 GLY A C 1
ATOM 2535 O O . GLY A 1 331 ? 113.386 58.408 47.623 1.00 17.56 331 GLY A O 1
ATOM 2536 N N . ASN A 1 332 ? 111.979 59.828 46.601 1.00 15.75 332 ASN A N 1
ATOM 2537 C CA . ASN A 1 332 ? 110.784 58.950 46.586 1.00 14.71 332 ASN A CA 1
ATOM 2538 C C . ASN A 1 332 ? 110.179 58.459 47.895 1.00 14.74 332 ASN A C 1
ATOM 2539 O O . ASN A 1 332 ? 109.349 57.541 47.891 1.00 15.81 332 ASN A O 1
ATOM 2544 N N . GLN A 1 333 ? 110.557 59.073 49.007 1.00 13.74 333 GLN A N 1
ATOM 2545 C CA . GLN A 1 333 ? 110.052 58.640 50.291 1.00 14.00 333 GLN A CA 1
ATOM 2546 C C . GLN A 1 333 ? 108.776 59.350 50.688 1.00 15.35 333 GLN A C 1
ATOM 2547 O O . GLN A 1 333 ? 108.006 58.822 51.490 1.00 18.74 333 GLN A O 1
ATOM 2553 N N . TYR A 1 334 ? 108.564 60.556 50.170 1.00 13.96 334 TYR A N 1
ATOM 2554 C CA . TYR A 1 334 ? 107.363 61.317 50.488 1.00 13.59 334 TYR A CA 1
ATOM 2555 C C . TYR A 1 334 ? 106.634 61.677 49.210 1.00 11.89 334 TYR A C 1
ATOM 2556 O O . TYR A 1 334 ? 107.013 61.218 48.133 1.00 12.46 334 TYR A O 1
ATOM 2565 N N . PHE A 1 335 ? 105.603 62.512 49.322 1.00 12.70 335 PHE A N 1
ATOM 2566 C CA . PHE A 1 335 ? 104.824 62.936 48.165 1.00 10.49 335 PHE A CA 1
ATOM 2567 C C . PHE A 1 335 ? 104.947 64.423 47.857 1.00 10.71 335 PHE A C 1
ATOM 2568 O O . PHE A 1 335 ? 105.077 65.238 48.760 1.00 12.18 335 PHE A O 1
ATOM 2576 N N . TYR A 1 336 ? 104.969 64.763 46.575 1.00 8.04 336 TYR A N 1
ATOM 2577 C CA . TYR A 1 336 ? 105.033 66.148 46.169 1.00 9.41 336 TYR A CA 1
ATOM 2578 C C . TYR A 1 336 ? 103.572 66.578 46.068 1.00 11.59 336 TYR A C 1
ATOM 2579 O O . TYR A 1 336 ? 102.750 65.845 45.503 1.00 13.68 336 TYR A O 1
ATOM 2588 N N . ASP A 1 337 ? 103.236 67.760 46.575 1.00 12.31 337 ASP A N 1
ATOM 2589 C CA . ASP A 1 337 ? 101.835 68.198 46.560 1.00 11.63 337 ASP A CA 1
ATOM 2590 C C . ASP A 1 337 ? 101.588 69.679 46.284 1.00 10.10 337 ASP A C 1
ATOM 2591 O O . ASP A 1 337 ? 102.246 70.547 46.856 1.00 10.73 337 ASP A O 1
ATOM 2596 N N . ASN A 1 338 ? 100.625 69.946 45.406 1.00 8.99 338 ASN A N 1
ATOM 2597 C CA . ASN A 1 338 ? 100.213 71.305 45.044 1.00 11.00 338 ASN A CA 1
ATOM 2598 C C . ASN A 1 338 ? 98.703 71.394 45.185 1.00 9.39 338 ASN A C 1
ATOM 2599 O O . ASN A 1 338 ? 98.073 72.244 44.587 1.00 11.96 338 ASN A O 1
ATOM 2604 N N . THR A 1 339 ? 98.123 70.487 45.956 1.00 12.65 339 THR A N 1
ATOM 2605 C CA . THR A 1 339 ? 96.676 70.430 46.145 1.00 13.26 339 THR A CA 1
ATOM 2606 C C . THR A 1 339 ? 96.316 70.684 47.598 1.00 14.70 339 THR A C 1
ATOM 2607 O O . THR A 1 339 ? 95.176 70.987 47.907 1.00 17.31 339 THR A O 1
ATOM 2611 N N . GLY A 1 340 ? 97.281 70.501 48.495 1.00 17.85 340 GLY A N 1
ATOM 2612 C CA . GLY A 1 340 ? 97.008 70.676 49.911 1.00 19.31 340 GLY A CA 1
ATOM 2613 C C . GLY A 1 340 ? 96.370 69.436 50.553 1.00 22.46 340 GLY A C 1
ATOM 2614 O O . GLY A 1 340 ? 96.145 69.398 51.770 1.00 24.07 340 GLY A O 1
ATOM 2615 N N . ILE A 1 341 ? 96.058 68.417 49.755 1.00 21.56 341 ILE A N 1
ATOM 2616 C CA . ILE A 1 341 ? 95.444 67.207 50.303 1.00 20.12 341 ILE A CA 1
ATOM 2617 C C . ILE A 1 341 ? 96.493 66.181 50.738 1.00 18.47 341 ILE A C 1
ATOM 2618 O O . ILE A 1 341 ? 96.222 65.312 51.565 1.00 20.43 341 ILE A O 1
ATOM 2623 N N . GLY A 1 342 ? 97.698 66.290 50.202 1.00 16.78 342 GLY A N 1
ATOM 2624 C CA . GLY A 1 342 ? 98.723 65.350 50.595 1.00 18.46 342 GLY A CA 1
ATOM 2625 C C . GLY A 1 342 ? 99.609 64.848 49.480 1.00 15.74 342 GLY A C 1
ATOM 2626 O O . GLY A 1 342 ? 100.793 64.623 49.701 1.00 16.90 342 GLY A O 1
ATOM 2627 N N . ALA A 1 343 ? 99.053 64.649 48.291 1.00 16.47 343 ALA A N 1
ATOM 2628 C CA . ALA A 1 343 ? 99.856 64.166 47.173 1.00 15.34 343 ALA A CA 1
ATOM 2629 C C . ALA A 1 343 ? 99.225 64.459 45.838 1.00 12.61 343 ALA A C 1
ATOM 2630 O O . ALA A 1 343 ? 98.020 64.332 45.686 1.00 14.86 343 ALA A O 1
ATOM 2632 N N . ASN A 1 344 ? 100.053 64.844 44.882 1.00 12.11 344 ASN A N 1
ATOM 2633 C CA . ASN A 1 344 ? 99.624 65.108 43.511 1.00 11.53 344 ASN A CA 1
ATOM 2634 C C . ASN A 1 344 ? 99.484 63.756 42.810 1.00 10.60 344 ASN A C 1
ATOM 2635 O O . ASN A 1 344 ? 100.335 62.878 42.975 1.00 11.74 344 ASN A O 1
ATOM 2640 N N . PHE A 1 345 ? 98.422 63.592 42.029 1.00 9.76 345 PHE A N 1
ATOM 2641 C CA . PHE A 1 345 ? 98.228 62.394 41.231 1.00 9.02 345 PHE A CA 1
ATOM 2642 C C . PHE A 1 345 ? 99.280 62.702 40.141 1.00 9.01 345 PHE A C 1
ATOM 2643 O O . PHE A 1 345 ? 99.469 63.857 39.767 1.00 8.86 345 PHE A O 1
ATOM 2651 N N . ASN A 1 346 ? 100.027 61.703 39.694 1.00 9.07 346 ASN A N 1
ATOM 2652 C CA . ASN A 1 346 ? 101.076 61.923 38.707 1.00 9.60 346 ASN A CA 1
ATOM 2653 C C . ASN A 1 346 ? 100.512 62.119 37.305 1.00 10.31 346 ASN A C 1
ATOM 2654 O O . ASN A 1 346 ? 100.684 61.272 36.438 1.00 11.69 346 ASN A O 1
ATOM 2659 N N . THR A 1 347 ? 99.907 63.279 37.059 1.00 12.42 347 THR A N 1
ATOM 2660 C CA . THR A 1 347 ? 99.284 63.565 35.763 1.00 8.75 347 THR A CA 1
ATOM 2661 C C . THR A 1 347 ? 100.204 63.539 34.544 1.00 11.37 347 THR A C 1
ATOM 2662 O O . THR A 1 347 ? 99.712 63.484 33.417 1.00 8.40 347 THR A O 1
ATOM 2666 N N . TYR A 1 348 ? 101.527 63.574 34.749 1.00 12.30 348 TYR A N 1
ATOM 2667 C CA . TYR A 1 348 ? 102.461 63.576 33.612 1.00 10.39 348 TYR A CA 1
ATOM 2668 C C . TYR A 1 348 ? 102.917 62.189 33.219 1.00 14.51 348 TYR A C 1
ATOM 2669 O O . TYR A 1 348 ? 103.478 62.000 32.133 1.00 11.64 348 TYR A O 1
ATOM 2678 N N . ASN A 1 349 ? 102.706 61.229 34.118 1.00 13.53 349 ASN A N 1
ATOM 2679 C CA . ASN A 1 349 ? 103.076 59.854 33.864 1.00 13.54 349 ASN A CA 1
ATOM 2680 C C . ASN A 1 349 ? 102.066 59.316 32.847 1.00 14.32 349 ASN A C 1
ATOM 2681 O O . ASN A 1 349 ? 100.860 59.483 33.029 1.00 13.36 349 ASN A O 1
ATOM 2686 N N . THR A 1 350 ? 102.549 58.644 31.804 1.00 15.59 350 THR A N 1
ATOM 2687 C CA . THR A 1 350 ? 101.671 58.110 30.763 1.00 16.99 350 THR A CA 1
ATOM 2688 C C . THR A 1 350 ? 100.536 57.203 31.229 1.00 14.95 350 THR A C 1
ATOM 2689 O O . THR A 1 350 ? 99.391 57.424 30.872 1.00 16.53 350 THR A O 1
ATOM 2693 N N . VAL A 1 351 ? 100.853 56.190 32.027 1.00 14.77 351 VAL A N 1
ATOM 2694 C CA . VAL A 1 351 ? 99.838 55.253 32.514 1.00 12.25 351 VAL A CA 1
ATOM 2695 C C . VAL A 1 351 ? 98.809 55.893 33.434 1.00 12.17 351 VAL A C 1
ATOM 2696 O O . VAL A 1 351 ? 97.627 55.549 33.364 1.00 12.73 351 VAL A O 1
ATOM 2700 N N . ALA A 1 352 ? 99.256 56.838 34.264 1.00 10.16 352 ALA A N 1
ATOM 2701 C CA . ALA A 1 352 ? 98.384 57.566 35.194 1.00 9.09 352 ALA A CA 1
ATOM 2702 C C . ALA A 1 352 ? 97.476 58.448 34.334 1.00 10.21 352 ALA A C 1
ATOM 2703 O O . ALA A 1 352 ? 96.260 58.504 34.531 1.00 10.41 352 ALA A O 1
ATOM 2705 N N . GLN A 1 353 ? 98.085 59.079 33.331 1.00 11.07 353 GLN A N 1
ATOM 2706 C CA . GLN A 1 353 ? 97.390 59.952 32.399 1.00 10.69 353 GLN A CA 1
ATOM 2707 C C . GLN A 1 353 ? 96.364 59.174 31.563 1.00 12.62 353 GLN A C 1
ATOM 2708 O O . GLN A 1 353 ? 95.288 59.695 31.244 1.00 11.51 353 GLN A O 1
ATOM 2714 N N . ASN A 1 354 ? 96.700 57.940 31.196 1.00 10.26 354 ASN A N 1
ATOM 2715 C CA . ASN A 1 354 ? 95.794 57.103 30.427 1.00 10.13 354 ASN A CA 1
ATOM 2716 C C . ASN A 1 354 ? 94.521 56.861 31.251 1.00 13.78 354 ASN A C 1
ATOM 2717 O O . ASN A 1 354 ? 93.435 56.742 30.688 1.00 16.71 354 ASN A O 1
ATOM 2722 N N . LEU A 1 355 ? 94.6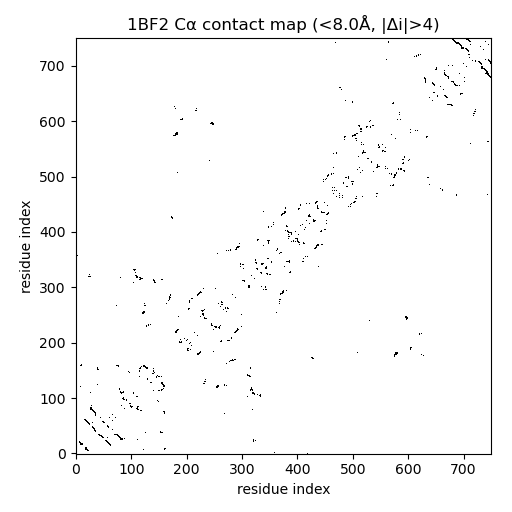62 56.758 32.576 1.00 14.15 355 LEU A N 1
ATOM 2723 C CA . LEU A 1 355 ? 93.525 56.535 33.468 1.00 13.64 355 LEU A CA 1
ATOM 2724 C C . LEU A 1 355 ? 92.583 57.741 33.433 1.00 14.28 355 LEU A C 1
ATOM 2725 O O . LEU A 1 355 ? 91.362 57.571 33.404 1.00 18.93 355 LEU A O 1
ATOM 2730 N N . ILE A 1 356 ? 93.144 58.950 33.431 1.00 12.38 356 ILE A N 1
ATOM 2731 C CA . ILE A 1 356 ? 92.347 60.177 33.362 1.00 9.29 356 ILE A CA 1
ATOM 2732 C C . ILE A 1 356 ? 91.546 60.150 32.059 1.00 10.60 356 ILE A C 1
ATOM 2733 O O . ILE A 1 356 ? 90.339 60.318 32.086 1.00 12.67 356 ILE A O 1
ATOM 2738 N N . VAL A 1 357 ? 92.221 59.913 30.930 1.00 10.66 357 VAL A N 1
ATOM 2739 C CA . VAL A 1 357 ? 91.587 59.836 29.594 1.00 11.84 357 VAL A CA 1
ATOM 2740 C C . VAL A 1 357 ? 90.510 58.738 29.528 1.00 10.16 357 VAL A C 1
ATOM 2741 O O . VAL A 1 357 ? 89.381 58.985 29.111 1.00 12.59 357 VAL A O 1
ATOM 2745 N N . ASP A 1 358 ? 90.881 57.532 29.929 1.00 6.97 358 ASP A N 1
ATOM 2746 C CA . ASP A 1 358 ? 89.987 56.389 29.930 1.00 11.89 358 ASP A CA 1
ATOM 2747 C C . ASP A 1 358 ? 88.733 56.593 30.777 1.00 12.06 358 ASP A C 1
ATOM 2748 O O . ASP A 1 358 ? 87.652 56.158 30.383 1.00 16.24 358 ASP A O 1
ATOM 2753 N N . SER A 1 359 ? 88.871 57.172 31.967 1.00 14.10 359 SER A N 1
ATOM 2754 C CA . SER A 1 359 ? 87.690 57.396 32.808 1.00 14.86 359 SER A CA 1
ATOM 2755 C C . SER A 1 359 ? 86.826 58.513 32.231 1.00 10.30 359 SER A C 1
ATOM 2756 O O . SER A 1 359 ? 85.597 58.422 32.240 1.00 14.58 359 SER A O 1
ATOM 2759 N N . LEU A 1 360 ? 87.454 59.521 31.639 1.00 8.99 360 LEU A N 1
ATOM 2760 C CA . LEU A 1 360 ? 86.689 60.614 31.016 1.00 11.10 360 LEU A CA 1
ATOM 2761 C C . LEU A 1 360 ? 85.883 60.040 29.845 1.00 11.34 360 LEU A C 1
ATOM 2762 O O . LEU A 1 360 ? 84.707 60.357 29.669 1.00 15.74 360 LEU A O 1
ATOM 2767 N N . ALA A 1 361 ? 86.516 59.178 29.056 1.00 11.63 361 ALA A N 1
ATOM 2768 C CA . ALA A 1 361 ? 85.848 58.542 27.925 1.00 10.97 361 ALA A CA 1
ATOM 2769 C C . ALA A 1 361 ? 84.657 57.738 28.409 1.00 11.64 361 ALA A C 1
ATOM 2770 O O . ALA A 1 361 ? 83.586 57.806 27.816 1.00 9.38 361 ALA A O 1
ATOM 2772 N N . TYR A 1 362 ? 84.835 57.008 29.510 1.00 12.20 362 TYR A N 1
ATOM 2773 C CA . TYR A 1 362 ? 83.751 56.206 30.083 1.00 10.81 362 TYR A CA 1
ATOM 2774 C C . TYR A 1 362 ? 82.533 57.059 30.442 1.00 12.73 362 TYR A C 1
ATOM 2775 O O . TYR A 1 362 ? 81.394 56.723 30.092 1.00 14.48 362 TYR A O 1
ATOM 2784 N N . TRP A 1 363 ? 82.765 58.163 31.140 1.00 9.07 363 TRP A N 1
ATOM 2785 C CA . TRP A 1 363 ? 81.669 59.047 31.537 1.00 10.53 363 TRP A CA 1
ATOM 2786 C C . TRP A 1 363 ? 80.984 59.777 30.402 1.00 11.42 363 TRP A C 1
ATOM 2787 O O . TRP A 1 363 ? 79.774 59.967 30.414 1.00 14.83 363 TRP A O 1
ATOM 2798 N N . ALA A 1 364 ? 81.764 60.162 29.408 1.00 13.35 364 ALA A N 1
ATOM 2799 C CA . ALA A 1 364 ? 81.263 60.894 28.271 1.00 13.57 364 ALA A CA 1
ATOM 2800 C C . ALA A 1 364 ? 80.510 59.974 27.316 1.00 16.50 364 ALA A C 1
ATOM 2801 O O . ALA A 1 364 ? 79.467 60.327 26.754 1.00 16.40 364 ALA A O 1
ATOM 2803 N N . ASN A 1 365 ? 81.056 58.786 27.115 1.00 16.80 365 ASN A N 1
ATOM 2804 C CA . ASN A 1 365 ? 80.448 57.865 26.189 1.00 19.26 365 ASN A CA 1
ATOM 2805 C C . ASN A 1 365 ? 79.411 56.939 26.779 1.00 19.33 365 ASN A C 1
ATOM 2806 O O . ASN A 1 365 ? 78.261 56.961 26.368 1.00 24.55 365 ASN A O 1
ATOM 2811 N N . THR A 1 366 ? 79.782 56.164 27.778 1.00 19.19 366 THR A N 1
ATOM 2812 C CA . THR A 1 366 ? 78.834 55.232 28.358 1.00 16.22 366 THR A CA 1
ATOM 2813 C C . THR A 1 366 ? 77.806 55.913 29.238 1.00 16.30 366 THR A C 1
ATOM 2814 O O . THR A 1 366 ? 76.624 55.578 29.169 1.00 17.17 366 THR A O 1
ATOM 2818 N N . MET A 1 367 ? 78.255 56.880 30.040 1.00 16.01 367 MET A N 1
ATOM 2819 C CA . MET A 1 367 ? 77.381 57.587 30.970 1.00 13.44 367 MET A CA 1
ATOM 2820 C C . MET A 1 367 ? 76.649 58.794 30.412 1.00 12.50 367 MET A C 1
ATOM 2821 O O . MET A 1 367 ? 75.845 59.397 31.124 1.00 14.17 367 MET A O 1
ATOM 2826 N N . GLY A 1 368 ? 76.944 59.154 29.164 1.00 11.37 368 GLY A N 1
ATOM 2827 C CA . GLY A 1 368 ? 76.289 60.276 28.499 1.00 10.93 368 GLY A CA 1
ATOM 2828 C C . GLY A 1 368 ? 76.563 61.715 28.931 1.00 13.40 368 GLY A C 1
ATOM 2829 O O . GLY A 1 368 ? 75.851 62.630 28.514 1.00 13.54 368 GLY A O 1
ATOM 2830 N N . VAL A 1 369 ? 77.576 61.926 29.761 1.00 14.98 369 VAL A N 1
ATOM 2831 C CA . VAL A 1 369 ? 77.925 63.256 30.250 1.00 15.56 369 VAL A CA 1
ATOM 2832 C C . VAL A 1 369 ? 78.384 64.201 29.119 1.00 14.05 369 VAL A C 1
ATOM 2833 O O . VAL A 1 369 ? 79.090 63.798 28.207 1.00 16.06 369 VAL A O 1
ATOM 2837 N N . ASP A 1 370 ? 77.962 65.460 29.185 1.00 15.47 370 ASP A N 1
ATOM 2838 C CA . ASP A 1 370 ? 78.274 66.439 28.141 1.00 13.57 370 ASP A CA 1
ATOM 2839 C C . ASP A 1 370 ? 79.536 67.277 28.288 1.00 9.63 370 ASP A C 1
ATOM 2840 O O . ASP A 1 370 ? 79.954 67.930 27.327 1.00 9.15 370 ASP A O 1
ATOM 2845 N N . GLY A 1 371 ? 80.115 67.306 29.482 1.00 9.67 371 GLY A N 1
ATOM 2846 C CA . GLY A 1 371 ? 81.300 68.106 29.683 1.00 8.29 371 GLY A CA 1
ATOM 2847 C C . GLY A 1 371 ? 81.845 67.909 31.067 1.00 10.62 371 GLY A C 1
ATOM 2848 O O . GLY A 1 371 ? 81.218 67.218 31.879 1.00 8.22 371 GLY A O 1
ATOM 2849 N N . PHE A 1 372 ? 82.978 68.547 31.356 1.00 7.52 372 PHE A N 1
ATOM 2850 C CA . PHE A 1 372 ? 83.612 68.382 32.646 1.00 9.52 372 PHE A CA 1
ATOM 2851 C C . PHE A 1 372 ? 84.238 69.660 33.128 1.00 10.76 372 PHE A C 1
ATOM 2852 O O . PHE A 1 372 ? 84.777 70.434 32.339 1.00 13.33 372 PHE A O 1
ATOM 2860 N N . ARG A 1 373 ? 84.146 69.886 34.430 1.00 11.20 373 ARG A N 1
ATOM 2861 C CA . ARG A 1 373 ? 84.771 71.030 35.056 1.00 9.72 373 ARG A CA 1
ATOM 2862 C C . ARG A 1 373 ? 85.860 70.378 35.906 1.00 10.93 373 ARG A C 1
ATOM 2863 O O . ARG A 1 373 ? 85.577 69.523 36.751 1.00 13.81 373 ARG A O 1
ATOM 2871 N N . PHE A 1 374 ? 87.107 70.739 35.646 1.00 10.94 374 PHE A N 1
ATOM 2872 C CA . PHE A 1 374 ? 88.238 70.157 36.355 1.00 8.67 374 PHE A CA 1
ATOM 2873 C C . PHE A 1 374 ? 88.677 70.910 37.590 1.00 9.04 374 PHE A C 1
ATOM 2874 O O . PHE A 1 374 ? 89.148 72.047 37.484 1.00 7.42 374 PHE A O 1
ATOM 2882 N N . ASP A 1 375 ? 88.570 70.256 38.750 1.00 8.18 375 ASP A N 1
ATOM 2883 C CA . ASP A 1 375 ? 89.004 70.834 40.030 1.00 10.17 375 ASP A CA 1
ATOM 2884 C C . ASP A 1 375 ? 90.529 70.998 40.012 1.00 10.71 375 ASP A C 1
ATOM 2885 O O . ASP A 1 375 ? 91.229 70.093 39.549 1.00 8.39 375 ASP A O 1
ATOM 2890 N N . LEU A 1 376 ? 91.015 72.135 40.530 1.00 9.08 376 LEU A N 1
ATOM 2891 C CA . LEU A 1 376 ? 92.442 72.509 40.572 1.00 10.77 376 LEU A CA 1
ATOM 2892 C C . LEU A 1 376 ? 93.128 72.033 39.302 1.00 11.58 376 LEU A C 1
ATOM 2893 O O . LEU A 1 376 ? 94.127 71.305 39.346 1.00 12.62 376 LEU A O 1
ATOM 2898 N N . ALA A 1 377 ? 92.601 72.487 38.169 1.00 12.20 377 ALA A N 1
ATOM 2899 C CA . ALA A 1 377 ? 93.086 72.080 36.866 1.00 8.13 377 ALA A CA 1
ATOM 2900 C C . ALA A 1 377 ? 94.551 72.298 36.586 1.00 10.49 377 ALA A C 1
ATOM 2901 O O . ALA A 1 377 ? 95.126 71.569 35.785 1.00 9.69 377 ALA A O 1
ATOM 2903 N N . SER A 1 378 ? 95.177 73.267 37.246 1.00 11.61 378 SER A N 1
ATOM 2904 C CA . SER A 1 378 ? 96.598 73.527 36.998 1.00 11.96 378 SER A CA 1
ATOM 2905 C C . SER A 1 378 ? 97.507 72.326 37.262 1.00 11.63 378 SER A C 1
ATOM 2906 O O . SER A 1 378 ? 98.617 72.264 36.732 1.00 14.21 378 SER A O 1
ATOM 2909 N N . VAL A 1 379 ? 97.063 71.380 38.087 1.00 10.50 379 VAL A N 1
ATOM 2910 C CA . VAL A 1 379 ? 97.885 70.207 38.374 1.00 8.65 379 VAL A CA 1
ATOM 2911 C C . VAL A 1 379 ? 97.959 69.312 37.116 1.00 10.41 379 VAL A C 1
ATOM 2912 O O . VAL A 1 379 ? 98.930 68.573 36.924 1.00 11.93 379 VAL A O 1
ATOM 2916 N N . LEU A 1 380 ? 96.960 69.431 36.237 1.00 9.61 380 LEU A N 1
ATOM 2917 C CA . LEU A 1 380 ? 96.893 68.662 34.984 1.00 9.69 380 LEU A CA 1
ATOM 2918 C C . LEU A 1 380 ? 97.796 69.287 33.910 1.00 12.33 380 LEU A C 1
ATOM 2919 O O . LEU A 1 380 ? 97.862 68.794 32.777 1.00 13.73 380 LEU A O 1
ATOM 2924 N N . GLY A 1 381 ? 98.444 70.398 34.256 1.00 12.78 381 GLY A N 1
ATOM 2925 C CA . GLY A 1 381 ? 99.337 71.063 33.330 1.00 12.50 381 GLY A CA 1
ATOM 2926 C C . GLY A 1 381 ? 100.774 70.973 33.808 1.00 12.87 381 GLY A C 1
ATOM 2927 O O . GLY A 1 381 ? 101.661 71.640 33.268 1.00 15.02 381 GLY A O 1
ATOM 2928 N N . ASN A 1 382 ? 100.995 70.162 34.837 1.00 11.47 382 ASN A N 1
ATOM 2929 C CA . ASN A 1 382 ? 102.321 69.957 35.424 1.00 10.73 382 ASN A CA 1
ATOM 2930 C C . ASN A 1 382 ? 103.242 69.153 34.465 1.00 11.82 382 ASN A C 1
ATOM 2931 O O . ASN A 1 382 ? 102.842 68.101 33.956 1.00 10.95 382 ASN A O 1
ATOM 2936 N N . SER A 1 383 ? 104.453 69.646 34.202 1.00 7.61 383 SER A N 1
ATOM 2937 C CA . SER A 1 383 ? 105.375 68.963 33.303 1.00 6.81 383 SER A CA 1
ATOM 2938 C C . SER A 1 383 ? 106.441 68.206 34.054 1.00 8.25 383 SER A C 1
ATOM 2939 O O . SER A 1 383 ? 107.401 67.739 33.463 1.00 11.94 383 SER A O 1
ATOM 2942 N N . CYS A 1 384 ? 106.282 68.111 35.362 1.00 9.81 384 CYS A N 1
ATOM 2943 C CA . CYS A 1 384 ? 107.220 67.403 36.198 1.00 8.66 384 CYS A CA 1
ATOM 2944 C C . CYS A 1 384 ? 106.704 66.013 36.521 1.00 11.81 384 CYS A C 1
ATOM 2945 O O . CYS A 1 384 ? 105.490 65.763 36.529 1.00 8.89 384 CYS A O 1
ATOM 2948 N N . LEU A 1 385 ? 107.639 65.117 36.815 1.00 10.55 385 LEU A N 1
ATOM 2949 C CA . LEU A 1 385 ? 107.308 63.753 37.159 1.00 10.97 385 LEU A CA 1
ATOM 2950 C C . LEU A 1 385 ? 107.737 63.443 38.564 1.00 11.81 385 LEU A C 1
ATOM 2951 O O . LEU A 1 385 ? 107.260 62.479 39.154 1.00 16.45 385 LEU A O 1
ATOM 2956 N N . ASN A 1 386 ? 108.582 64.292 39.136 1.00 11.34 386 ASN A N 1
ATOM 2957 C CA . ASN A 1 386 ? 109.106 64.005 40.457 1.00 12.05 386 ASN A CA 1
ATOM 2958 C C . ASN A 1 386 ? 109.589 65.282 41.106 1.00 14.86 386 ASN A C 1
ATOM 2959 O O . ASN A 1 386 ? 109.731 66.303 40.435 1.00 15.00 386 ASN A O 1
ATOM 2964 N N . GLY A 1 387 ? 109.840 65.224 42.413 1.00 17.99 387 GLY A N 1
ATOM 2965 C CA . GLY A 1 387 ? 110.357 66.376 43.135 1.00 16.10 387 GLY A CA 1
ATOM 2966 C C . GLY A 1 387 ? 111.733 66.740 42.596 1.00 17.98 387 GLY A C 1
ATOM 2967 O O . GLY A 1 387 ? 112.176 67.885 42.699 1.00 17.38 387 GLY A O 1
ATOM 2968 N N . ALA A 1 388 ? 112.433 65.752 42.047 1.00 15.33 388 ALA A N 1
ATOM 2969 C CA . ALA A 1 388 ? 113.743 65.997 41.467 1.00 16.97 388 ALA A CA 1
ATOM 2970 C C . ALA A 1 388 ? 113.632 65.991 39.938 1.00 17.73 388 ALA A C 1
ATOM 2971 O O . ALA A 1 388 ? 112.685 65.433 39.363 1.0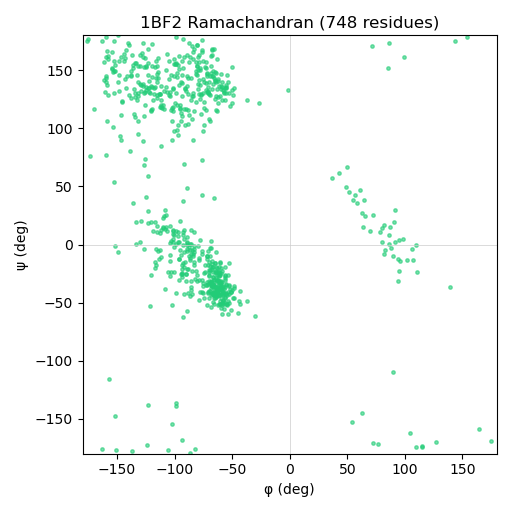0 22.34 388 ALA A O 1
ATOM 2973 N N . TYR A 1 389 ? 114.587 66.635 39.289 1.00 15.23 389 TYR A N 1
ATOM 2974 C CA . TYR A 1 389 ? 114.625 66.722 37.841 1.00 17.02 389 TYR A CA 1
ATOM 2975 C C . TYR A 1 389 ? 114.873 65.354 37.224 1.00 18.37 389 TYR A C 1
ATOM 2976 O O . TYR A 1 389 ? 115.582 64.523 37.781 1.00 18.60 389 TYR A O 1
ATOM 2985 N N . THR A 1 390 ? 114.271 65.118 36.077 1.00 17.54 390 THR A N 1
ATOM 2986 C CA . THR A 1 390 ? 114.489 63.875 35.378 1.00 18.99 390 THR A CA 1
ATOM 2987 C C . THR A 1 390 ? 114.338 64.233 33.923 1.00 19.19 390 THR A C 1
ATOM 2988 O O . THR A 1 390 ? 113.520 65.086 33.556 1.00 20.25 390 THR A O 1
ATOM 2992 N N . ALA A 1 391 ? 115.209 63.653 33.115 1.00 21.45 391 ALA A N 1
ATOM 2993 C CA . ALA A 1 391 ? 115.248 63.906 31.685 1.00 21.60 391 ALA A CA 1
ATOM 2994 C C . ALA A 1 391 ? 113.968 63.486 30.996 1.00 23.87 391 ALA A C 1
ATOM 2995 O O . ALA A 1 391 ? 113.661 63.964 29.900 1.00 23.76 391 ALA A O 1
ATOM 2997 N N . SER A 1 392 ? 113.235 62.568 31.620 1.00 23.72 392 SER A N 1
ATOM 2998 C CA . SER A 1 392 ? 111.956 62.129 31.075 1.00 26.02 392 SER A CA 1
ATOM 2999 C C . SER A 1 392 ? 110.946 63.280 31.138 1.00 24.89 392 SER A C 1
ATOM 3000 O O . SER A 1 392 ? 109.920 63.233 30.475 1.00 26.95 392 SER A O 1
ATOM 3003 N N . ALA A 1 393 ? 111.244 64.295 31.952 1.00 23.84 393 ALA A N 1
ATOM 3004 C CA . ALA A 1 393 ? 110.404 65.485 32.124 1.00 21.29 393 ALA A CA 1
ATOM 3005 C C . ALA A 1 393 ? 111.355 66.640 31.852 1.00 21.18 393 ALA A C 1
ATOM 3006 O O . ALA A 1 393 ? 111.680 67.428 32.747 1.00 22.40 393 ALA A O 1
ATOM 3008 N N . PRO A 1 394 ? 111.789 66.766 30.591 1.00 20.55 394 PRO A N 1
ATOM 3009 C CA . PRO A 1 394 ? 112.719 67.775 30.082 1.00 20.04 394 PRO A CA 1
ATOM 3010 C C . PRO A 1 394 ? 112.327 69.197 30.392 1.00 21.12 394 PRO A C 1
ATOM 3011 O O . PRO A 1 394 ? 113.168 70.023 30.742 1.00 25.88 394 PRO A O 1
ATOM 3015 N N . ASN A 1 395 ? 111.035 69.467 30.272 1.00 21.19 395 ASN A N 1
ATOM 3016 C CA . ASN A 1 395 ? 110.482 70.798 30.474 1.00 21.14 395 ASN A CA 1
ATOM 3017 C C . ASN A 1 395 ? 110.316 71.217 31.924 1.00 20.35 395 ASN A C 1
ATOM 3018 O O . ASN A 1 395 ? 109.802 72.288 32.199 1.00 21.34 395 ASN A O 1
ATOM 3023 N N . CYS A 1 396 ? 110.761 70.380 32.850 1.00 20.32 396 CYS A N 1
ATOM 3024 C CA . CYS A 1 396 ? 110.654 70.664 34.268 1.00 17.74 396 CYS A CA 1
ATOM 3025 C C . CYS A 1 396 ? 112.059 70.532 34.818 1.00 20.19 396 CYS A C 1
ATOM 3026 O O . CYS A 1 396 ? 112.387 69.578 35.517 1.00 22.36 396 CYS A O 1
ATOM 3029 N N . PRO A 1 397 ? 112.905 71.514 34.526 1.00 21.63 397 PRO A N 1
ATOM 3030 C CA . PRO A 1 397 ? 114.298 71.555 34.954 1.00 21.85 397 PRO A CA 1
ATOM 3031 C C . PRO A 1 397 ? 114.559 71.603 36.445 1.00 21.97 397 PRO A C 1
ATOM 3032 O O . PRO A 1 397 ? 115.570 71.078 36.908 1.00 22.80 397 PRO A O 1
ATOM 3036 N N . ASN A 1 398 ? 113.652 72.206 37.206 1.00 24.15 398 ASN A N 1
ATOM 3037 C CA . ASN A 1 398 ? 113.863 72.316 38.657 1.00 24.14 398 ASN A CA 1
ATOM 3038 C C . ASN A 1 398 ? 113.194 71.221 39.458 1.00 21.65 398 ASN A C 1
ATOM 3039 O O . ASN A 1 398 ? 113.404 71.132 40.667 1.00 22.08 398 ASN A O 1
ATOM 3044 N N . GLY A 1 399 ? 112.425 70.373 38.774 1.00 21.22 399 GLY A N 1
ATOM 3045 C CA . GLY A 1 399 ? 111.680 69.318 39.443 1.00 17.80 399 GLY A CA 1
ATOM 3046 C C . GLY A 1 399 ? 110.521 69.926 40.234 1.00 17.30 399 GLY A C 1
ATOM 3047 O O . GLY A 1 399 ? 110.402 71.160 40.346 1.00 17.93 399 GLY A O 1
ATOM 3048 N N . GLY A 1 400 ? 109.643 69.072 40.747 1.00 14.07 400 GLY A N 1
ATOM 3049 C CA . GLY A 1 400 ? 108.523 69.526 41.544 1.00 9.82 400 GLY A CA 1
ATOM 3050 C C . GLY A 1 400 ? 107.284 69.835 40.734 1.00 14.59 400 GLY A C 1
ATOM 3051 O O . GLY A 1 400 ? 106.616 68.933 40.226 1.00 14.22 400 GLY A O 1
ATOM 3052 N N . TYR A 1 401 ? 106.964 71.119 40.635 1.00 14.24 401 TYR A N 1
ATOM 3053 C CA . TYR A 1 401 ? 105.807 71.565 39.886 1.00 13.10 401 TYR A CA 1
ATOM 3054 C C . TYR A 1 401 ? 106.212 72.632 38.892 1.00 15.40 401 TYR A C 1
ATOM 3055 O O . TYR A 1 401 ? 106.992 73.538 39.199 1.00 18.18 401 TYR A O 1
ATOM 3064 N N . ASN A 1 402 ? 105.695 72.511 37.683 1.00 17.52 402 ASN A N 1
ATOM 3065 C CA . ASN A 1 402 ? 105.948 73.504 36.669 1.00 16.27 402 ASN A CA 1
ATOM 3066 C C . ASN A 1 402 ? 104.861 73.386 35.630 1.00 15.64 402 ASN A C 1
ATOM 3067 O O . ASN A 1 402 ? 104.814 72.403 34.890 1.00 14.31 402 ASN A O 1
ATOM 3072 N N . PHE A 1 403 ? 103.943 74.349 35.639 1.00 15.11 403 PHE A N 1
ATOM 3073 C CA . PHE A 1 403 ? 102.856 74.389 34.677 1.00 13.85 403 PHE A CA 1
ATOM 3074 C C . PHE A 1 403 ? 103.466 74.755 33.323 1.00 15.90 403 PHE A C 1
ATOM 3075 O O . PHE A 1 403 ? 104.247 75.702 33.225 1.00 18.49 403 PHE A O 1
ATOM 3083 N N . ASP A 1 404 ? 103.144 73.991 32.291 1.00 14.93 404 ASP A N 1
ATOM 3084 C CA . ASP A 1 404 ? 103.645 74.276 30.960 1.00 16.87 404 ASP A CA 1
ATOM 3085 C C . ASP A 1 404 ? 102.597 73.853 29.929 1.00 17.58 404 ASP A C 1
ATOM 3086 O O . ASP A 1 404 ? 102.586 72.705 29.494 1.00 22.12 404 ASP A O 1
ATOM 3091 N N . ALA A 1 405 ? 101.745 74.793 29.521 1.00 16.27 405 ALA A N 1
ATOM 3092 C CA . ALA A 1 405 ? 100.685 74.552 28.531 1.00 19.26 405 ALA A CA 1
ATOM 3093 C C . ALA A 1 405 ? 101.219 74.360 27.104 1.00 19.47 405 ALA A C 1
ATOM 3094 O O . ALA A 1 405 ? 100.458 74.071 26.186 1.00 18.59 405 ALA A O 1
ATOM 3096 N N . ALA A 1 406 ? 102.517 74.552 26.916 1.00 18.62 406 ALA A N 1
ATOM 3097 C CA . ALA A 1 406 ? 103.122 74.386 25.610 1.00 18.51 406 ALA A CA 1
ATOM 3098 C C . ALA A 1 406 ? 103.624 72.953 25.436 1.00 20.99 406 ALA A C 1
ATOM 3099 O O . ALA A 1 406 ? 103.851 72.508 24.308 1.00 23.88 406 ALA A O 1
ATOM 3101 N N . ASP A 1 407 ? 103.811 72.241 26.548 1.00 19.93 407 ASP A N 1
ATOM 3102 C CA . ASP A 1 407 ? 104.283 70.859 26.505 1.00 15.92 407 ASP A CA 1
ATOM 3103 C C . ASP A 1 407 ? 103.111 70.012 26.047 1.00 16.61 407 ASP A C 1
ATOM 3104 O O . ASP A 1 407 ? 102.104 69.928 26.727 1.00 21.33 407 ASP A O 1
ATOM 3109 N N . SER A 1 408 ? 103.235 69.352 24.913 1.00 18.10 408 SER A N 1
ATOM 3110 C CA . SER A 1 408 ? 102.123 68.551 24.426 1.00 20.66 408 SER A CA 1
ATOM 3111 C C . SER A 1 408 ? 101.821 67.299 25.263 1.00 19.58 408 SER A C 1
ATOM 3112 O O . SER A 1 408 ? 100.810 66.641 25.050 1.00 17.01 408 SER A O 1
ATOM 3115 N N . ASN A 1 409 ? 102.697 66.962 26.196 1.00 18.13 409 ASN A N 1
ATOM 3116 C CA . ASN A 1 409 ? 102.490 65.779 27.004 1.00 15.61 409 ASN A CA 1
ATOM 3117 C C . ASN A 1 409 ? 101.855 66.005 28.353 1.00 14.82 409 ASN A C 1
ATOM 3118 O O . ASN A 1 409 ? 101.771 65.070 29.145 1.00 14.98 409 ASN A O 1
ATOM 3123 N N . VAL A 1 410 ? 101.493 67.246 28.667 1.00 14.44 410 VAL A N 1
ATOM 3124 C CA . VAL A 1 410 ? 100.830 67.492 29.944 1.00 12.47 410 VAL A CA 1
ATOM 3125 C C . VAL A 1 410 ? 99.371 67.042 29.749 1.00 12.24 410 VAL A C 1
ATOM 3126 O O . VAL A 1 410 ? 98.845 67.060 28.620 1.00 11.20 410 VAL A O 1
ATOM 3130 N N . ALA A 1 411 ? 98.736 66.630 30.839 1.00 9.75 411 ALA A N 1
ATOM 3131 C CA . ALA A 1 411 ? 97.376 66.119 30.803 1.00 8.27 411 ALA A CA 1
ATOM 3132 C C . ALA A 1 411 ? 96.361 66.998 30.098 1.00 8.85 411 ALA A C 1
ATOM 3133 O O . ALA A 1 411 ? 95.520 66.482 29.360 1.00 9.86 411 ALA A O 1
ATOM 3135 N N . ILE A 1 412 ? 96.431 68.313 30.302 1.00 9.35 412 ILE A N 1
ATOM 3136 C CA . ILE A 1 412 ? 95.472 69.204 29.641 1.00 12.79 412 ILE A CA 1
ATOM 3137 C C . ILE A 1 412 ? 95.582 69.196 28.106 1.00 14.15 412 ILE A C 1
ATOM 3138 O O . ILE A 1 412 ? 94.617 69.496 27.417 1.00 16.23 412 ILE A O 1
ATOM 3143 N N . ASN A 1 413 ? 96.744 68.843 27.564 1.00 15.39 413 ASN A N 1
ATOM 3144 C CA . ASN A 1 413 ? 96.896 68.798 26.112 1.00 14.88 413 ASN A CA 1
ATOM 3145 C C . ASN A 1 413 ? 96.546 67.422 25.588 1.00 12.31 413 ASN A C 1
ATOM 3146 O O . ASN A 1 413 ? 95.995 67.279 24.506 1.00 14.41 413 ASN A O 1
ATOM 3151 N N . ARG A 1 414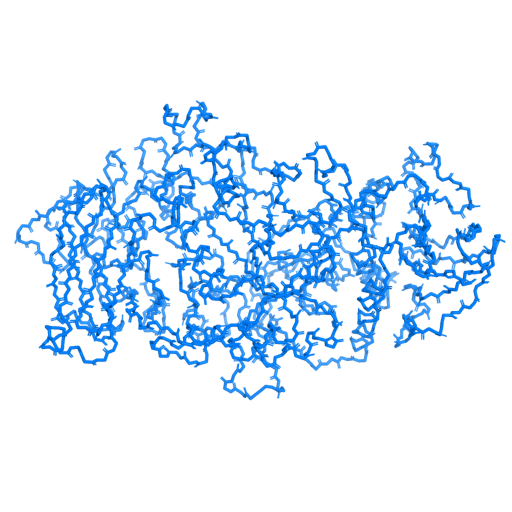 ? 96.800 66.421 26.412 1.00 15.46 414 ARG A N 1
ATOM 3152 C CA . ARG A 1 414 ? 96.470 65.044 26.090 1.00 13.84 414 ARG A CA 1
ATOM 3153 C C . ARG A 1 414 ? 94.956 64.975 25.892 1.00 13.27 414 ARG A C 1
ATOM 3154 O O . ARG A 1 414 ? 94.469 64.501 24.869 1.00 15.43 414 ARG A O 1
ATOM 3162 N N . ILE A 1 415 ? 94.217 65.540 26.838 1.00 13.52 415 ILE A N 1
ATOM 3163 C CA . ILE A 1 415 ? 92.758 65.531 26.768 1.00 12.67 415 ILE A CA 1
ATOM 3164 C C . ILE A 1 415 ? 92.248 66.130 25.453 1.00 14.06 415 ILE A C 1
ATOM 3165 O O . ILE A 1 415 ? 91.382 65.557 24.791 1.00 14.75 415 ILE A O 1
ATOM 3170 N N . LEU A 1 416 ? 92.862 67.228 25.033 1.00 12.85 416 LEU A N 1
ATOM 3171 C CA . LEU A 1 416 ? 92.461 67.912 23.828 1.00 11.96 416 LEU A CA 1
ATOM 3172 C C . LEU A 1 416 ? 92.716 67.111 22.583 1.00 15.00 416 LEU A C 1
ATOM 3173 O O . LEU A 1 416 ? 92.065 67.334 21.574 1.00 14.74 416 LEU A O 1
ATOM 3178 N N . ARG A 1 417 ? 93.704 66.233 22.593 1.00 16.81 417 ARG A N 1
ATOM 3179 C CA . ARG A 1 417 ? 93.908 65.474 21.380 1.00 18.00 417 ARG A CA 1
ATOM 3180 C C . ARG A 1 417 ? 93.205 64.137 21.372 1.00 16.08 417 ARG A C 1
ATOM 3181 O O . ARG A 1 417 ? 93.170 63.483 20.346 1.00 17.88 417 ARG A O 1
ATOM 3189 N N . GLU A 1 418 ? 92.650 63.724 22.507 1.00 14.85 418 GLU A N 1
ATOM 3190 C CA . GLU A 1 418 ? 91.923 62.459 22.564 1.00 12.50 418 GLU A CA 1
ATOM 3191 C C . GLU A 1 418 ? 90.441 62.705 22.340 1.00 14.22 418 GLU A C 1
ATOM 3192 O O . GLU A 1 418 ? 89.715 61.790 21.938 1.00 20.14 418 GLU A O 1
ATOM 3198 N N . PHE A 1 419 ? 89.981 63.921 22.645 1.00 13.90 419 PHE A N 1
ATOM 3199 C CA . PHE A 1 419 ? 88.564 64.263 22.533 1.00 13.24 419 PHE A CA 1
ATOM 3200 C C . PHE A 1 419 ? 88.266 65.447 21.641 1.00 14.38 419 PHE A C 1
ATOM 3201 O O . PHE A 1 419 ? 89.108 66.322 21.439 1.00 16.53 419 PHE A O 1
ATOM 3209 N N . THR A 1 420 ? 87.039 65.480 21.139 1.00 16.28 420 THR A N 1
ATOM 3210 C CA . THR A 1 420 ? 86.579 66.559 20.281 1.00 19.45 420 THR A CA 1
ATOM 3211 C C . THR A 1 420 ? 85.847 67.582 21.142 1.00 17.46 420 THR A C 1
ATOM 3212 O O . THR A 1 420 ? 84.881 67.235 21.828 1.00 19.51 420 THR A O 1
ATOM 3216 N N . VAL A 1 421 ? 86.339 68.814 21.150 1.00 15.25 421 VAL A N 1
ATOM 3217 C CA . VAL A 1 421 ? 85.711 69.880 21.917 1.00 14.14 421 VAL A CA 1
ATOM 3218 C C . VAL A 1 421 ? 84.622 70.463 21.029 1.00 13.98 421 VAL A C 1
ATOM 3219 O O . VAL A 1 421 ? 84.774 70.499 19.819 1.00 16.13 421 VAL A O 1
ATOM 3223 N N . ARG A 1 422 ? 83.495 70.852 21.611 1.00 15.88 422 ARG A N 1
ATOM 3224 C CA . ARG A 1 422 ? 82.392 71.398 20.831 1.00 12.34 422 ARG A CA 1
ATOM 3225 C C . ARG A 1 422 ? 82.817 72.675 20.100 1.00 15.66 422 ARG A C 1
ATOM 3226 O O . ARG A 1 422 ? 83.530 73.508 20.656 1.00 19.04 422 ARG A O 1
ATOM 3234 N N . PRO A 1 423 ? 82.442 72.813 18.820 1.00 14.17 423 PRO A N 1
ATOM 3235 C CA . PRO A 1 423 ? 82.814 74.018 18.079 1.00 12.75 423 PRO A CA 1
ATOM 3236 C C . PRO A 1 423 ? 82.082 75.221 18.660 1.00 9.64 423 PRO A C 1
ATOM 3237 O O . PRO A 1 423 ? 81.085 75.072 19.363 1.00 9.11 4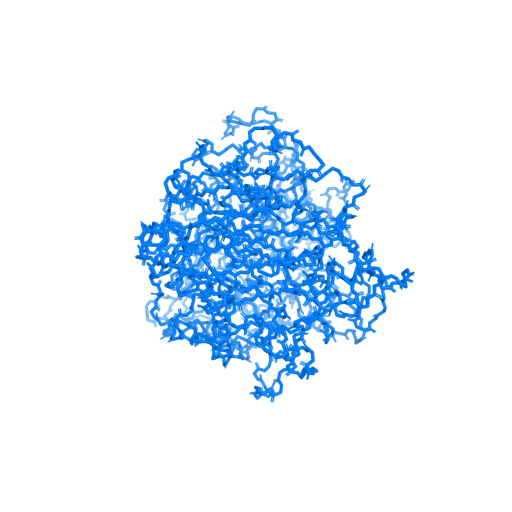23 PRO A O 1
ATOM 3241 N N . ALA A 1 424 ? 82.555 76.415 18.340 1.00 12.04 424 ALA A N 1
ATOM 3242 C CA . ALA A 1 424 ? 81.948 77.648 18.844 1.00 13.13 424 ALA A CA 1
ATOM 3243 C C . ALA A 1 424 ? 80.501 77.786 18.421 1.00 14.43 424 ALA A C 1
ATOM 3244 O O . ALA A 1 424 ? 79.698 78.390 19.130 1.00 15.05 424 ALA A O 1
ATOM 3246 N N . ALA A 1 425 ? 80.185 77.260 17.243 1.00 16.06 425 ALA A N 1
ATOM 3247 C CA . ALA A 1 425 ? 78.833 77.331 16.702 1.00 16.16 425 ALA A CA 1
ATOM 3248 C C . ALA A 1 425 ? 77.925 76.212 17.178 1.00 18.68 425 ALA A C 1
ATOM 3249 O O . ALA A 1 425 ? 76.714 76.268 16.949 1.00 22.67 425 ALA A O 1
ATOM 3251 N N . GLY A 1 426 ? 78.483 75.223 17.875 1.00 15.65 426 GLY A N 1
ATOM 3252 C CA . GLY A 1 426 ? 77.673 74.117 18.329 1.00 15.70 426 GLY A CA 1
ATOM 3253 C C . GLY A 1 426 ? 78.018 72.854 17.556 1.00 17.98 426 GLY A C 1
ATOM 3254 O O . GLY A 1 426 ? 78.907 72.839 16.701 1.00 20.09 426 GLY A O 1
ATOM 3255 N N . GLY A 1 427 ? 77.252 71.804 17.796 1.00 18.85 427 GLY A N 1
ATOM 3256 C CA . GLY A 1 427 ? 77.528 70.535 17.166 1.00 17.05 427 GLY A CA 1
ATOM 3257 C C . GLY A 1 427 ? 77.907 69.607 18.305 1.00 19.63 427 GLY A C 1
ATOM 3258 O O . GLY A 1 427 ? 77.785 69.970 19.480 1.00 19.53 427 GLY A O 1
ATOM 3259 N N . SER A 1 428 ? 78.349 68.401 17.984 1.00 19.79 428 SER A N 1
ATOM 3260 C CA . SER A 1 428 ? 78.709 67.460 19.028 1.00 20.96 428 SER A CA 1
ATOM 3261 C C . SER A 1 428 ? 80.103 67.739 19.554 1.00 19.19 428 SER A C 1
ATOM 3262 O O . SER A 1 428 ? 80.923 68.334 18.867 1.00 21.16 428 SER A O 1
ATOM 3265 N N . GLY A 1 429 ? 80.374 67.300 20.771 1.00 18.41 429 GLY A N 1
ATOM 3266 C CA . GLY A 1 429 ? 81.687 67.518 21.331 1.00 17.95 429 GLY A CA 1
ATOM 3267 C C . GLY A 1 429 ? 81.518 67.780 22.796 1.00 18.07 429 GLY A C 1
ATOM 3268 O O . GLY A 1 429 ? 80.389 67.854 23.284 1.00 15.95 429 GLY A O 1
ATOM 3269 N N . LEU A 1 430 ? 82.639 67.901 23.493 1.00 14.92 430 LEU A N 1
ATOM 3270 C CA . LEU A 1 430 ? 82.630 68.150 24.922 1.00 15.21 430 LEU A CA 1
ATOM 3271 C C . LEU A 1 430 ? 82.854 69.626 25.243 1.00 13.56 430 LEU A C 1
ATOM 3272 O O . LEU A 1 430 ? 83.422 70.376 24.437 1.00 14.87 430 LEU A O 1
ATOM 3277 N N . ASP A 1 431 ? 82.368 70.038 26.410 1.00 12.81 431 ASP A N 1
ATOM 3278 C CA . ASP A 1 431 ? 82.563 71.399 26.920 1.00 11.27 431 ASP A CA 1
ATOM 3279 C C . ASP A 1 431 ? 83.491 71.159 28.096 1.00 11.53 431 ASP A C 1
ATOM 3280 O O . ASP A 1 431 ? 83.161 70.387 28.993 1.00 11.05 431 ASP A O 1
ATOM 3285 N N . LEU A 1 432 ? 84.692 71.726 28.031 1.00 12.62 432 LEU A N 1
ATOM 3286 C CA . LEU A 1 432 ? 85.698 71.533 29.072 1.00 12.75 432 LEU A CA 1
ATOM 3287 C C . LEU A 1 432 ? 85.884 72.812 29.857 1.00 10.43 432 LEU A C 1
ATOM 3288 O O . LEU A 1 432 ? 86.061 73.874 29.265 1.00 13.57 432 LEU A O 1
ATOM 3293 N N . PHE A 1 433 ? 85.870 72.720 31.183 1.00 10.19 433 PHE A N 1
ATOM 3294 C CA . PHE A 1 433 ? 86.029 73.905 32.015 1.00 11.43 433 PHE A CA 1
ATOM 3295 C C . PHE A 1 433 ? 87.132 73.666 33.010 1.00 10.73 433 PHE A C 1
ATOM 3296 O O . PHE A 1 433 ? 87.216 72.600 33.609 1.00 15.34 433 PHE A O 1
ATOM 3304 N N . ALA A 1 434 ? 87.961 74.671 33.218 1.00 11.42 434 ALA A N 1
ATOM 3305 C CA . ALA A 1 434 ? 89.049 74.548 34.169 1.00 11.91 434 ALA A CA 1
ATOM 3306 C C . ALA A 1 434 ? 88.957 75.562 35.287 1.00 11.41 434 ALA A C 1
ATOM 3307 O O . ALA A 1 434 ? 88.467 76.665 35.075 1.00 11.62 434 ALA A O 1
ATOM 3309 N N . GLU A 1 435 ? 89.349 75.149 36.492 1.00 12.53 435 GLU A N 1
ATOM 3310 C CA . GLU A 1 435 ? 89.462 76.051 37.637 1.00 10.92 435 GLU A CA 1
ATOM 3311 C C . GLU A 1 435 ? 90.989 76.171 37.484 1.00 11.55 435 GLU A C 1
ATOM 3312 O O . GLU A 1 435 ? 91.733 75.284 37.883 1.00 11.03 435 GLU A O 1
ATOM 3318 N N . PRO A 1 436 ? 91.454 77.242 36.829 1.00 11.23 436 PRO A N 1
ATOM 3319 C CA . PRO A 1 436 ? 92.850 77.565 36.519 1.00 10.91 436 PRO A CA 1
ATOM 3320 C C . PRO A 1 436 ? 93.856 77.889 37.607 1.00 11.62 436 PRO A C 1
ATOM 3321 O O . PRO A 1 436 ? 94.651 78.814 37.444 1.00 11.15 436 PRO A O 1
ATOM 3325 N N . TRP A 1 437 ? 93.801 77.162 38.717 1.00 12.06 437 TRP A N 1
ATOM 3326 C CA . TRP A 1 437 ? 94.734 77.348 39.828 1.00 14.44 437 TRP A CA 1
ATOM 3327 C C . TRP A 1 437 ? 94.908 76.081 40.680 1.00 13.38 437 TRP A C 1
ATOM 3328 O O . TRP A 1 437 ? 94.150 75.123 40.563 1.00 14.25 437 TRP A O 1
ATOM 3339 N N . ALA A 1 438 ? 95.939 76.076 41.507 1.00 14.70 438 ALA A N 1
ATOM 3340 C CA . ALA A 1 438 ? 96.258 74.966 42.402 1.00 14.34 438 ALA A CA 1
ATOM 3341 C C . ALA A 1 438 ? 96.973 75.653 43.566 1.00 15.78 438 ALA A C 1
ATOM 3342 O O . ALA A 1 438 ? 96.689 76.822 43.852 1.00 18.55 438 ALA A O 1
ATOM 3344 N N . ILE A 1 439 ? 97.928 74.975 44.198 1.00 15.47 439 ILE A N 1
ATOM 3345 C CA . ILE A 1 439 ? 98.637 75.566 45.323 1.00 16.71 439 ILE A CA 1
ATOM 3346 C C . ILE A 1 439 ? 100.144 75.554 45.146 1.00 17.10 439 ILE A C 1
ATOM 3347 O O . ILE A 1 439 ? 100.743 74.497 44.981 1.00 17.99 439 ILE A O 1
ATOM 3352 N N . GLY A 1 440 ? 100.748 76.741 45.150 1.00 18.42 440 GLY A N 1
ATOM 3353 C CA . GLY A 1 440 ? 102.192 76.857 45.005 1.00 19.04 440 GLY A CA 1
ATOM 3354 C C . GLY A 1 440 ? 102.731 76.898 43.585 1.00 18.87 440 GLY A C 1
ATOM 3355 O O . GLY A 1 440 ? 101.986 76.731 42.629 1.00 21.97 440 GLY A O 1
ATOM 3356 N N . GLY A 1 441 ? 104.034 77.147 43.462 1.00 21.36 441 GLY A N 1
ATOM 3357 C CA . GLY A 1 441 ? 104.697 77.213 42.170 1.00 19.81 441 GLY A CA 1
ATOM 3358 C C . GLY A 1 441 ? 104.011 78.191 41.250 1.00 18.97 441 GLY A C 1
ATOM 3359 O O . GLY A 1 441 ? 103.390 79.129 41.720 1.00 22.47 441 GLY A O 1
ATOM 3360 N N . ASN A 1 442 ? 104.105 77.983 39.942 1.00 13.60 442 ASN A N 1
ATOM 3361 C CA . ASN A 1 442 ? 103.440 78.875 39.011 1.00 13.27 442 ASN A CA 1
ATOM 3362 C C . ASN A 1 442 ? 102.055 78.340 38.676 1.00 11.89 442 ASN A C 1
ATOM 3363 O O . ASN A 1 442 ? 101.611 78.478 37.547 1.00 13.94 442 ASN A O 1
ATOM 3368 N N . SER A 1 443 ? 101.364 77.763 39.654 1.00 11.07 443 SER A N 1
ATOM 3369 C CA . SER A 1 443 ? 100.046 77.170 39.417 1.00 12.01 443 SER A CA 1
ATOM 3370 C C . SER A 1 443 ? 98.901 78.123 39.135 1.00 12.32 443 SER A C 1
ATOM 3371 O O . SER A 1 443 ? 97.923 77.731 38.508 1.00 14.48 443 SER A O 1
ATOM 3374 N N . TYR A 1 444 ? 98.970 79.354 39.629 1.00 13.44 444 TYR A N 1
ATOM 3375 C CA . TYR A 1 444 ? 97.876 80.285 39.351 1.00 14.23 444 TYR A CA 1
ATOM 3376 C C . TYR A 1 444 ? 97.930 80.628 37.878 1.00 12.74 444 TYR A C 1
ATOM 3377 O O . TYR A 1 444 ? 98.795 81.384 37.446 1.00 14.76 444 TYR A O 1
ATOM 3386 N N . GLN A 1 445 ? 96.993 80.083 37.109 1.00 14.32 445 GLN A N 1
ATOM 3387 C CA . GLN A 1 445 ? 96.985 80.296 35.672 1.00 12.21 445 GLN A CA 1
ATOM 3388 C C . GLN A 1 445 ? 95.730 80.859 35.036 1.00 14.00 445 GLN A C 1
ATOM 3389 O O . GLN A 1 445 ? 95.353 80.417 33.949 1.00 17.85 445 GLN A O 1
ATOM 3395 N N . LEU A 1 446 ? 95.084 81.837 35.662 1.00 12.13 446 LEU A N 1
ATOM 3396 C CA . LEU A 1 446 ? 93.897 82.410 35.036 1.00 14.33 446 LEU A CA 1
ATOM 3397 C C . LEU A 1 446 ? 94.301 83.075 33.700 1.00 15.18 446 LEU A C 1
ATOM 3398 O O . LEU A 1 446 ? 95.147 83.974 33.657 1.00 13.93 446 LEU A O 1
ATOM 3403 N N . GLY A 1 447 ? 93.790 82.516 32.609 1.00 14.68 447 GLY A N 1
ATOM 3404 C CA . GLY A 1 447 ? 94.074 83.020 31.280 1.00 13.37 447 GLY A CA 1
ATOM 3405 C C . GLY A 1 447 ? 95.226 82.269 30.635 1.00 13.29 447 GLY A C 1
ATOM 3406 O O . GLY A 1 447 ? 95.598 82.549 29.494 1.00 17.30 447 GLY A O 1
ATOM 3407 N N . GLY A 1 448 ? 95.733 81.255 31.325 1.00 12.19 448 GLY A N 1
ATOM 3408 C CA . GLY A 1 448 ? 96.870 80.509 30.816 1.00 8.39 448 GLY A CA 1
ATOM 3409 C C . GLY A 1 448 ? 96.587 79.186 30.156 1.00 7.47 448 GLY A C 1
ATOM 3410 O O . GLY A 1 448 ? 97.520 78.553 29.673 1.00 11.51 448 GLY A O 1
ATOM 3411 N N . PHE A 1 449 ? 95.326 78.762 30.124 1.00 8.27 449 PHE A N 1
ATOM 3412 C CA . PHE A 1 449 ? 94.971 77.483 29.501 1.00 10.47 449 PHE A CA 1
ATOM 3413 C C . PHE A 1 449 ? 94.879 77.586 27.991 1.00 9.37 449 PHE A C 1
ATOM 3414 O O . PHE A 1 449 ? 94.599 78.645 27.447 1.00 13.09 449 PHE A O 1
ATOM 3422 N N . PRO A 1 450 ? 95.169 76.493 27.290 1.00 9.09 450 PRO A N 1
ATOM 3423 C CA . PRO A 1 450 ? 95.126 76.470 25.829 1.00 10.66 450 PRO A CA 1
ATOM 3424 C C . PRO A 1 450 ? 93.735 76.665 25.227 1.00 12.07 450 PRO A C 1
ATOM 3425 O O . PRO A 1 450 ? 92.724 76.587 25.924 1.00 15.36 450 PRO A O 1
ATOM 3429 N N . GLN A 1 451 ? 93.691 76.886 23.919 1.00 12.50 451 GLN A N 1
ATOM 3430 C CA . GLN A 1 451 ? 92.431 77.005 23.206 1.00 18.54 451 GLN A CA 1
ATOM 3431 C C . GLN A 1 451 ? 91.723 75.660 23.364 1.00 17.62 451 GLN A C 1
ATOM 3432 O O . GLN A 1 451 ? 92.355 74.603 23.260 1.00 18.93 451 GLN A O 1
ATOM 3438 N N . GLY A 1 452 ? 90.410 75.696 23.548 1.00 16.09 452 GLY A N 1
ATOM 3439 C CA . GLY A 1 452 ? 89.673 74.465 23.748 1.00 14.40 452 GLY A CA 1
ATOM 3440 C C . GLY A 1 452 ? 89.258 74.372 25.207 1.00 13.73 452 GLY A C 1
ATOM 3441 O O . GLY A 1 452 ? 88.419 73.554 25.570 1.00 13.63 452 GLY A O 1
ATOM 3442 N N . TRP A 1 453 ? 89.849 75.222 26.043 1.00 12.92 453 TRP A N 1
ATOM 3443 C CA . TRP A 1 453 ? 89.542 75.259 27.465 1.00 11.28 453 TRP A CA 1
ATOM 3444 C C . TRP A 1 453 ? 88.897 76.552 27.910 1.00 10.95 453 TRP A C 1
ATOM 3445 O O . TRP A 1 453 ? 89.390 77.638 27.594 1.00 9.71 453 TRP A O 1
ATOM 3456 N N . SER A 1 454 ? 87.774 76.430 28.609 1.00 8.86 454 SER A N 1
ATOM 3457 C CA . SER A 1 454 ? 87.092 77.599 29.182 1.00 10.23 454 SER A CA 1
ATOM 3458 C C . SER A 1 454 ? 87.627 77.598 30.620 1.00 8.68 454 SER A C 1
ATOM 3459 O O . SER A 1 454 ? 88.123 76.567 31.094 1.00 8.81 454 SER A O 1
ATOM 3462 N N . GLU A 1 455 ? 87.507 78.720 31.318 1.00 7.53 455 GLU A N 1
ATOM 3463 C CA . GLU A 1 455 ? 88.023 78.824 32.689 1.00 7.61 455 GLU A CA 1
ATOM 3464 C C . GLU A 1 455 ? 87.101 79.558 33.651 1.00 5.68 455 GLU A C 1
ATOM 3465 O O . GLU A 1 455 ? 86.382 80.468 33.255 1.00 4.96 455 GLU A O 1
ATOM 3471 N N . TRP A 1 456 ? 87.155 79.173 34.922 1.00 6.55 456 TRP A N 1
ATOM 3472 C CA . TRP A 1 456 ? 86.396 79.833 35.967 1.00 8.31 456 TRP A CA 1
ATOM 3473 C C . TRP A 1 456 ? 87.073 81.187 36.201 1.00 9.22 456 TRP A C 1
ATOM 3474 O O . TRP A 1 456 ? 88.232 81.256 36.601 1.00 12.41 456 TRP A O 1
ATOM 3485 N N . ASN A 1 457 ? 86.353 82.264 35.916 1.00 12.25 457 ASN A N 1
ATOM 3486 C CA . ASN A 1 457 ? 86.891 83.616 36.057 1.00 11.05 457 ASN A CA 1
ATOM 3487 C C . ASN A 1 457 ? 86.804 84.194 37.476 1.00 10.33 457 ASN A C 1
ATOM 3488 O O . ASN A 1 457 ? 85.825 84.846 37.847 1.00 8.66 457 ASN A O 1
ATOM 3493 N N . GLY A 1 458 ? 87.853 83.945 38.258 1.00 11.50 458 GLY A N 1
ATOM 3494 C CA . GLY A 1 458 ? 87.919 84.438 39.624 1.00 12.61 458 GLY A CA 1
ATOM 3495 C C . GLY A 1 458 ? 88.014 85.949 39.702 1.00 10.52 458 GLY A C 1
ATOM 3496 O O . GLY A 1 458 ? 87.536 86.567 40.654 1.00 14.14 458 GLY A O 1
ATOM 3497 N N . LEU A 1 459 ? 88.589 86.555 38.676 1.00 9.76 459 LEU A N 1
ATOM 3498 C CA . LEU A 1 459 ? 88.730 87.999 38.629 1.00 11.44 459 LEU A CA 1
ATOM 3499 C C . LEU A 1 459 ? 87.352 88.670 38.427 1.00 15.51 459 LEU A C 1
ATOM 3500 O O . LEU A 1 459 ? 87.128 89.793 38.884 1.00 17.39 459 LEU A O 1
ATOM 3505 N N . PHE A 1 460 ? 86.444 87.997 37.720 1.00 14.32 460 PHE A N 1
ATOM 3506 C CA . PHE A 1 460 ? 85.101 88.518 37.497 1.00 11.98 460 PHE A CA 1
ATOM 3507 C C . PHE A 1 460 ? 84.413 88.571 38.858 1.00 11.02 460 PHE A C 1
ATOM 3508 O O . PHE A 1 460 ? 83.865 89.599 39.257 1.00 10.50 460 PHE A O 1
ATOM 3516 N N . ARG A 1 461 ? 84.458 87.444 39.556 1.00 12.63 461 ARG A N 1
ATOM 3517 C CA . ARG A 1 461 ? 83.866 87.283 40.888 1.00 13.57 461 ARG A CA 1
ATOM 3518 C C . ARG A 1 461 ? 84.364 88.364 41.874 1.00 15.81 461 ARG A C 1
ATOM 3519 O O . ARG A 1 461 ? 83.582 89.157 42.415 1.00 14.17 461 ARG A O 1
ATOM 3527 N N . ASP A 1 462 ? 85.680 88.390 42.079 1.00 15.00 462 ASP A N 1
ATOM 3528 C CA . ASP A 1 462 ? 86.317 89.319 42.987 1.00 11.71 462 ASP A CA 1
ATOM 3529 C C . ASP A 1 462 ? 86.170 90.788 42.688 1.00 10.51 462 ASP A C 1
ATOM 3530 O O . ASP A 1 462 ? 85.822 91.556 43.567 1.00 13.64 462 ASP A O 1
ATOM 3535 N N . SER A 1 463 ? 86.463 91.195 41.462 1.00 11.79 463 SER A N 1
ATOM 3536 C CA . SER A 1 463 ? 86.391 92.609 41.126 1.00 13.20 463 SER A CA 1
ATOM 3537 C C . SER A 1 463 ? 85.000 93.177 41.275 1.00 14.99 463 SER A C 1
ATOM 3538 O O . SER A 1 463 ? 84.847 94.320 41.714 1.00 19.76 463 SER A O 1
ATOM 3541 N N . LEU A 1 464 ? 83.979 92.396 40.916 1.00 16.60 464 LEU A N 1
ATOM 3542 C CA . LEU A 1 464 ? 82.597 92.862 41.035 1.00 13.24 464 LEU A CA 1
ATOM 3543 C C . LEU A 1 464 ? 82.123 92.841 42.475 1.00 12.52 464 LEU A C 1
ATOM 3544 O O . LEU A 1 464 ? 81.332 93.682 42.854 1.00 14.00 464 LEU A O 1
ATOM 3549 N N . ARG A 1 465 ? 82.596 91.889 43.278 1.00 13.13 465 ARG A N 1
ATOM 3550 C CA . ARG A 1 465 ? 82.212 91.859 44.681 1.00 10.77 465 ARG A CA 1
ATOM 3551 C C . ARG A 1 465 ? 82.822 93.123 45.288 1.00 10.78 465 ARG A C 1
ATOM 3552 O O . ARG A 1 465 ? 82.165 93.823 46.048 1.00 11.05 465 ARG A O 1
ATOM 3560 N N . GLN A 1 466 ? 84.069 93.423 44.929 1.00 8.69 466 GLN A N 1
ATOM 3561 C CA . GLN A 1 466 ? 84.737 94.618 45.429 1.00 11.85 466 GLN A CA 1
ATOM 3562 C C . GLN A 1 466 ? 84.031 95.911 45.025 1.00 10.35 466 GLN A C 1
ATOM 3563 O O . GLN A 1 466 ? 83.911 96.831 45.810 1.00 11.99 466 GLN A O 1
ATOM 3569 N N . ALA A 1 467 ? 83.612 95.986 43.775 1.00 13.18 467 ALA A N 1
ATOM 3570 C CA . ALA A 1 467 ? 82.923 97.161 43.261 1.00 13.47 467 ALA A CA 1
ATOM 3571 C C . ALA A 1 467 ? 81.637 97.478 44.022 1.00 14.44 467 ALA A C 1
ATOM 3572 O O . ALA A 1 467 ? 81.234 98.638 44.131 1.00 16.00 467 ALA A O 1
ATOM 3574 N N . GLN A 1 468 ? 80.977 96.433 44.513 1.00 16.97 468 GLN A N 1
ATOM 3575 C CA . GLN A 1 468 ? 79.728 96.584 45.249 1.00 14.42 468 GLN A CA 1
ATOM 3576 C C . GLN A 1 468 ? 79.896 96.708 46.751 1.00 14.96 468 GLN A C 1
ATOM 3577 O O . GLN A 1 468 ? 79.234 97.532 47.382 1.00 16.93 468 GLN A O 1
ATOM 3583 N N . ASN A 1 469 ? 80.783 95.895 47.318 1.00 11.45 469 ASN A N 1
ATOM 3584 C CA . ASN A 1 469 ? 80.974 95.849 48.756 1.00 14.48 469 ASN A CA 1
ATOM 3585 C C . ASN A 1 469 ? 82.212 96.536 49.349 1.00 17.23 469 ASN A C 1
ATOM 3586 O O . ASN A 1 469 ? 82.292 96.684 50.567 1.00 19.11 469 ASN A O 1
ATOM 3591 N N . GLU A 1 470 ? 83.154 96.978 48.520 1.00 16.70 470 GLU A N 1
ATOM 3592 C CA . GLU A 1 470 ? 84.389 97.586 49.026 1.00 16.72 470 GLU A CA 1
ATOM 3593 C C . GLU A 1 470 ? 84.607 99.043 48.649 1.00 17.05 470 GLU A C 1
ATOM 3594 O O . GLU A 1 470 ? 85.747 99.534 48.677 1.00 15.18 470 GLU A O 1
ATOM 3600 N N . LEU A 1 471 ? 83.533 99.729 48.270 1.00 18.35 471 LEU A N 1
ATOM 3601 C CA . LEU A 1 471 ? 83.629 101.127 47.900 1.00 21.76 471 LEU A CA 1
ATOM 3602 C C . LEU A 1 471 ? 84.154 101.847 49.131 1.00 23.86 471 LEU A C 1
ATOM 3603 O O . LEU A 1 471 ? 83.668 101.638 50.247 1.00 26.57 471 LEU A O 1
ATOM 3608 N N . GLY A 1 472 ? 85.222 102.609 48.939 1.00 28.35 472 GLY A N 1
ATOM 3609 C CA . GLY A 1 472 ? 85.824 103.329 50.045 1.00 29.95 472 GLY A CA 1
ATOM 3610 C C . GLY A 1 472 ? 86.968 102.585 50.719 1.00 30.88 472 GLY A C 1
ATOM 3611 O O . GLY A 1 472 ? 87.900 103.220 51.215 1.00 35.64 472 GLY A O 1
ATOM 3612 N N . SER A 1 473 ? 86.919 101.254 50.734 1.00 28.92 473 SER A N 1
ATOM 3613 C CA . SER A 1 473 ? 87.969 100.468 51.370 1.00 26.00 473 SER A CA 1
ATOM 3614 C C . SER A 1 473 ? 89.125 100.201 50.440 1.00 24.80 473 SER A C 1
ATOM 3615 O O . SER A 1 473 ? 90.271 100.146 50.876 1.00 28.59 473 SER A O 1
ATOM 3618 N N . MET A 1 474 ? 88.832 99.995 49.163 1.00 25.15 474 MET A N 1
ATOM 3619 C CA . MET A 1 474 ? 89.890 99.757 48.195 1.00 25.58 474 MET A CA 1
ATOM 3620 C C . MET A 1 474 ? 89.567 100.422 46.877 1.00 26.20 474 MET A C 1
ATOM 3621 O O . MET A 1 474 ? 88.458 100.919 46.681 1.00 27.48 474 MET A O 1
ATOM 3626 N N . THR A 1 475 ? 90.569 100.491 46.009 1.00 26.26 475 THR A N 1
ATOM 3627 C CA . THR A 1 475 ? 90.414 101.096 44.702 1.00 27.31 475 THR A CA 1
ATOM 3628 C C . THR A 1 475 ? 89.573 100.186 43.823 1.00 25.00 475 THR A C 1
ATOM 3629 O O . THR A 1 475 ? 89.779 98.968 43.782 1.00 29.08 475 THR A O 1
ATOM 3633 N N . ILE A 1 476 ? 88.585 100.784 43.182 1.00 21.95 476 ILE A N 1
ATOM 3634 C CA . ILE A 1 476 ? 87.712 100.078 42.279 1.00 22.55 476 ILE A CA 1
ATOM 3635 C C . ILE A 1 476 ? 88.044 100.693 40.919 1.00 23.70 476 ILE A C 1
ATOM 3636 O O . ILE A 1 476 ? 88.095 101.915 40.790 1.00 28.24 476 ILE A O 1
ATOM 3641 N N . TYR A 1 477 ? 88.315 99.852 39.926 1.00 25.11 477 TYR A N 1
ATOM 3642 C CA . TYR A 1 477 ? 88.652 100.307 38.583 1.00 22.49 477 TYR A CA 1
ATOM 3643 C C . TYR A 1 477 ? 87.461 100.179 37.656 1.00 21.00 477 TYR A C 1
ATOM 3644 O O . TYR A 1 477 ? 87.006 99.072 37.377 1.00 19.77 477 TYR A O 1
ATOM 3653 N N . VAL A 1 478 ? 86.994 101.305 37.125 1.00 21.45 478 VAL A N 1
ATOM 3654 C CA . VAL A 1 478 ? 85.844 101.276 36.237 1.00 20.47 478 VAL A CA 1
ATOM 3655 C C . VAL A 1 478 ? 86.181 100.509 34.951 1.00 21.03 478 VAL A C 1
ATOM 3656 O O . VAL A 1 478 ? 85.304 99.943 34.299 1.00 22.46 478 VAL A O 1
ATOM 3660 N N . THR A 1 479 ? 87.465 100.438 34.624 1.00 20.98 479 THR A N 1
ATOM 3661 C CA . THR A 1 479 ? 87.910 99.721 33.437 1.00 20.06 479 THR A CA 1
ATOM 3662 C C . THR A 1 479 ? 87.785 98.199 33.633 1.00 17.16 479 THR A C 1
ATOM 3663 O O . THR A 1 479 ? 87.519 97.468 32.689 1.00 20.76 479 THR A O 1
ATOM 3667 N N . GLN A 1 480 ? 87.961 97.733 34.865 1.00 16.60 480 GLN A N 1
ATOM 3668 C CA . GLN A 1 480 ? 87.823 96.317 35.181 1.00 13.23 480 GLN A CA 1
ATOM 3669 C C . GLN A 1 480 ? 86.333 95.925 35.078 1.00 13.05 480 GLN A C 1
ATOM 3670 O O . GLN A 1 480 ? 86.018 94.854 34.582 1.00 13.83 480 GLN A O 1
ATOM 3676 N N . ASP A 1 481 ? 85.424 96.790 35.542 1.00 14.50 481 ASP A N 1
ATOM 3677 C CA . ASP A 1 481 ? 83.979 96.536 35.416 1.00 14.62 481 ASP A CA 1
ATOM 3678 C C . ASP A 1 481 ? 83.726 96.279 33.929 1.00 14.42 481 ASP A C 1
ATOM 3679 O O . ASP A 1 481 ? 83.099 95.295 33.557 1.00 16.11 481 ASP A O 1
ATOM 3684 N N . ALA A 1 482 ? 84.200 97.197 33.088 1.00 12.50 482 ALA A N 1
ATOM 3685 C CA . ALA A 1 482 ? 84.048 97.089 31.638 1.00 14.12 482 ALA A CA 1
ATOM 3686 C C . ALA A 1 482 ? 84.545 95.742 31.125 1.00 13.05 482 ALA A C 1
ATOM 3687 O O . ALA A 1 482 ? 83.851 95.086 30.352 1.00 12.72 482 ALA A O 1
ATOM 3689 N N . ASN A 1 483 ? 85.764 95.360 31.513 1.00 13.90 483 ASN A N 1
ATOM 3690 C CA . ASN A 1 483 ? 86.342 94.072 31.115 1.00 13.15 483 ASN A CA 1
ATOM 3691 C C . ASN A 1 483 ? 85.442 92.931 31.516 1.00 10.32 483 ASN A C 1
ATOM 3692 O O . ASN A 1 483 ? 85.218 92.025 30.738 1.00 11.65 483 ASN A O 1
ATOM 3697 N N . ASP A 1 484 ? 84.939 92.983 32.740 1.00 8.30 484 ASP A N 1
ATOM 3698 C CA . ASP A 1 484 ? 84.033 91.978 33.243 1.00 10.54 484 ASP A CA 1
ATOM 3699 C C . ASP A 1 484 ? 82.814 91.851 32.346 1.00 13.40 484 ASP A C 1
ATOM 3700 O O . ASP A 1 484 ? 82.506 90.755 31.879 1.00 16.15 484 ASP A O 1
ATOM 3705 N N . PHE A 1 485 ? 82.113 92.965 32.113 1.00 15.71 485 PHE A N 1
ATOM 3706 C CA . PHE A 1 485 ? 80.885 92.970 31.300 1.00 13.83 485 PHE A CA 1
ATOM 3707 C C . PHE A 1 485 ? 81.064 92.536 29.844 1.00 13.79 485 PHE A C 1
ATOM 3708 O O . PHE A 1 485 ? 80.160 91.958 29.241 1.00 14.75 485 PHE A O 1
ATOM 3716 N N . SER A 1 486 ? 82.231 92.823 29.281 1.00 15.17 486 SER A N 1
ATOM 3717 C CA . SER A 1 486 ? 82.531 92.493 27.894 1.00 12.27 486 SER A CA 1
ATOM 3718 C C . SER A 1 486 ? 83.211 91.139 27.620 1.00 12.13 486 SER A C 1
ATOM 3719 O O . SER A 1 486 ? 83.718 90.923 26.522 1.00 15.01 486 SER A O 1
ATOM 3722 N N . GLY A 1 487 ? 83.253 90.244 28.601 1.00 11.55 487 GLY A N 1
ATOM 3723 C CA . GLY A 1 487 ? 83.840 88.936 28.380 1.00 8.60 487 GLY A CA 1
ATOM 3724 C C . GLY A 1 487 ? 85.312 88.756 28.667 1.00 11.79 487 GLY A C 1
ATOM 3725 O O . GLY A 1 487 ? 85.925 87.803 28.168 1.00 15.06 487 GLY A O 1
ATOM 3726 N N . SER A 1 488 ? 85.868 89.662 29.466 1.00 12.67 488 SER A N 1
ATOM 3727 C CA . SER A 1 488 ? 87.270 89.664 29.880 1.00 10.99 488 SER A CA 1
ATOM 3728 C C . SER A 1 488 ? 88.299 89.356 28.793 1.00 13.59 488 SER A C 1
ATOM 3729 O O . SER A 1 488 ? 89.068 88.382 28.889 1.00 13.94 488 SER A O 1
ATOM 3732 N N . SER A 1 489 ? 88.346 90.204 27.774 1.00 14.32 489 SER A N 1
ATOM 3733 C CA . SER A 1 489 ? 89.311 90.025 26.703 1.00 15.97 489 SER A CA 1
ATOM 3734 C C . SER A 1 489 ? 90.729 90.119 27.272 1.00 16.38 489 SER A C 1
ATOM 3735 O O . SER A 1 489 ? 91.638 89.498 26.745 1.00 17.55 489 SER A O 1
ATOM 3738 N N . ASN A 1 490 ? 90.892 90.846 28.379 1.00 15.61 490 ASN A N 1
ATOM 3739 C CA . ASN A 1 490 ? 92.189 91.019 29.056 1.00 17.24 490 ASN A CA 1
ATOM 3740 C C . ASN A 1 490 ? 92.788 89.676 29.521 1.00 20.74 490 ASN A C 1
ATOM 3741 O O . ASN A 1 490 ? 94.000 89.565 29.784 1.00 19.88 490 ASN A O 1
ATOM 3746 N N . LEU A 1 491 ? 91.930 88.665 29.642 1.00 18.69 491 LEU A N 1
ATOM 3747 C CA . LEU A 1 491 ? 92.363 87.354 30.081 1.00 13.91 491 LEU A CA 1
ATOM 3748 C C . LEU A 1 491 ? 92.329 86.371 28.938 1.00 14.38 491 LEU A C 1
ATOM 3749 O O . LEU A 1 491 ? 93.256 85.582 28.792 1.00 14.69 491 LEU A O 1
ATOM 3754 N N . PHE A 1 492 ? 91.313 86.476 28.083 1.00 11.39 492 PHE A N 1
ATOM 3755 C CA . PHE A 1 492 ? 91.127 85.492 27.028 1.00 12.98 492 PHE A CA 1
ATOM 3756 C C . PHE A 1 492 ? 91.488 85.733 25.606 1.00 12.91 492 PHE A C 1
ATOM 3757 O O . PHE A 1 492 ? 91.768 84.777 24.898 1.00 9.91 492 PHE A O 1
ATOM 3765 N N . GLN A 1 493 ? 91.548 86.989 25.187 1.00 12.34 493 GLN A N 1
ATOM 3766 C CA . GLN A 1 493 ? 91.819 87.273 23.791 1.00 12.62 493 GLN A CA 1
ATOM 3767 C C . GLN A 1 493 ? 93.203 86.927 23.228 1.00 14.33 493 GLN A C 1
ATOM 3768 O O . GLN A 1 493 ? 93.295 86.370 22.137 1.00 12.72 493 GLN A O 1
ATOM 3774 N N . SER A 1 494 ? 94.271 87.201 23.972 1.00 15.68 494 SER A N 1
ATOM 3775 C CA . SER A 1 494 ? 95.611 86.918 23.455 1.00 16.56 494 SER A CA 1
ATOM 3776 C C . SER A 1 494 ? 95.879 85.445 23.101 1.00 17.04 494 SER A C 1
ATOM 3777 O O . SER A 1 494 ? 96.717 85.157 22.239 1.00 19.01 494 SER A O 1
ATOM 3780 N N . SER A 1 495 ? 95.147 84.523 23.728 1.00 16.62 495 SER A N 1
ATOM 3781 C CA . SER A 1 495 ? 95.312 83.089 23.467 1.00 13.56 495 SER A CA 1
ATOM 3782 C C . SER A 1 495 ? 94.486 82.620 22.285 1.00 13.46 495 SER A C 1
ATOM 3783 O O . SER A 1 495 ? 94.498 81.445 21.940 1.00 14.78 495 SER A O 1
ATOM 3786 N N . GLY A 1 496 ? 93.759 83.540 21.670 1.00 14.99 496 GLY A N 1
ATOM 3787 C CA . GLY A 1 496 ? 92.939 83.175 20.532 1.00 16.67 496 GLY A CA 1
ATOM 3788 C C . GLY A 1 496 ? 91.570 82.673 20.943 1.00 17.46 496 GLY A C 1
ATOM 3789 O O . GLY A 1 496 ? 90.810 82.173 20.108 1.00 18.12 496 GLY A O 1
ATOM 3790 N N . ARG A 1 497 ? 91.249 82.799 22.228 1.00 17.58 497 ARG A N 1
ATOM 3791 C CA . ARG A 1 497 ? 89.952 82.369 22.728 1.00 14.41 497 ARG A CA 1
ATOM 3792 C C . ARG A 1 497 ? 88.880 83.460 22.594 1.00 13.66 497 ARG A C 1
ATOM 3793 O O . ARG A 1 497 ? 89.151 84.543 22.075 1.00 13.38 497 ARG A O 1
ATOM 3801 N N . SER A 1 498 ? 87.661 83.154 23.034 1.00 15.29 498 SER A N 1
ATOM 3802 C CA . SER A 1 498 ? 86.510 84.044 22.903 1.00 10.37 498 SER A CA 1
ATOM 3803 C C . SER A 1 498 ? 85.896 84.432 24.219 1.00 10.17 498 SER A C 1
ATOM 3804 O O . SER A 1 498 ? 86.264 83.900 25.258 1.00 10.15 498 SER A O 1
ATOM 3807 N N . PRO A 1 499 ? 84.927 85.367 24.191 1.00 10.87 499 PRO A N 1
ATOM 3808 C CA . PRO A 1 499 ? 84.271 85.798 25.425 1.00 13.62 499 PRO A CA 1
ATOM 3809 C C . PRO A 1 499 ? 83.534 84.668 26.170 1.00 13.62 499 PRO A C 1
ATOM 3810 O O . PRO A 1 499 ? 83.598 84.600 27.393 1.00 17.46 499 PRO A O 1
ATOM 3814 N N . TRP A 1 500 ? 82.900 83.746 25.455 1.00 11.66 500 TRP A N 1
ATOM 3815 C CA . TRP A 1 500 ? 82.195 82.658 26.135 1.00 13.53 500 TRP A CA 1
ATOM 3816 C C . TRP A 1 500 ? 83.112 81.629 26.842 1.00 14.11 500 TRP A C 1
ATOM 3817 O O . TRP A 1 500 ? 82.624 80.682 27.475 1.00 12.05 500 TRP A O 1
ATOM 3828 N N . ASN A 1 501 ? 84.431 81.804 26.711 1.00 12.28 501 ASN A N 1
ATOM 3829 C CA . ASN A 1 501 ? 85.397 80.934 27.379 1.00 11.54 501 ASN A CA 1
ATOM 3830 C C . ASN A 1 501 ? 85.575 81.442 28.810 1.00 9.96 501 ASN A C 1
ATOM 3831 O O . ASN A 1 501 ? 86.269 80.834 29.620 1.00 11.19 501 ASN A O 1
ATOM 3836 N N . SER A 1 502 ? 84.969 82.581 29.111 1.00 12.49 502 SER A N 1
ATOM 3837 C CA . SER A 1 502 ? 85.021 83.128 30.466 1.00 14.55 502 SER A CA 1
ATOM 3838 C C . SER A 1 502 ? 83.788 82.652 31.244 1.00 13.75 502 SER A C 1
ATOM 3839 O O . SER A 1 502 ? 82.659 82.999 30.901 1.00 13.89 502 SER A O 1
ATOM 3842 N N . ILE A 1 503 ? 83.988 81.786 32.227 1.00 15.16 503 ILE A N 1
ATOM 3843 C CA . ILE A 1 503 ? 82.857 81.344 33.037 1.00 13.89 503 ILE A CA 1
ATOM 3844 C C . ILE A 1 503 ? 82.689 82.410 34.120 1.00 12.36 503 ILE A C 1
ATOM 3845 O O . ILE A 1 503 ? 83.540 82.572 35.006 1.00 7.59 503 ILE A O 1
ATOM 3850 N N . ASN A 1 504 ? 81.630 83.193 33.974 1.00 10.12 504 ASN A N 1
ATOM 3851 C CA . ASN A 1 504 ? 81.321 84.282 34.899 1.00 9.72 504 ASN A CA 1
ATOM 3852 C C . ASN A 1 504 ? 80.371 83.853 36.006 1.00 11.14 504 ASN A C 1
ATOM 3853 O O . ASN A 1 504 ? 79.262 83.359 35.749 1.00 9.76 504 ASN A O 1
ATOM 3858 N N . PHE A 1 505 ? 80.776 84.131 37.236 1.00 12.57 505 PHE A N 1
ATOM 3859 C CA . PHE A 1 505 ? 79.983 83.780 38.397 1.00 11.90 505 PHE A CA 1
ATOM 3860 C C . PHE A 1 505 ? 80.318 84.722 39.531 1.00 12.57 505 PHE A C 1
ATOM 3861 O O . PHE A 1 505 ? 81.414 85.283 39.580 1.00 14.24 505 PHE A O 1
ATOM 3869 N N . ILE A 1 506 ? 79.340 84.949 40.398 1.00 11.89 506 ILE A N 1
ATOM 3870 C CA . ILE A 1 506 ? 79.541 85.792 41.561 1.00 12.51 506 ILE A CA 1
ATOM 3871 C C . ILE A 1 506 ? 79.869 84.842 42.724 1.00 13.54 506 ILE A C 1
ATOM 3872 O O . ILE A 1 506 ? 80.647 85.187 43.613 1.00 13.58 506 ILE A O 1
ATOM 3877 N N . ASP A 1 507 ? 79.323 83.623 42.662 1.00 12.56 507 ASP A N 1
ATOM 3878 C CA . ASP A 1 507 ? 79.519 82.633 43.709 1.00 11.16 507 ASP A CA 1
ATOM 3879 C C . ASP A 1 507 ? 79.405 81.178 43.255 1.00 11.49 507 ASP A C 1
ATOM 3880 O O . ASP A 1 507 ? 78.655 80.858 42.332 1.00 11.17 507 ASP A O 1
ATOM 3885 N N . VAL A 1 508 ? 80.169 80.314 43.915 1.00 10.47 508 VAL A N 1
ATOM 3886 C CA . VAL A 1 508 ? 80.189 78.874 43.658 1.00 12.59 508 VAL A CA 1
ATOM 3887 C C . VAL A 1 508 ? 80.203 78.145 45.014 1.00 14.12 508 VAL A C 1
ATOM 3888 O O . VAL A 1 508 ? 80.151 78.788 46.057 1.00 19.65 508 VAL A O 1
ATOM 3892 N N . HIS A 1 509 ? 80.277 76.817 45.017 1.00 14.96 509 HIS A N 1
ATOM 3893 C CA . HIS A 1 509 ? 80.269 76.072 46.279 1.00 14.38 509 HIS A CA 1
ATOM 3894 C C . HIS A 1 509 ? 81.331 76.559 47.260 1.00 14.03 509 HIS A C 1
ATOM 3895 O O . HIS A 1 509 ? 81.110 76.540 48.472 1.00 15.14 509 HIS A O 1
ATOM 3902 N N . ASP A 1 510 ? 82.490 76.961 46.727 1.00 18.49 510 ASP A N 1
ATOM 3903 C CA . ASP A 1 510 ? 83.621 77.483 47.522 1.00 21.82 510 ASP A CA 1
ATOM 3904 C C . ASP A 1 510 ? 83.304 78.919 47.920 1.00 20.79 510 ASP A C 1
ATOM 3905 O O . ASP A 1 510 ? 83.307 79.811 47.062 1.00 21.87 510 ASP A O 1
ATOM 3910 N N . GLY A 1 511 ? 83.086 79.168 49.198 1.00 17.80 511 GLY A N 1
ATOM 3911 C CA . GLY A 1 511 ? 82.790 80.525 49.596 1.00 14.84 511 GLY A CA 1
ATOM 3912 C C . GLY A 1 511 ? 81.319 80.692 49.888 1.00 16.09 511 GLY A C 1
ATOM 3913 O O . GLY A 1 511 ? 80.583 79.701 50.036 1.00 15.75 511 GLY A O 1
ATOM 3914 N N . MET A 1 512 ? 80.873 81.939 49.909 1.00 15.30 512 MET A N 1
ATOM 3915 C CA . MET A 1 512 ? 79.490 82.226 50.218 1.00 13.51 512 MET A CA 1
ATOM 3916 C C . MET A 1 512 ? 78.521 82.125 49.042 1.00 11.33 512 MET A C 1
ATOM 3917 O O . MET A 1 512 ? 78.917 82.191 47.869 1.00 7.62 512 MET A O 1
ATOM 3922 N N . THR A 1 513 ? 77.249 81.960 49.384 1.00 9.15 513 THR A N 1
ATOM 3923 C CA . THR A 1 513 ? 76.173 81.881 48.412 1.00 10.48 513 THR A CA 1
ATOM 3924 C C . THR A 1 513 ? 75.944 83.315 47.939 1.00 10.10 513 THR A C 1
ATOM 3925 O O . THR A 1 513 ? 76.556 84.243 48.454 1.00 8.25 513 THR A O 1
ATOM 3929 N N . LEU A 1 514 ? 75.052 83.503 46.974 1.00 12.02 514 LEU A N 1
ATOM 3930 C CA . LEU A 1 514 ? 74.764 84.834 46.473 1.00 12.15 514 LEU A CA 1
ATOM 3931 C C . LEU A 1 514 ? 74.242 85.725 47.598 1.00 14.29 514 LEU A C 1
ATOM 3932 O O . LEU A 1 514 ? 74.805 86.796 47.865 1.00 15.24 514 LEU A O 1
ATOM 3937 N N . LYS A 1 515 ? 73.183 85.277 48.271 1.00 12.65 515 LYS A N 1
ATOM 3938 C CA . LYS A 1 515 ? 72.601 86.049 49.364 1.00 11.29 515 LYS A CA 1
ATOM 3939 C C . LYS A 1 515 ? 73.672 86.389 50.389 1.00 13.99 515 LYS A C 1
ATOM 3940 O O . LYS A 1 515 ? 73.785 87.529 50.827 1.00 16.03 515 LYS A O 1
ATOM 3946 N N . ASP A 1 516 ? 74.507 85.411 50.720 1.00 14.94 516 ASP A N 1
ATOM 3947 C CA . ASP A 1 516 ? 75.547 85.633 51.705 1.00 13.28 516 ASP A CA 1
ATOM 3948 C C . ASP A 1 516 ? 76.642 86.642 51.390 1.00 11.66 516 ASP A C 1
ATOM 3949 O O . ASP A 1 516 ? 77.126 87.313 52.301 1.00 15.22 516 ASP A O 1
ATOM 3954 N N . VAL A 1 517 ? 77.051 86.789 50.134 1.00 13.57 517 VAL A N 1
ATOM 3955 C CA . VAL A 1 517 ? 78.096 87.779 49.866 1.00 12.58 517 VAL A CA 1
ATOM 3956 C C . VAL A 1 517 ? 77.584 89.217 50.098 1.00 11.91 517 VAL A C 1
ATOM 3957 O O . VAL A 1 517 ? 78.395 90.128 50.270 1.00 14.28 517 VAL A O 1
ATOM 3961 N N . TYR A 1 518 ? 76.257 89.384 50.202 1.00 10.09 518 TYR A N 1
ATOM 3962 C CA . TYR A 1 518 ? 75.624 90.687 50.429 1.00 11.59 518 TYR A CA 1
ATOM 3963 C C . TYR A 1 518 ? 74.900 90.759 51.785 1.00 14.32 518 TYR A C 1
ATOM 3964 O O . TYR A 1 518 ? 74.218 91.734 52.081 1.00 14.60 518 TYR A O 1
ATOM 3973 N N . SER A 1 519 ? 75.115 89.759 52.636 1.00 14.79 519 SER A N 1
ATOM 3974 C CA . SER A 1 519 ? 74.471 89.702 53.947 1.00 13.54 519 SER A CA 1
ATOM 3975 C C . SER A 1 519 ? 75.450 89.365 55.059 1.00 13.89 519 SER A C 1
ATOM 3976 O O . SER A 1 519 ? 75.067 89.303 56.228 1.00 15.42 519 SER A O 1
ATOM 3979 N N . CYS A 1 520 ? 76.717 89.178 54.708 1.00 14.16 520 CYS A N 1
ATOM 3980 C CA . CYS A 1 520 ? 77.720 88.798 55.690 1.00 12.54 520 CYS A CA 1
ATOM 3981 C C . CYS A 1 520 ? 78.893 89.717 55.678 1.00 15.31 520 CYS A C 1
ATOM 3982 O O . CYS A 1 520 ? 79.466 89.984 54.628 1.00 16.33 520 CYS A O 1
ATOM 3985 N N . ASN A 1 521 ? 79.280 90.192 56.852 1.00 16.78 521 ASN A N 1
ATOM 3986 C CA . ASN A 1 521 ? 80.444 91.061 56.927 1.00 15.98 521 ASN A CA 1
ATOM 3987 C C . ASN A 1 521 ? 81.707 90.202 56.999 1.00 14.78 521 ASN A C 1
ATOM 3988 O O . ASN A 1 521 ? 82.820 90.694 56.871 1.00 21.52 521 ASN A O 1
ATOM 3993 N N . GLY A 1 522 ? 81.525 88.902 57.153 1.00 15.09 522 GLY A N 1
ATOM 3994 C CA . GLY A 1 522 ? 82.648 87.987 57.189 1.00 15.65 522 GLY A CA 1
ATOM 3995 C C . GLY A 1 522 ? 82.098 86.581 57.280 1.00 15.19 522 GLY A C 1
ATOM 3996 O O . GLY A 1 522 ? 80.888 86.405 57.394 1.00 15.47 522 GLY A O 1
ATOM 3997 N N . ALA A 1 523 ? 82.978 85.592 57.219 1.00 14.61 523 ALA A N 1
ATOM 3998 C CA . ALA A 1 523 ? 82.582 84.203 57.321 1.00 15.20 523 ALA A CA 1
ATOM 3999 C C . ALA A 1 523 ? 82.221 83.908 58.764 1.00 14.63 523 ALA A C 1
ATOM 4000 O O . ALA A 1 523 ? 82.709 84.566 59.673 1.00 16.91 523 ALA A O 1
ATOM 4002 N N . ASN A 1 524 ? 81.354 82.932 58.971 1.00 16.47 524 ASN A N 1
ATOM 4003 C CA . ASN A 1 524 ? 80.973 82.495 60.317 1.00 15.62 524 ASN A CA 1
ATOM 4004 C C . ASN A 1 524 ? 80.923 80.977 60.223 1.00 16.14 524 ASN A C 1
ATOM 4005 O O . ASN A 1 524 ? 79.858 80.385 60.041 1.00 15.62 524 ASN A O 1
ATOM 4010 N N . ASN A 1 525 ? 82.096 80.359 60.292 1.00 15.69 525 ASN A N 1
ATOM 4011 C CA . ASN A 1 525 ? 82.214 78.914 60.161 1.00 20.61 525 ASN A CA 1
ATOM 4012 C C . ASN A 1 525 ? 82.287 78.137 61.466 1.00 20.03 525 ASN A C 1
ATOM 4013 O O . ASN A 1 525 ? 82.562 76.941 61.463 1.00 23.27 525 ASN A O 1
ATOM 4018 N N . SER A 1 526 ? 82.028 78.797 62.578 1.00 21.25 526 SER A N 1
ATOM 4019 C CA . SER A 1 526 ? 82.110 78.128 63.864 1.00 21.61 526 SER A CA 1
ATOM 4020 C C . SER A 1 526 ? 80.771 77.904 64.553 1.00 19.39 526 SER A C 1
ATOM 4021 O O . SER A 1 526 ? 80.716 77.730 65.764 1.00 22.36 526 SER A O 1
ATOM 4024 N N . GLN A 1 527 ? 79.691 77.889 63.779 1.00 19.22 527 GLN A N 1
ATOM 4025 C CA . GLN A 1 527 ? 78.363 77.671 64.330 1.00 13.95 527 GLN A CA 1
ATOM 4026 C C . GLN A 1 527 ? 78.237 76.199 64.628 1.00 13.50 527 GLN A C 1
ATOM 4027 O O . GLN A 1 527 ? 79.088 75.409 64.236 1.00 14.32 527 GLN A O 1
ATOM 4033 N N . ALA A 1 528 ? 77.208 75.833 65.375 1.00 14.09 528 ALA A N 1
ATOM 4034 C CA . ALA A 1 528 ? 76.989 74.437 65.695 1.00 14.19 528 ALA A CA 1
ATOM 4035 C C . ALA A 1 528 ? 76.054 73.824 64.658 1.00 14.50 528 ALA A C 1
ATOM 4036 O O . ALA A 1 528 ? 75.568 74.504 63.754 1.00 15.32 528 ALA A O 1
ATOM 4038 N N . TRP A 1 529 ? 75.821 72.527 64.785 1.00 15.70 529 TRP A N 1
ATOM 4039 C CA . TRP A 1 529 ? 74.931 71.801 63.885 1.00 18.06 529 TRP A CA 1
ATOM 4040 C C . TRP A 1 529 ? 73.560 72.503 63.830 1.00 16.33 529 TRP A C 1
ATOM 4041 O O . TRP A 1 529 ? 73.001 72.848 64.869 1.00 19.44 529 TRP A O 1
ATOM 4052 N N . PRO A 1 530 ? 72.942 72.589 62.637 1.00 15.37 530 PRO A N 1
ATOM 4053 C CA . PRO A 1 530 ? 73.409 72.082 61.349 1.00 12.58 530 PRO A CA 1
ATOM 4054 C C . PRO A 1 530 ? 74.155 73.071 60.438 1.00 13.36 530 PRO A C 1
ATOM 4055 O O . PRO A 1 530 ? 74.305 72.807 59.254 1.00 15.23 530 PRO A O 1
ATOM 4059 N N . TYR A 1 531 ? 74.682 74.158 60.997 1.00 15.31 531 TYR A N 1
ATOM 4060 C CA . TYR A 1 531 ? 75.382 75.166 60.211 1.00 12.78 531 TYR A CA 1
ATOM 4061 C C . TYR A 1 531 ? 76.887 75.162 60.316 1.00 13.29 531 TYR A C 1
ATOM 4062 O O . TYR A 1 531 ? 77.552 75.995 59.718 1.00 16.43 531 TYR A O 1
ATOM 4071 N N . GLY A 1 532 ? 77.434 74.235 61.075 1.00 12.47 532 GLY A N 1
ATOM 4072 C CA . GLY A 1 532 ? 78.869 74.178 61.217 1.00 13.10 532 GLY A CA 1
ATOM 4073 C C . GLY A 1 532 ? 79.209 73.119 62.237 1.00 15.39 532 GLY A C 1
ATOM 4074 O O . GLY A 1 532 ? 78.323 72.362 62.663 1.00 18.75 532 GLY A O 1
ATOM 4075 N N . PRO A 1 533 ? 80.466 73.058 62.685 1.00 12.52 533 PRO A N 1
ATOM 4076 C CA . PRO A 1 533 ? 81.538 73.951 62.252 1.00 13.81 533 PRO A CA 1
ATOM 4077 C C . PRO A 1 533 ? 82.287 73.482 61.007 1.00 14.86 533 PRO A C 1
ATOM 4078 O O . PRO A 1 533 ? 82.322 72.296 60.698 1.00 16.63 533 PRO A O 1
ATOM 4082 N N . SER A 1 534 ? 82.916 74.421 60.312 1.00 17.56 534 SER A N 1
ATOM 4083 C CA . SER A 1 534 ? 83.677 74.122 59.106 1.00 20.14 534 SER A CA 1
ATOM 4084 C C . SER A 1 534 ? 85.028 74.843 59.147 1.00 23.27 534 SER A C 1
ATOM 4085 O O . SER A 1 534 ? 85.086 76.044 59.357 1.00 25.81 534 SER A O 1
ATOM 4088 N N . ASP A 1 535 ? 86.117 74.102 58.968 1.00 30.87 535 ASP A N 1
ATOM 4089 C CA . ASP A 1 535 ? 87.455 74.691 58.993 1.00 34.16 535 ASP A CA 1
ATOM 4090 C C . ASP A 1 535 ? 87.712 75.565 57.788 1.00 35.98 535 ASP A C 1
ATOM 4091 O O . ASP A 1 535 ? 87.767 75.087 56.656 1.00 36.94 535 ASP A O 1
ATOM 4096 N N . GLY A 1 536 ? 87.734 76.865 58.085 1.00 37.31 536 GLY A N 1
ATOM 4097 C CA . GLY A 1 536 ? 87.946 77.959 57.152 1.00 33.69 536 GLY A CA 1
ATOM 4098 C C . GLY A 1 536 ? 88.206 77.835 55.670 1.00 32.26 536 GLY A C 1
ATOM 4099 O O . GLY A 1 536 ? 89.040 77.056 55.217 1.00 33.14 536 GLY A O 1
ATOM 4100 N N . GLY A 1 537 ? 87.475 78.653 54.920 1.00 32.13 537 GLY A N 1
ATOM 4101 C CA . GLY A 1 537 ? 87.626 78.709 53.482 1.00 28.65 537 GLY A CA 1
ATOM 4102 C C . GLY A 1 537 ? 88.518 79.911 53.243 1.00 26.84 537 GLY A C 1
ATOM 4103 O O . GLY A 1 537 ? 89.454 80.139 53.993 1.00 22.90 537 GLY A O 1
ATOM 4104 N N . THR A 1 538 ? 88.190 80.734 52.259 1.00 26.59 538 THR A N 1
ATOM 4105 C CA . THR A 1 538 ? 89.013 81.895 51.970 1.00 25.64 538 THR A CA 1
ATOM 4106 C C . THR A 1 538 ? 88.870 82.983 53.035 1.00 24.84 538 THR A C 1
ATOM 4107 O O . THR A 1 538 ? 87.908 82.995 53.798 1.00 21.81 538 THR A O 1
ATOM 4111 N N . SER A 1 539 ? 89.874 83.846 53.132 1.00 26.26 539 SER A N 1
ATOM 4112 C CA . SER A 1 539 ? 89.853 84.965 54.076 1.00 27.79 539 SER A CA 1
ATOM 4113 C C . SER A 1 539 ? 89.375 86.227 53.342 1.00 26.77 539 SER A C 1
ATOM 4114 O O . SER A 1 539 ? 89.085 87.252 53.964 1.00 28.53 539 SER A O 1
ATOM 4117 N N . THR A 1 540 ? 89.325 86.139 52.011 1.00 25.32 540 THR A N 1
ATOM 4118 C CA . THR A 1 540 ? 88.914 87.239 51.153 1.00 20.50 540 THR A CA 1
ATOM 4119 C C . THR A 1 540 ? 87.574 86.980 50.459 1.00 17.14 540 THR A C 1
ATOM 4120 O O . THR A 1 540 ? 87.539 86.510 49.332 1.00 18.56 540 THR A O 1
ATOM 4124 N N . ASN A 1 541 ? 86.473 87.273 51.140 1.00 16.22 541 ASN A N 1
ATOM 4125 C CA . ASN A 1 541 ? 85.145 87.066 50.563 1.00 14.70 541 ASN A CA 1
ATOM 4126 C C . ASN A 1 541 ? 84.624 88.310 49.886 1.00 12.43 541 ASN A C 1
ATOM 4127 O O . ASN A 1 541 ? 83.787 88.214 49.005 1.00 12.80 541 ASN A O 1
ATOM 4132 N N . TYR A 1 542 ? 85.120 89.470 50.313 1.00 11.75 542 TYR A N 1
ATOM 4133 C CA . TYR A 1 542 ? 84.690 90.774 49.787 1.00 12.03 542 TYR A CA 1
ATOM 4134 C C . TYR A 1 542 ? 83.194 90.873 49.972 1.00 12.97 542 TYR A C 1
ATOM 4135 O O . TYR A 1 542 ? 82.466 91.288 49.074 1.00 15.23 542 TYR A O 1
ATOM 4144 N N . SER A 1 543 ? 82.737 90.447 51.145 1.00 13.59 543 SER A N 1
ATOM 4145 C CA . SER A 1 543 ? 81.322 90.469 51.459 1.00 14.81 543 SER A CA 1
ATOM 4146 C C . SER A 1 543 ? 80.995 91.675 52.328 1.00 13.65 543 SER A C 1
ATOM 4147 O O . SER A 1 543 ? 81.871 92.244 52.964 1.00 16.39 543 SER A O 1
ATOM 4150 N N . TRP A 1 544 ? 79.727 92.055 52.347 1.00 16.28 544 TRP A N 1
ATOM 4151 C CA . TRP A 1 544 ? 79.267 93.181 53.144 1.00 14.48 544 TRP A CA 1
ATOM 4152 C C . TRP A 1 544 ? 77.768 93.012 53.277 1.00 11.06 544 TRP A C 1
ATOM 4153 O O . TRP A 1 544 ? 77.118 92.586 52.340 1.00 13.42 544 TRP A O 1
ATOM 4164 N N . ASP A 1 545 ? 77.227 93.333 54.447 1.00 15.28 545 ASP A N 1
ATOM 4165 C CA . ASP A 1 545 ? 75.789 93.204 54.712 1.00 15.01 545 ASP A CA 1
ATOM 4166 C C . ASP A 1 545 ? 74.909 94.401 54.299 1.00 16.90 545 ASP A C 1
ATOM 4167 O O . ASP A 1 545 ? 73.745 94.490 54.690 1.00 17.46 545 ASP A O 1
ATOM 4172 N N . GLN A 1 546 ? 75.488 95.304 53.514 1.00 17.01 546 GLN A N 1
ATOM 4173 C CA . GLN A 1 546 ? 74.837 96.514 53.006 1.00 17.71 546 GLN A CA 1
ATOM 4174 C C . GLN A 1 546 ? 74.452 97.525 54.092 1.00 18.29 546 GLN A C 1
ATOM 4175 O O . GLN A 1 546 ? 73.588 98.376 53.891 1.00 18.48 546 GLN A O 1
ATOM 4181 N N . GLY A 1 547 ? 75.156 97.472 55.217 1.00 21.03 547 GLY A N 1
ATOM 4182 C CA . GLY A 1 547 ? 74.894 98.394 56.311 1.00 20.30 547 GLY A CA 1
ATOM 4183 C C . GLY A 1 547 ? 73.890 97.875 57.317 1.00 21.65 547 GLY A C 1
ATOM 4184 O O . GLY A 1 547 ? 73.558 98.551 58.281 1.00 19.56 547 GLY A O 1
ATOM 4185 N N . MET A 1 548 ? 73.424 96.656 57.105 1.00 24.18 548 MET A N 1
ATOM 4186 C CA . MET A 1 548 ? 72.448 96.051 57.988 1.00 29.08 548 MET A CA 1
ATOM 4187 C C . MET A 1 548 ? 72.776 96.255 59.476 1.00 31.86 548 MET A C 1
ATOM 4188 O O . MET A 1 548 ? 72.010 96.891 60.200 1.00 32.99 548 MET A O 1
ATOM 4193 N N . SER A 1 549 ? 73.948 95.790 59.907 1.00 34.37 549 SER A N 1
ATOM 4194 C CA . SER A 1 549 ? 74.359 95.898 61.311 1.00 35.90 549 SER A CA 1
ATOM 4195 C C . SER A 1 549 ? 74.642 97.324 61.763 1.00 37.82 549 SER A C 1
ATOM 4196 O O . SER A 1 549 ? 74.393 97.670 62.914 1.00 40.55 549 SER A O 1
ATOM 4199 N N . ALA A 1 550 ? 75.186 98.139 60.862 1.00 39.80 550 ALA A N 1
ATOM 4200 C CA . ALA A 1 550 ? 75.504 99.534 61.166 1.00 39.91 550 ALA A CA 1
ATOM 4201 C C . ALA A 1 550 ? 74.242 100.393 61.279 1.00 41.62 550 ALA A C 1
ATOM 4202 O O . ALA A 1 550 ? 74.301 101.541 61.721 1.00 42.82 550 ALA A O 1
ATOM 4204 N N . GLY A 1 551 ? 73.111 99.842 60.852 1.00 42.08 551 GLY A N 1
ATOM 4205 C CA . GLY A 1 551 ? 71.867 100.580 60.900 1.00 42.63 551 GLY A CA 1
ATOM 4206 C C . GLY A 1 551 ? 71.667 101.443 59.664 1.00 43.05 551 GLY A C 1
ATOM 4207 O O . GLY A 1 551 ? 70.659 102.140 59.550 1.00 46.04 551 GLY A O 1
ATOM 4208 N N . THR A 1 552 ? 72.615 101.410 58.734 1.00 42.10 552 THR A N 1
ATOM 4209 C CA . THR A 1 552 ? 72.497 102.199 57.513 1.00 41.54 552 THR A CA 1
ATOM 4210 C C . THR A 1 552 ? 71.934 101.379 56.360 1.00 39.02 552 THR A C 1
ATOM 4211 O O . THR A 1 552 ? 71.804 101.887 55.245 1.00 40.68 552 THR A O 1
ATOM 4215 N N . GLY A 1 553 ? 71.602 100.118 56.624 1.00 35.44 553 GLY A N 1
ATOM 4216 C CA . GLY A 1 553 ? 71.072 99.265 55.578 1.00 28.94 553 GLY A CA 1
ATOM 4217 C C . GLY A 1 553 ? 69.955 98.421 56.117 1.00 24.25 553 GLY A C 1
ATOM 4218 O O . GLY A 1 553 ? 69.749 98.386 57.317 1.00 24.09 553 GLY A O 1
ATOM 4219 N N . ALA A 1 554 ? 69.262 97.725 55.226 1.00 23.99 554 ALA A N 1
ATOM 4220 C CA . ALA A 1 554 ? 68.135 96.865 55.575 1.00 23.35 554 ALA A CA 1
ATOM 4221 C C . ALA A 1 554 ? 68.050 95.694 54.598 1.00 21.91 554 ALA A C 1
ATOM 4222 O O . ALA A 1 554 ? 68.819 95.615 53.635 1.00 23.22 554 ALA A O 1
ATOM 4224 N N . ALA A 1 555 ? 67.065 94.829 54.801 1.00 21.48 555 ALA A N 1
ATOM 4225 C CA . ALA A 1 555 ? 66.881 93.662 53.941 1.00 22.01 555 ALA A CA 1
ATOM 4226 C C . ALA A 1 555 ? 66.733 93.993 52.455 1.00 21.27 555 ALA A C 1
ATOM 4227 O O . ALA A 1 555 ? 67.384 93.353 51.623 1.00 22.71 555 ALA A O 1
ATOM 4229 N N . VAL A 1 556 ? 65.912 94.994 52.115 1.00 21.92 556 VAL A N 1
ATOM 4230 C CA . VAL A 1 556 ? 65.718 95.383 50.698 1.00 19.94 556 VAL A CA 1
ATOM 4231 C C . VAL A 1 556 ? 67.042 95.626 50.013 1.00 16.80 556 VAL A C 1
ATOM 4232 O O . VAL A 1 556 ? 67.190 95.386 48.824 1.00 19.46 556 VAL A O 1
ATOM 4236 N N . ASP A 1 557 ? 67.949 96.230 50.762 1.00 16.79 557 ASP A N 1
ATOM 4237 C CA . ASP A 1 557 ? 69.271 96.574 50.280 1.00 15.77 557 ASP A CA 1
ATOM 4238 C C . ASP A 1 557 ? 70.090 95.339 49.968 1.00 14.62 557 ASP A C 1
ATOM 4239 O O . ASP A 1 557 ? 70.824 95.316 48.984 1.00 14.63 557 ASP A O 1
ATOM 4244 N N . GLN A 1 558 ? 69.985 94.316 50.803 1.00 12.62 558 GLN A N 1
ATOM 4245 C CA . GLN A 1 558 ? 70.729 93.090 50.538 1.00 12.94 558 GLN A CA 1
ATOM 4246 C C . GLN A 1 558 ? 70.141 92.436 49.271 1.00 14.15 558 GLN A C 1
ATOM 4247 O O . GLN A 1 558 ? 70.878 91.893 48.442 1.00 14.00 558 GLN A O 1
ATOM 4253 N N . ARG A 1 559 ? 68.827 92.572 49.088 1.00 11.25 559 ARG A N 1
ATOM 4254 C CA . ARG A 1 559 ? 68.151 92.040 47.912 1.00 11.70 559 ARG A CA 1
ATOM 4255 C C . ARG A 1 559 ? 68.513 92.892 46.695 1.00 11.40 559 ARG A C 1
ATOM 4256 O O . ARG A 1 559 ? 68.683 92.370 45.600 1.00 12.26 559 ARG A O 1
ATOM 4264 N N . ARG A 1 560 ? 68.678 94.193 46.886 1.00 9.47 560 ARG A N 1
ATOM 4265 C CA . ARG A 1 560 ? 69.050 95.056 45.774 1.00 10.17 560 ARG A CA 1
ATOM 4266 C C . ARG A 1 560 ? 70.438 94.637 45.279 1.00 12.56 560 ARG A C 1
ATOM 4267 O O . ARG A 1 560 ? 70.643 94.467 44.076 1.00 15.80 560 ARG A O 1
ATOM 4275 N N . ALA A 1 561 ? 71.365 94.406 46.205 1.00 12.34 561 ALA A N 1
ATOM 4276 C CA . ALA A 1 561 ? 72.731 93.993 45.846 1.00 12.74 561 ALA A CA 1
ATOM 4277 C C . ALA A 1 561 ? 72.772 92.616 45.157 1.00 12.71 561 ALA A C 1
ATOM 4278 O O . ALA A 1 561 ? 73.496 92.431 44.168 1.00 12.74 561 ALA A O 1
ATOM 4280 N N . ALA A 1 562 ? 71.983 91.670 45.676 1.00 11.32 562 ALA A N 1
ATOM 4281 C CA . ALA A 1 562 ? 71.891 90.328 45.119 1.00 8.63 562 ALA A CA 1
ATOM 4282 C C . ALA A 1 562 ? 71.305 90.404 43.727 1.00 7.67 562 ALA A C 1
ATOM 4283 O O . ALA A 1 562 ? 71.711 89.652 42.842 1.00 13.98 562 ALA A O 1
ATOM 4285 N N . ARG A 1 563 ? 70.315 91.271 43.539 1.00 5.63 563 ARG A N 1
ATOM 4286 C CA . ARG A 1 563 ? 69.714 91.459 42.220 1.00 8.25 563 ARG A CA 1
ATOM 4287 C C . ARG A 1 563 ? 70.762 91.999 41.245 1.00 7.41 563 ARG A C 1
ATOM 4288 O O . ARG A 1 563 ? 70.781 91.632 40.070 1.00 11.01 563 ARG A O 1
ATOM 4296 N N . THR A 1 564 ? 71.579 92.933 41.726 1.00 9.65 564 THR A N 1
ATOM 4297 C CA . THR A 1 564 ? 72.625 93.538 40.921 1.00 7.54 564 THR A CA 1
ATOM 4298 C C . THR A 1 564 ? 73.731 92.531 40.564 1.00 11.60 564 THR A C 1
ATOM 4299 O O . THR A 1 564 ? 74.151 92.475 39.416 1.00 13.16 564 THR A O 1
ATOM 4303 N N . GLY A 1 565 ? 74.147 91.694 41.518 1.00 10.45 565 GLY A N 1
ATOM 4304 C CA . GLY A 1 565 ? 75.170 90.697 41.251 1.00 8.05 565 GLY A CA 1
ATOM 4305 C C . GLY A 1 565 ? 74.683 89.651 40.259 1.00 8.59 565 GLY A C 1
ATOM 4306 O O . GLY A 1 565 ? 75.383 89.308 39.312 1.00 7.71 565 GLY A O 1
ATOM 4307 N N . MET A 1 566 ? 73.474 89.143 40.447 1.00 10.43 566 MET A N 1
ATOM 4308 C CA . MET A 1 566 ? 72.969 88.147 39.517 1.00 11.79 566 MET A CA 1
ATOM 4309 C C . MET A 1 566 ? 72.847 88.754 38.118 1.00 13.98 566 MET A C 1
ATOM 4310 O O . MET A 1 566 ? 73.202 88.117 37.121 1.00 13.59 566 MET A O 1
ATOM 4315 N N . ALA A 1 567 ? 72.387 90.000 38.042 1.00 12.80 567 ALA A N 1
ATOM 4316 C CA . ALA A 1 567 ? 72.265 90.679 36.760 1.00 11.29 567 ALA A CA 1
ATOM 4317 C C . ALA A 1 567 ? 73.644 90.782 36.063 1.00 11.69 567 ALA A C 1
ATOM 4318 O O . ALA A 1 567 ? 73.748 90.605 34.850 1.00 11.88 567 ALA A O 1
ATOM 4320 N N . PHE A 1 568 ? 74.706 91.035 36.830 1.00 12.13 568 PHE A N 1
ATOM 4321 C CA . PHE A 1 568 ? 76.069 91.102 36.271 1.00 13.34 568 PHE A CA 1
ATOM 4322 C C . PHE A 1 568 ? 76.430 89.817 35.523 1.00 13.73 568 PHE A C 1
ATOM 4323 O O . PHE A 1 568 ? 76.924 89.868 34.408 1.00 13.73 568 PHE A O 1
ATOM 4331 N N . GLU A 1 569 ? 76.241 88.667 36.163 1.00 13.48 569 GLU A N 1
ATOM 4332 C CA . GLU A 1 569 ? 76.595 87.398 35.532 1.00 13.55 569 GLU A CA 1
ATOM 4333 C C . GLU A 1 569 ? 75.663 87.022 34.386 1.00 12.79 569 GLU A C 1
ATOM 4334 O O . GLU A 1 569 ? 76.126 86.486 33.377 1.00 14.58 569 GLU A O 1
ATOM 4340 N N . MET A 1 570 ? 74.382 87.371 34.492 1.00 12.20 570 MET A N 1
ATOM 4341 C CA . MET A 1 570 ? 73.416 87.033 33.438 1.00 12.12 570 MET A CA 1
ATOM 4342 C C . MET A 1 570 ? 73.377 87.992 32.257 1.00 12.53 570 MET A C 1
ATOM 4343 O O . MET A 1 570 ? 72.801 87.673 31.227 1.00 10.62 570 MET A O 1
ATOM 4348 N N . LEU A 1 571 ? 73.969 89.173 32.407 1.00 15.34 571 LEU A N 1
ATOM 4349 C CA . LEU A 1 571 ? 73.955 90.176 31.335 1.00 15.43 571 LEU A CA 1
ATOM 4350 C C . LEU A 1 571 ? 75.297 90.286 30.637 1.00 17.08 571 LEU A C 1
ATOM 4351 O O . LEU A 1 571 ? 75.370 90.685 29.473 1.00 21.96 571 LEU A O 1
ATOM 4356 N N . SER A 1 572 ? 76.351 89.887 31.336 1.00 14.48 572 SER A N 1
ATOM 4357 C CA . SER A 1 572 ? 77.708 89.947 30.807 1.00 10.83 572 SER A CA 1
ATOM 4358 C C . SER A 1 572 ? 78.031 88.936 29.722 1.00 12.03 572 SER A C 1
ATOM 4359 O O . SER A 1 572 ? 77.578 87.804 29.785 1.00 12.28 572 SER A O 1
ATOM 4362 N N . ALA A 1 573 ? 78.884 89.325 28.777 1.00 9.86 573 ALA A N 1
ATOM 4363 C CA . ALA A 1 573 ? 79.339 88.408 27.731 1.00 9.73 573 ALA A CA 1
ATOM 4364 C C . ALA A 1 573 ? 80.170 87.337 28.461 1.00 9.68 573 ALA A C 1
ATOM 4365 O O . ALA A 1 573 ? 80.863 87.648 29.437 1.00 8.31 573 ALA A O 1
ATOM 4367 N N . GLY A 1 574 ? 80.074 86.087 28.004 1.00 10.68 574 GLY A N 1
ATOM 4368 C CA . GLY A 1 574 ? 80.770 84.963 28.620 1.00 7.95 574 GLY A CA 1
ATOM 4369 C C . GLY A 1 574 ? 79.740 83.874 28.910 1.00 9.93 574 GLY A C 1
ATOM 4370 O O . GLY A 1 574 ? 78.634 83.951 28.398 1.00 12.24 574 GLY A O 1
ATOM 4371 N N . THR A 1 575 ? 80.088 82.830 29.653 1.00 8.93 575 THR A N 1
ATOM 4372 C CA . THR A 1 575 ? 79.093 81.808 29.995 1.00 10.87 575 THR A CA 1
ATOM 4373 C C . THR A 1 575 ? 78.805 81.953 31.488 1.00 9.26 575 THR A C 1
ATOM 4374 O O . THR A 1 575 ? 79.709 81.797 32.310 1.00 11.92 575 THR A O 1
ATOM 4378 N N . PRO A 1 576 ? 77.556 82.304 31.854 1.00 11.65 576 PRO A N 1
ATOM 4379 C CA . PRO A 1 576 ? 77.123 82.487 33.253 1.00 11.95 576 PRO A CA 1
ATOM 4380 C C . PRO A 1 576 ? 76.999 81.162 34.009 1.00 10.25 576 PRO A C 1
ATOM 4381 O O . PRO A 1 576 ? 76.576 80.155 33.452 1.00 10.99 576 PRO A O 1
ATOM 4385 N N . LEU A 1 577 ? 77.322 81.186 35.291 1.00 10.61 577 LEU A N 1
ATOM 4386 C CA . LEU A 1 577 ? 77.216 80.008 36.132 1.00 9.01 577 LEU A CA 1
ATOM 4387 C C . LEU A 1 577 ? 76.627 80.509 37.443 1.00 9.99 577 LEU A C 1
ATOM 4388 O O . LEU A 1 577 ? 77.081 81.522 37.986 1.00 8.96 577 LEU A O 1
ATOM 4393 N N . MET A 1 578 ? 75.535 79.895 37.877 1.00 7.79 578 MET A N 1
ATOM 4394 C CA . MET A 1 578 ? 74.911 80.293 39.132 1.00 8.02 578 MET A CA 1
ATOM 4395 C C . MET A 1 578 ? 74.926 79.073 40.049 1.00 9.50 578 MET A C 1
ATOM 4396 O O . MET A 1 578 ? 74.989 77.927 39.585 1.00 10.87 578 MET A O 1
ATOM 4401 N N . GLN A 1 579 ? 74.928 79.308 41.350 1.00 7.49 579 GLN A N 1
ATOM 4402 C CA . GLN A 1 579 ? 74.911 78.199 42.274 1.00 7.70 579 GLN A CA 1
ATOM 4403 C C . GLN A 1 579 ? 73.453 77.876 42.582 1.00 9.35 579 GLN A C 1
ATOM 4404 O O . GLN A 1 579 ? 72.639 78.777 42.768 1.00 11.35 579 GLN A O 1
ATOM 4410 N N . GLY A 1 580 ? 73.103 76.593 42.543 1.00 10.52 580 GLY A N 1
ATOM 4411 C CA . GLY A 1 580 ? 71.746 76.174 42.824 1.00 4.54 580 GLY A CA 1
ATOM 4412 C C . GLY A 1 580 ? 71.309 76.684 44.176 1.00 8.28 580 GLY A C 1
ATOM 4413 O O . GLY A 1 580 ? 72.024 76.523 45.166 1.00 12.28 580 GLY A O 1
ATOM 4414 N N . GLY A 1 581 ? 70.141 77.309 44.224 1.00 9.38 581 GLY A N 1
ATOM 4415 C CA . GLY A 1 581 ? 69.641 77.848 45.472 1.00 8.96 581 GLY A CA 1
ATOM 4416 C C . GLY A 1 581 ? 69.667 79.360 45.436 1.00 10.52 581 GLY A C 1
ATOM 4417 O O . GLY A 1 581 ? 68.906 80.009 46.156 1.00 11.38 581 GLY A O 1
ATOM 4418 N N . ASP A 1 582 ? 70.535 79.926 44.593 1.00 11.18 582 ASP A N 1
ATOM 4419 C CA . ASP A 1 582 ? 70.638 81.380 44.449 1.00 10.92 582 ASP A CA 1
ATOM 4420 C C . ASP A 1 582 ? 69.335 81.964 43.901 1.00 12.48 582 ASP A C 1
ATOM 4421 O O . ASP A 1 582 ? 69.061 83.150 44.077 1.00 13.69 582 ASP A O 1
ATOM 4426 N N . GLU A 1 583 ? 68.512 81.125 43.269 1.00 12.66 583 GLU A N 1
ATOM 4427 C CA . GLU A 1 583 ? 67.236 81.585 42.721 1.00 10.04 583 GLU A CA 1
ATOM 4428 C C . GLU A 1 583 ? 66.209 81.879 43.821 1.00 10.82 583 GLU A C 1
ATOM 4429 O O . GLU A 1 583 ? 65.154 82.410 43.526 1.00 10.00 583 GLU A O 1
ATOM 4435 N N . TYR A 1 584 ? 66.495 81.515 45.073 1.00 10.60 584 TYR A N 1
ATOM 4436 C CA . TYR A 1 584 ? 65.573 81.818 46.171 1.00 11.62 584 TYR A CA 1
ATOM 4437 C C . TYR A 1 584 ? 66.343 82.399 47.335 1.00 13.77 584 TYR A C 1
ATOM 4438 O O . TYR A 1 584 ? 65.878 82.416 48.483 1.00 13.45 584 TYR A O 1
ATOM 4447 N N . LEU A 1 585 ? 67.534 82.890 47.021 1.00 13.67 585 LEU A N 1
ATOM 4448 C CA . LEU A 1 585 ? 68.405 83.480 48.010 1.00 12.08 585 LEU A CA 1
ATOM 4449 C C . LEU A 1 585 ? 68.815 82.515 49.119 1.00 15.36 585 LEU A C 1
ATOM 4450 O O . LEU A 1 585 ? 68.780 82.870 50.303 1.00 13.42 585 LEU A O 1
ATOM 4455 N N . ARG A 1 586 ? 69.236 81.309 48.736 1.00 12.15 586 ARG A N 1
ATOM 4456 C CA . ARG A 1 586 ? 69.707 80.326 49.712 1.00 12.38 586 ARG A CA 1
ATOM 4457 C C . ARG A 1 586 ? 70.840 80.960 50.537 1.00 14.78 586 ARG A C 1
ATOM 4458 O O . ARG A 1 586 ? 71.739 81.644 50.004 1.00 14.05 586 ARG A O 1
ATOM 4466 N N . THR A 1 587 ? 70.787 80.721 51.838 1.00 14.90 587 THR A N 1
ATOM 4467 C CA . THR A 1 587 ? 71.784 81.234 52.750 1.00 12.04 587 THR A CA 1
ATOM 4468 C C . THR A 1 587 ? 72.343 80.075 53.561 1.00 11.83 587 THR A C 1
ATOM 4469 O O . THR A 1 587 ? 71.690 79.043 53.736 1.00 12.68 587 THR A O 1
ATOM 4473 N N . LEU A 1 588 ? 73.581 80.226 53.997 1.00 11.76 588 LEU A N 1
ATOM 4474 C CA . LEU A 1 588 ? 74.254 79.223 54.817 1.00 12.51 588 LEU A CA 1
ATOM 4475 C C . LEU A 1 588 ? 74.688 79.935 56.099 1.00 12.47 588 LEU A C 1
ATOM 4476 O O . LEU A 1 588 ? 75.557 79.469 56.832 1.00 13.53 588 LEU A O 1
ATOM 4481 N N . GLN A 1 589 ? 74.058 81.077 56.352 1.00 11.41 589 GLN A N 1
ATOM 4482 C CA . GLN A 1 589 ? 74.336 81.905 57.509 1.00 13.16 589 GLN A CA 1
ATOM 4483 C C . GLN A 1 589 ? 75.794 82.283 57.638 1.00 15.56 589 GLN A C 1
ATOM 4484 O O . GLN A 1 589 ? 76.356 82.359 58.732 1.00 17.06 589 GLN A O 1
ATOM 4490 N N . CYS A 1 590 ? 76.384 82.551 56.482 1.00 15.29 590 CYS A N 1
ATOM 4491 C CA . CYS A 1 590 ? 77.769 82.983 56.361 1.00 12.56 590 CYS A CA 1
ATOM 4492 C C . CYS A 1 590 ? 78.832 81.923 56.477 1.00 12.77 590 CYS A C 1
ATOM 4493 O O . CYS A 1 590 ? 79.999 82.264 56.628 1.00 12.07 590 CYS A O 1
ATOM 4496 N N . ASN A 1 591 ? 78.447 80.645 56.458 1.00 12.18 591 ASN A N 1
ATOM 4497 C CA . ASN A 1 591 ? 79.463 79.589 56.458 1.00 12.64 591 ASN A CA 1
ATOM 4498 C C . ASN A 1 591 ? 80.013 79.640 55.018 1.00 13.22 591 ASN A C 1
ATOM 4499 O O . ASN A 1 591 ? 79.251 79.513 54.067 1.00 11.04 591 ASN A O 1
ATOM 4504 N N . ASN A 1 592 ? 81.319 79.851 54.860 1.00 15.26 592 ASN A N 1
ATOM 4505 C CA . ASN A 1 592 ? 81.917 79.951 53.527 1.00 11.73 592 ASN A CA 1
ATOM 4506 C C . ASN A 1 592 ? 82.777 78.756 53.096 1.00 11.48 592 ASN A C 1
ATOM 4507 O O . ASN A 1 592 ? 83.543 78.853 52.133 1.00 12.07 592 ASN A O 1
ATOM 4512 N N . ASN A 1 593 ? 82.658 77.640 53.809 1.00 11.95 593 ASN A N 1
ATOM 4513 C CA . ASN A 1 593 ? 83.409 76.431 53.490 1.00 11.54 593 ASN A CA 1
ATOM 4514 C C . ASN A 1 593 ? 82.623 75.224 53.972 1.00 9.57 593 ASN A C 1
ATOM 4515 O O . ASN A 1 593 ? 83.164 74.358 54.639 1.00 9.33 593 ASN A O 1
ATOM 4520 N N . ALA A 1 594 ? 81.374 75.130 53.551 1.00 10.56 594 ALA A N 1
ATOM 4521 C CA . ALA A 1 594 ? 80.465 74.066 53.986 1.00 9.84 594 ALA A CA 1
ATOM 4522 C C . ALA A 1 594 ? 80.675 72.701 53.359 1.00 11.92 594 ALA A C 1
ATOM 4523 O O . ALA A 1 594 ? 79.720 71.970 53.075 1.00 9.17 594 ALA A O 1
ATOM 4525 N N . TYR A 1 595 ? 81.933 72.312 53.244 1.00 14.54 595 TYR A N 1
ATOM 4526 C CA . TYR A 1 595 ? 82.287 71.049 52.611 1.00 14.05 595 TYR A CA 1
ATOM 4527 C C . TYR A 1 595 ? 81.995 69.792 53.418 1.00 11.93 595 TYR A C 1
ATOM 4528 O O . TYR A 1 595 ? 81.995 68.692 52.877 1.00 13.73 595 TYR A O 1
ATOM 4537 N N . ASN A 1 596 ? 81.791 69.948 54.715 1.00 12.13 596 ASN A N 1
ATOM 4538 C CA . ASN A 1 596 ? 81.565 68.807 55.592 1.00 12.92 596 ASN A CA 1
ATOM 4539 C C . ASN A 1 596 ? 80.175 68.793 56.207 1.00 14.41 596 ASN A C 1
ATOM 4540 O O . ASN A 1 596 ? 79.927 68.061 57.171 1.00 16.70 596 ASN A O 1
ATOM 4545 N N . LEU A 1 597 ? 79.265 69.584 55.653 1.00 12.48 597 LEU A N 1
ATOM 4546 C CA . LEU A 1 597 ? 77.917 69.671 56.191 1.00 13.58 597 LEU A CA 1
ATOM 4547 C C . LEU A 1 597 ? 76.885 68.897 55.402 1.00 12.29 597 LEU A C 1
ATOM 4548 O O . LEU A 1 597 ? 76.264 69.443 54.500 1.00 13.95 597 LEU A O 1
ATOM 4553 N N . ASP A 1 598 ? 76.684 67.633 55.747 1.00 13.96 598 ASP A N 1
ATOM 4554 C CA . ASP A 1 598 ? 75.680 66.799 55.077 1.00 11.31 598 ASP A CA 1
ATOM 4555 C C . ASP A 1 598 ? 74.440 67.005 55.951 1.00 9.32 598 ASP A C 1
ATOM 4556 O O . ASP A 1 598 ? 74.052 66.114 56.695 1.00 10.74 598 ASP A O 1
ATOM 4561 N N . SER A 1 599 ? 73.868 68.207 55.911 1.00 10.54 599 SER A N 1
ATOM 4562 C CA . SER A 1 599 ? 72.714 68.535 56.750 1.00 11.70 599 SER A CA 1
ATOM 4563 C C . SER A 1 599 ? 71.670 69.376 56.035 1.00 13.71 599 SER A C 1
ATOM 4564 O O . SER A 1 599 ? 71.905 69.889 54.931 1.00 14.16 599 SER A O 1
ATOM 4567 N N . SER A 1 600 ? 70.542 69.577 56.711 1.00 13.14 600 SER A N 1
ATOM 4568 C CA . SER A 1 600 ? 69.432 70.361 56.172 1.00 14.89 600 SER A CA 1
ATOM 4569 C C . SER A 1 600 ? 69.782 71.821 55.862 1.00 13.29 600 SER A C 1
ATOM 4570 O O . SER A 1 600 ? 69.129 72.452 55.036 1.00 16.49 600 SER A O 1
ATOM 4573 N N . ALA A 1 601 ? 70.772 72.368 56.559 1.00 11.09 601 ALA A N 1
ATOM 4574 C CA . ALA A 1 601 ? 71.208 73.737 56.318 1.00 11.15 601 ALA A CA 1
ATOM 4575 C C . ALA A 1 601 ? 71.874 73.768 54.935 1.00 13.18 601 ALA A C 1
ATOM 4576 O O . ALA A 1 601 ? 71.825 74.780 54.217 1.00 14.90 601 ALA A O 1
ATOM 4578 N N . ASN A 1 602 ? 72.507 72.656 54.578 1.00 10.11 602 ASN A N 1
ATOM 4579 C CA . ASN A 1 602 ? 73.170 72.541 53.305 1.00 10.60 602 ASN A CA 1
ATOM 4580 C C . ASN A 1 602 ? 72.283 72.091 52.129 1.00 12.39 602 ASN A C 1
ATOM 4581 O O . ASN A 1 602 ? 72.466 72.566 51.008 1.00 10.77 602 ASN A O 1
ATOM 4586 N N . TRP A 1 603 ? 71.354 71.159 52.332 1.00 12.53 603 TRP A N 1
ATOM 4587 C CA . TRP A 1 603 ? 70.531 70.798 51.194 1.00 12.49 603 TRP A CA 1
ATOM 4588 C C . TRP A 1 603 ? 69.619 71.951 50.827 1.00 13.08 603 TRP A C 1
ATOM 4589 O O . TRP A 1 603 ? 69.413 72.880 51.611 1.00 14.73 603 TRP A O 1
ATOM 4600 N N . LEU A 1 604 ? 69.096 71.890 49.611 1.00 12.23 604 LEU A N 1
ATOM 4601 C CA . LEU A 1 604 ? 68.190 72.898 49.099 1.00 11.82 604 LEU A CA 1
ATOM 4602 C C . LEU A 1 604 ? 66.788 72.688 49.683 1.00 15.89 604 LEU A C 1
ATOM 4603 O O . LEU A 1 604 ? 66.380 71.564 50.010 1.00 14.61 604 LEU A O 1
ATOM 4608 N N . THR A 1 605 ? 66.051 73.781 49.819 1.00 18.10 605 THR A N 1
ATOM 4609 C CA . THR A 1 605 ? 64.703 73.713 50.350 1.00 21.54 605 THR A CA 1
ATOM 4610 C C . THR A 1 605 ? 63.823 74.367 49.309 1.00 20.09 605 THR A C 1
ATOM 4611 O O . THR A 1 605 ? 64.283 75.226 48.551 1.00 18.76 605 THR A O 1
ATOM 4615 N N . TYR A 1 606 ? 62.563 73.961 49.263 1.00 20.49 606 TYR A N 1
ATOM 4616 C CA . TYR A 1 606 ? 61.656 74.512 48.280 1.00 19.05 606 TYR A CA 1
ATOM 4617 C C . TYR A 1 606 ? 60.461 75.238 48.848 1.00 20.43 606 TYR A C 1
ATOM 4618 O O . TYR A 1 606 ? 59.522 75.565 48.119 1.00 21.93 606 TYR A O 1
ATOM 4627 N N . SER A 1 607 ? 60.515 75.493 50.153 1.00 21.61 607 SER A N 1
ATOM 4628 C CA . SER A 1 607 ? 59.480 76.223 50.866 1.00 22.48 607 SER A CA 1
ATOM 4629 C C . SER A 1 607 ? 60.096 77.606 51.027 1.00 21.88 607 SER A C 1
ATOM 4630 O O . SER A 1 607 ? 61.032 77.790 51.812 1.00 22.98 607 SER A O 1
ATOM 4633 N N . TRP A 1 608 ? 59.597 78.562 50.256 1.00 19.85 608 TRP A N 1
ATOM 4634 C CA . TRP A 1 608 ? 60.143 79.907 50.259 1.00 18.52 608 TRP A CA 1
ATOM 4635 C C . TRP A 1 608 ? 59.190 80.967 50.793 1.00 20.49 608 TRP A C 1
ATOM 4636 O O . TRP A 1 608 ? 57.971 80.773 50.821 1.00 22.32 608 TRP A O 1
ATOM 4647 N N . THR A 1 609 ? 59.764 82.102 51.192 1.00 19.82 609 THR A N 1
ATOM 4648 C CA . THR A 1 609 ? 59.000 83.223 51.683 1.00 16.09 609 THR A CA 1
ATOM 4649 C C . THR A 1 609 ? 58.621 84.035 50.452 1.00 18.66 609 THR A C 1
ATOM 4650 O O . THR A 1 609 ? 59.059 83.738 49.333 1.00 21.07 609 THR A O 1
ATOM 4654 N N . THR A 1 610 ? 57.799 85.052 50.652 1.00 19.78 610 THR A N 1
ATOM 4655 C CA . THR A 1 610 ? 57.356 85.907 49.563 1.00 20.91 610 THR A CA 1
ATOM 4656 C C . THR A 1 610 ? 58.564 86.563 48.907 1.00 18.73 610 THR A C 1
ATOM 4657 O O . THR A 1 610 ? 58.690 86.594 47.681 1.00 18.79 610 THR A O 1
ATOM 4661 N N . ASP A 1 611 ? 59.456 87.082 49.737 1.00 16.17 611 ASP A N 1
ATOM 4662 C CA . ASP A 1 611 ? 60.640 87.753 49.240 1.00 18.22 611 ASP A CA 1
ATOM 4663 C C . ASP A 1 611 ? 61.552 86.823 48.473 1.00 18.14 611 ASP A C 1
ATOM 4664 O O . ASP A 1 611 ? 62.230 87.249 47.537 1.00 21.20 611 ASP A O 1
ATOM 4669 N N . GLN A 1 612 ? 61.547 85.553 48.855 1.00 16.45 612 GLN A N 1
ATOM 4670 C CA . GLN A 1 612 ? 62.365 84.570 48.179 1.00 16.56 612 GLN A CA 1
ATOM 4671 C C . GLN A 1 612 ? 61.689 84.194 46.890 1.00 16.54 612 GLN A C 1
ATOM 4672 O O . GLN A 1 612 ? 62.356 84.064 45.870 1.00 17.14 612 GLN A O 1
ATOM 4678 N N . SER A 1 613 ? 60.366 84.046 46.919 1.00 14.80 613 SER A N 1
ATOM 4679 C CA . SER A 1 613 ? 59.636 83.721 45.698 1.00 15.62 613 SER A CA 1
ATOM 4680 C C . SER A 1 613 ? 59.737 84.885 44.726 1.00 12.87 613 SER A C 1
ATOM 4681 O O . SER A 1 613 ? 59.689 84.699 43.507 1.00 13.75 613 SER A O 1
ATOM 4684 N N . ASN A 1 614 ? 59.846 86.090 45.268 1.00 13.80 614 ASN A N 1
ATOM 4685 C CA . ASN A 1 614 ? 59.960 87.275 44.435 1.00 16.22 614 ASN A CA 1
ATOM 4686 C C . ASN A 1 614 ? 61.279 87.286 43.710 1.00 15.81 614 ASN A C 1
ATOM 4687 O O . ASN A 1 614 ? 61.357 87.712 42.558 1.00 16.47 614 ASN A O 1
ATOM 4692 N N . PHE A 1 615 ? 62.320 86.822 44.386 1.00 17.41 615 PHE A N 1
ATOM 4693 C CA . PHE A 1 615 ? 63.634 86.784 43.775 1.00 15.46 615 PHE A CA 1
ATOM 4694 C C . PHE A 1 615 ? 63.671 85.738 42.663 1.00 15.07 615 PHE A C 1
ATOM 4695 O O . PHE A 1 615 ? 64.242 85.980 41.608 1.00 14.41 615 PHE A O 1
ATOM 4703 N N . TYR A 1 616 ? 63.034 84.592 42.889 1.00 14.86 616 TYR A N 1
ATOM 4704 C CA . TYR A 1 616 ? 62.963 83.538 41.881 1.00 13.09 616 TYR A CA 1
ATOM 4705 C C . TYR A 1 616 ? 62.340 84.091 40.591 1.00 14.78 616 TYR A C 1
ATOM 4706 O O . TYR A 1 616 ? 62.792 83.757 39.488 1.00 16.48 616 TYR A O 1
ATOM 4715 N N . THR A 1 617 ? 61.333 84.955 40.724 1.00 12.26 617 THR A N 1
ATOM 4716 C CA . THR A 1 617 ? 60.680 85.535 39.557 1.00 8.62 617 THR A CA 1
ATOM 4717 C C . THR A 1 617 ? 61.684 86.418 38.837 1.00 10.10 617 THR A C 1
ATOM 4718 O O . THR A 1 617 ? 61.786 86.370 37.611 1.00 16.44 617 THR A O 1
ATOM 4722 N N . PHE A 1 618 ? 62.440 87.207 39.595 1.00 11.89 618 PHE A N 1
ATOM 4723 C CA . PHE A 1 618 ? 63.468 88.074 39.025 1.00 7.54 618 PHE A CA 1
ATOM 4724 C C . PHE A 1 618 ? 64.484 87.223 38.254 1.00 10.54 618 PHE A C 1
ATOM 4725 O O . PHE A 1 618 ? 64.764 87.476 37.082 1.00 14.29 618 PHE A O 1
ATOM 4733 N N . ALA A 1 619 ? 64.988 86.177 38.900 1.00 10.73 619 ALA A N 1
ATOM 4734 C CA . ALA A 1 619 ? 65.981 85.289 38.309 1.00 8.83 619 ALA A CA 1
ATOM 4735 C C . ALA A 1 619 ? 65.474 84.579 37.058 1.00 11.53 619 ALA A C 1
ATOM 4736 O O . ALA A 1 619 ? 66.176 84.487 36.048 1.00 11.66 619 ALA A O 1
ATOM 4738 N N . GLN A 1 620 ? 64.243 84.100 37.114 1.00 10.42 620 GLN A N 1
ATOM 4739 C CA . GLN A 1 620 ? 63.637 83.408 35.984 1.00 11.69 620 GLN A CA 1
ATOM 4740 C C . GLN A 1 620 ? 63.472 84.299 34.745 1.00 11.37 620 GLN A C 1
ATOM 4741 O O . GLN A 1 620 ? 63.676 83.851 33.608 1.00 11.98 620 GLN A O 1
ATOM 4747 N N . ARG A 1 621 ? 63.075 85.551 34.955 1.00 12.76 621 ARG A N 1
ATOM 4748 C CA . ARG A 1 621 ? 62.891 86.481 33.844 1.00 13.75 621 ARG A CA 1
ATOM 4749 C C . ARG A 1 621 ? 64.218 87.001 33.301 1.00 14.61 621 ARG A C 1
ATOM 4750 O O . ARG A 1 621 ? 64.325 87.325 32.114 1.00 17.68 621 ARG A O 1
ATOM 4758 N N . LEU A 1 622 ? 65.223 87.100 34.168 1.00 13.77 622 LEU A N 1
ATOM 4759 C CA . LEU A 1 622 ? 66.545 87.562 33.763 1.00 13.97 622 LEU A CA 1
ATOM 4760 C C . LEU A 1 622 ? 67.239 86.484 32.886 1.00 15.49 622 LEU A C 1
ATOM 4761 O O . LEU A 1 622 ? 67.870 86.797 31.865 1.00 15.85 622 LEU A O 1
ATOM 4766 N N . ILE A 1 623 ? 67.102 85.220 33.274 1.00 13.03 623 ILE A N 1
ATOM 4767 C CA . ILE A 1 623 ? 67.676 84.117 32.508 1.00 12.85 623 ILE A CA 1
ATOM 4768 C C . ILE A 1 623 ? 66.929 84.043 31.176 1.00 13.26 623 ILE A C 1
ATOM 4769 O O . ILE A 1 623 ? 67.540 83.825 30.129 1.00 14.53 623 ILE A O 1
ATOM 4774 N N . ALA A 1 624 ? 65.602 84.207 31.215 1.00 16.94 624 ALA A N 1
ATOM 4775 C CA . ALA A 1 624 ? 64.782 84.186 29.993 1.00 12.63 624 ALA A CA 1
ATOM 4776 C C . ALA A 1 624 ? 65.223 85.298 29.061 1.00 11.80 624 ALA A C 1
ATOM 4777 O O . ALA A 1 624 ? 65.334 85.100 27.867 1.00 14.86 624 ALA A O 1
ATOM 4779 N N . PHE A 1 625 ? 65.508 86.463 29.631 1.00 13.36 625 PHE A N 1
ATOM 4780 C CA . PHE A 1 625 ? 65.947 87.628 28.864 1.00 12.48 625 PHE A CA 1
ATOM 4781 C C . PHE A 1 625 ? 67.266 87.343 28.168 1.00 13.30 625 PHE A C 1
ATOM 4782 O O . PHE A 1 625 ? 67.399 87.606 26.980 1.00 15.47 625 PHE A O 1
ATOM 4790 N N . ARG A 1 626 ? 68.264 86.870 28.914 1.00 12.67 626 ARG A N 1
ATOM 4791 C CA . ARG A 1 626 ? 69.546 86.550 28.299 1.00 13.80 626 ARG A CA 1
ATOM 4792 C C . ARG A 1 626 ? 69.308 85.593 27.122 1.00 14.63 626 ARG A C 1
ATOM 4793 O O . ARG A 1 626 ? 69.790 85.824 26.012 1.00 16.83 626 ARG A O 1
ATOM 4801 N N . LYS A 1 627 ? 68.537 84.538 27.363 1.00 14.13 627 LYS A N 1
ATOM 4802 C CA . LYS A 1 627 ? 68.248 83.556 26.323 1.00 15.30 627 LYS A CA 1
ATOM 4803 C C . LYS A 1 627 ? 67.515 84.121 25.111 1.00 16.35 627 LYS A C 1
ATOM 4804 O O . LYS A 1 627 ? 67.642 83.581 24.008 1.00 17.91 627 LYS A O 1
ATOM 4810 N N . ALA A 1 628 ? 66.805 85.233 25.298 1.00 15.33 628 ALA A N 1
ATOM 4811 C CA . ALA A 1 628 ? 66.071 85.887 24.207 1.00 14.61 628 ALA A CA 1
ATOM 4812 C C . ALA A 1 628 ? 66.876 86.963 23.480 1.00 16.45 628 ALA A C 1
ATOM 4813 O O . ALA A 1 628 ? 66.412 87.510 22.476 1.00 18.90 628 ALA A O 1
ATOM 4815 N N . HIS A 1 629 ? 68.066 87.288 23.973 1.00 14.08 629 HIS A N 1
ATOM 4816 C CA . HIS A 1 629 ? 68.832 88.351 23.351 1.00 13.51 629 HIS A CA 1
ATOM 4817 C C . HIS A 1 629 ? 70.277 88.016 23.059 1.00 14.95 629 HIS A C 1
ATOM 4818 O O . HIS A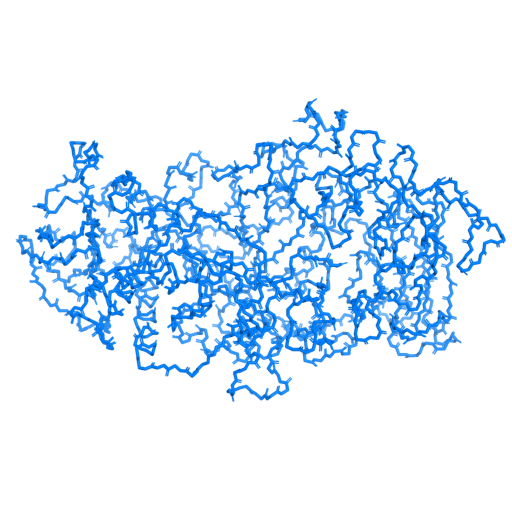 1 629 ? 71.145 88.257 23.896 1.00 11.18 629 HIS A O 1
ATOM 4825 N N . PRO A 1 630 ? 70.560 87.575 21.808 1.00 15.72 630 PRO A N 1
ATOM 4826 C CA . PRO A 1 630 ? 71.849 87.178 21.237 1.00 14.64 630 PRO A CA 1
ATOM 4827 C C . PRO A 1 630 ? 72.924 88.239 21.389 1.00 14.76 630 PRO A C 1
ATOM 4828 O O . PRO A 1 630 ? 74.109 87.924 21.383 1.00 19.38 630 PRO A O 1
ATOM 4832 N N . ALA A 1 631 ? 72.521 89.501 21.483 1.00 15.26 631 ALA A N 1
ATOM 4833 C CA . ALA A 1 631 ? 73.473 90.595 21.640 1.00 12.84 631 ALA A CA 1
ATOM 4834 C C . ALA A 1 631 ? 74.268 90.422 22.933 1.00 10.58 631 ALA A C 1
ATOM 4835 O O . ALA A 1 631 ? 75.371 90.917 23.061 1.00 10.99 631 ALA A O 1
ATOM 4837 N N . LEU A 1 632 ? 73.693 89.708 23.887 1.00 12.16 632 LEU A N 1
ATOM 4838 C CA . LEU A 1 632 ? 74.341 89.449 25.171 1.00 14.20 632 LEU A CA 1
ATOM 4839 C C . LEU A 1 632 ? 75.245 88.204 25.131 1.00 15.99 632 LEU A C 1
ATOM 4840 O O . LEU A 1 632 ? 76.030 87.970 26.055 1.00 13.40 632 LEU A O 1
ATOM 4845 N N . ARG A 1 633 ? 75.135 87.421 24.057 1.00 15.13 633 ARG A N 1
ATOM 4846 C CA . ARG A 1 633 ? 75.892 86.177 23.902 1.00 13.98 633 ARG A CA 1
ATOM 4847 C C . ARG A 1 633 ? 76.735 86.171 22.623 1.00 13.13 633 ARG A C 1
ATOM 4848 O O . ARG A 1 633 ? 76.633 85.254 21.801 1.00 15.12 633 ARG A O 1
ATOM 4856 N N . PRO A 1 634 ? 77.653 87.142 22.488 1.00 11.87 634 PRO A N 1
ATOM 4857 C CA . PRO A 1 634 ? 78.471 87.187 21.281 1.00 10.55 634 PRO A CA 1
ATOM 4858 C C . PRO A 1 634 ? 79.378 85.984 21.156 1.00 11.46 634 PRO A C 1
ATOM 4859 O O . PRO A 1 634 ? 79.874 85.473 22.156 1.00 14.26 634 PRO A O 1
ATOM 4863 N N . SER A 1 635 ? 79.557 85.482 19.942 1.00 12.46 635 SER A N 1
ATOM 4864 C CA . SER A 1 635 ? 80.447 84.349 19.774 1.00 14.68 635 SER A CA 1
ATOM 4865 C C . SER A 1 635 ? 81.870 84.842 19.685 1.00 13.86 635 SER A C 1
ATOM 4866 O O . SER A 1 635 ? 82.815 84.101 19.936 1.00 17.34 635 SER A O 1
ATOM 4869 N N . SER A 1 636 ? 82.017 86.124 19.406 1.00 16.36 636 SER A N 1
ATOM 4870 C CA . SER A 1 636 ? 83.324 86.735 19.325 1.00 17.94 636 SER A CA 1
ATOM 4871 C C . SER A 1 636 ? 83.319 88.090 20.028 1.00 18.45 636 SER A C 1
ATOM 4872 O O . SER A 1 636 ? 82.258 88.656 20.307 1.00 17.27 636 SER A O 1
ATOM 4875 N N . TRP A 1 637 ? 84.517 88.584 20.330 1.00 17.95 637 TRP A N 1
ATOM 4876 C CA . TRP A 1 637 ? 84.695 89.848 21.016 1.00 16.28 637 TRP A CA 1
ATOM 4877 C C . TRP A 1 637 ? 83.894 90.969 20.346 1.00 18.55 637 TRP A C 1
ATOM 4878 O O . TRP A 1 637 ? 83.882 91.081 19.121 1.00 19.02 637 TRP A O 1
ATOM 4889 N N . TYR A 1 638 ? 83.168 91.756 21.143 1.00 19.92 638 TYR A N 1
ATOM 4890 C CA . TYR A 1 638 ? 82.375 92.859 20.603 1.00 20.70 638 TYR A CA 1
ATOM 4891 C C . TYR A 1 638 ? 83.278 93.771 19.781 1.00 24.80 638 TYR A C 1
ATOM 4892 O O . TYR A 1 638 ? 84.396 94.086 20.197 1.00 27.96 638 TYR A O 1
ATOM 4901 N N . SER A 1 639 ? 82.814 94.155 18.597 1.00 30.68 639 SER A N 1
ATOM 4902 C CA . SER A 1 639 ? 83.568 95.058 17.742 1.00 35.16 639 SER A CA 1
ATOM 4903 C C . SER A 1 639 ? 83.245 96.476 18.201 1.00 39.76 639 SER A C 1
ATOM 4904 O O . SER A 1 639 ? 82.304 96.689 18.984 1.00 42.71 639 SER A O 1
ATOM 4907 N N . GLY A 1 640 ? 83.979 97.447 17.662 1.00 42.36 640 GLY A N 1
ATOM 4908 C CA . GLY A 1 640 ? 83.770 98.838 18.030 1.00 42.67 640 GLY A CA 1
ATOM 4909 C C . GLY A 1 640 ? 82.408 99.403 17.669 1.00 41.09 640 GLY A C 1
ATOM 4910 O O . GLY A 1 640 ? 81.912 100.305 18.342 1.00 44.19 640 GLY A O 1
ATOM 4911 N N . SER A 1 641 ? 81.812 98.903 16.593 1.00 39.76 641 SER A N 1
ATOM 4912 C CA . SER A 1 641 ? 80.503 99.379 16.171 1.00 39.87 641 SER A CA 1
ATOM 4913 C C . SER A 1 641 ? 79.381 98.723 16.971 1.00 37.03 641 SER A C 1
ATOM 4914 O O . SER A 1 641 ? 78.278 99.269 17.073 1.00 39.93 641 SER A O 1
ATOM 4917 N N . GLN A 1 642 ? 79.672 97.558 17.539 1.00 31.41 642 GLN A N 1
ATOM 4918 C CA . GLN A 1 642 ? 78.689 96.808 18.295 1.00 26.81 642 GLN A CA 1
ATOM 4919 C C . GLN A 1 642 ? 78.480 97.266 19.714 1.00 24.26 642 GLN A C 1
ATOM 4920 O O . GLN A 1 642 ? 77.380 97.142 20.239 1.00 25.71 642 GLN A O 1
ATOM 4926 N N . LEU A 1 643 ? 79.523 97.784 20.342 1.00 22.11 643 LEU A N 1
ATOM 4927 C CA . LEU A 1 643 ? 79.396 98.227 21.714 1.00 22.12 643 LEU A CA 1
ATOM 4928 C C . LEU A 1 643 ? 80.057 99.583 21.922 1.00 23.89 643 LEU A C 1
ATOM 4929 O O . LEU A 1 643 ? 81.190 99.807 21.474 1.00 25.23 643 LEU A O 1
ATOM 4934 N N . THR A 1 644 ? 79.347 100.477 22.614 1.00 21.42 644 THR A N 1
ATOM 4935 C CA . THR A 1 644 ? 79.854 101.813 22.905 1.00 17.84 644 THR A CA 1
ATOM 4936 C C . THR A 1 644 ? 79.773 102.042 24.405 1.00 19.05 644 THR A C 1
ATOM 4937 O O . THR A 1 644 ? 78.742 101.752 25.029 1.00 19.31 644 THR A O 1
ATOM 4941 N N . TRP A 1 645 ? 80.872 102.515 24.990 1.00 18.47 645 TRP A N 1
ATOM 4942 C CA . TRP A 1 645 ? 80.924 102.804 26.416 1.00 19.32 645 TRP A CA 1
ATOM 4943 C C . TRP A 1 645 ? 80.501 104.249 26.652 1.00 20.24 645 TRP A C 1
ATOM 4944 O O . TRP A 1 645 ? 80.971 105.162 25.971 1.00 19.50 645 TRP A O 1
ATOM 4955 N N . TYR A 1 646 ? 79.608 104.440 27.619 1.00 20.94 646 TYR A N 1
ATOM 4956 C CA . TYR A 1 646 ? 79.075 105.751 27.957 1.00 16.48 646 TYR A CA 1
ATOM 4957 C C . TYR A 1 646 ? 79.290 106.182 29.383 1.00 15.60 646 TYR A C 1
ATOM 4958 O O . TYR A 1 646 ? 79.221 105.394 30.315 1.00 15.57 646 TYR A O 1
ATOM 4967 N N . GLN A 1 647 ? 79.597 107.455 29.536 1.00 18.37 647 GLN A N 1
ATOM 4968 C CA . GLN A 1 647 ? 79.736 108.044 30.846 1.00 20.17 647 GLN A CA 1
ATOM 4969 C C . GLN A 1 647 ? 78.275 108.377 31.211 1.00 18.82 647 GLN A C 1
ATOM 4970 O O . GLN A 1 647 ? 77.388 108.339 30.359 1.00 18.09 647 GLN A O 1
ATOM 4976 N N . PRO A 1 648 ? 78.007 108.718 32.473 1.00 19.17 648 PRO A N 1
ATOM 4977 C CA . PRO A 1 648 ? 76.635 109.049 32.872 1.00 20.45 648 PRO A CA 1
ATOM 4978 C C . PRO A 1 648 ? 76.078 110.233 32.087 1.00 22.33 648 PRO A C 1
ATOM 4979 O O . PRO A 1 648 ? 74.869 110.318 31.839 1.00 22.32 648 PRO A O 1
ATOM 4983 N N . SER A 1 649 ? 76.969 111.148 31.704 1.00 24.04 649 SER A N 1
ATOM 4984 C CA . SER A 1 649 ? 76.591 112.352 30.969 1.00 25.79 649 SER A CA 1
ATOM 4985 C C . SER A 1 649 ? 76.016 112.060 29.593 1.00 26.17 649 SER A C 1
ATOM 4986 O O . SER A 1 649 ? 75.530 112.967 28.926 1.00 30.03 649 SER A O 1
ATOM 4989 N N . GLY A 1 650 ? 76.041 110.802 29.172 1.00 24.99 650 GLY A N 1
ATOM 4990 C CA . GLY A 1 650 ? 75.531 110.485 27.855 1.00 23.99 650 GLY A CA 1
ATOM 4991 C C . GLY A 1 650 ? 76.661 110.638 26.855 1.00 24.12 650 GLY A C 1
ATOM 4992 O O . GLY A 1 650 ? 76.480 110.382 25.672 1.00 25.60 650 GLY A O 1
ATOM 4993 N N . ALA A 1 651 ? 77.827 111.076 27.333 1.00 25.79 651 ALA A N 1
ATOM 4994 C CA . ALA A 1 651 ? 79.013 111.250 26.497 1.00 24.99 651 ALA A CA 1
ATOM 4995 C C . ALA A 1 651 ? 79.780 109.946 26.489 1.00 26.54 651 ALA A C 1
ATOM 4996 O O . ALA A 1 651 ? 79.845 109.265 27.514 1.00 28.00 651 ALA A O 1
ATOM 4998 N N . VAL A 1 652 ? 80.404 109.627 25.357 1.00 26.36 652 VAL A N 1
ATOM 4999 C CA . VAL A 1 652 ? 81.197 108.410 25.227 1.00 24.84 652 VAL A CA 1
ATOM 5000 C C . VAL A 1 652 ? 82.336 108.395 26.249 1.00 26.25 652 VAL A C 1
ATOM 5001 O O . VAL A 1 652 ? 83.004 109.408 26.452 1.00 25.90 652 VAL A O 1
ATOM 5005 N N . ALA A 1 653 ? 82.518 107.259 26.923 1.00 27.56 653 ALA A N 1
ATOM 5006 C CA . ALA A 1 653 ? 83.571 107.102 27.923 1.00 26.98 653 ALA A CA 1
ATOM 5007 C C . ALA A 1 653 ? 84.915 107.226 27.221 1.00 28.59 653 ALA A C 1
ATOM 5008 O O . ALA A 1 653 ? 85.230 106.429 26.340 1.00 30.78 653 ALA A O 1
ATOM 5010 N N . ASP A 1 654 ? 85.674 108.261 27.578 1.00 28.68 654 ASP A N 1
ATOM 5011 C CA . ASP A 1 654 ? 86.981 108.523 26.981 1.00 28.11 654 ASP A CA 1
ATOM 5012 C C . ASP A 1 654 ? 88.122 108.177 27.928 1.00 27.78 654 ASP A C 1
ATOM 5013 O O . ASP A 1 654 ? 87.884 107.714 29.037 1.00 28.55 654 ASP A O 1
ATOM 5018 N N . SER A 1 655 ? 89.355 108.442 27.512 1.00 26.34 655 SER A N 1
ATOM 5019 C CA . SER A 1 655 ? 90.520 108.149 28.341 1.00 30.05 655 SER A CA 1
ATOM 5020 C C . SER A 1 655 ? 90.530 108.901 29.675 1.00 29.85 655 SER A C 1
ATOM 5021 O O . SER A 1 655 ? 90.941 108.344 30.689 1.00 31.39 655 SER A O 1
ATOM 5024 N N . ASN A 1 656 ? 90.075 110.152 29.682 1.00 30.45 656 ASN A N 1
ATOM 5025 C CA . ASN A 1 656 ? 90.024 110.936 30.918 1.00 34.80 656 ASN A CA 1
ATOM 5026 C C . ASN A 1 656 ? 89.123 110.224 31.908 1.00 34.64 656 ASN A C 1
ATOM 5027 O O . ASN A 1 656 ? 89.389 110.208 33.114 1.00 35.15 656 ASN A O 1
ATOM 5032 N N . TYR A 1 657 ? 88.057 109.629 31.377 1.00 32.63 657 TYR A N 1
ATOM 5033 C CA . TYR A 1 657 ? 87.092 108.884 32.168 1.00 30.56 657 TYR A CA 1
ATOM 5034 C C . TYR A 1 657 ? 87.678 107.561 32.653 1.00 27.07 657 TYR A C 1
ATOM 5035 O O . TYR A 1 657 ? 87.634 107.248 33.833 1.00 23.24 657 TYR A O 1
ATOM 5044 N N . TRP A 1 658 ? 88.213 106.788 31.719 1.00 26.98 658 TRP A N 1
ATOM 5045 C CA . TRP A 1 658 ? 88.788 105.487 32.019 1.00 25.58 658 TRP A CA 1
ATOM 5046 C C . TRP A 1 658 ? 89.907 105.532 33.032 1.00 27.94 658 TRP A C 1
ATOM 5047 O O . TRP A 1 658 ? 90.012 104.651 33.880 1.00 27.42 658 TRP A O 1
ATOM 5058 N N . ASN A 1 659 ? 90.765 106.540 32.921 1.00 31.98 659 ASN A N 1
ATOM 5059 C CA . ASN A 1 659 ? 91.898 106.680 33.836 1.00 33.92 659 ASN A CA 1
ATOM 5060 C C . ASN A 1 659 ? 91.574 107.429 35.131 1.00 33.34 659 ASN A C 1
ATOM 5061 O O . ASN A 1 659 ? 92.438 107.630 35.977 1.00 32.90 659 ASN A O 1
ATOM 5066 N N . ASN A 1 660 ? 90.328 107.849 35.293 1.00 34.03 660 ASN A N 1
ATOM 5067 C CA . ASN A 1 660 ? 89.953 108.527 36.519 1.00 34.25 660 ASN A CA 1
ATOM 5068 C C . ASN A 1 660 ? 89.374 107.492 37.478 1.00 34.04 660 ASN A C 1
ATOM 5069 O O . ASN A 1 660 ? 88.241 107.021 37.320 1.00 34.18 660 ASN A O 1
ATOM 5074 N N . THR A 1 661 ? 90.182 107.167 38.478 1.00 33.50 661 THR A N 1
ATOM 5075 C CA . THR A 1 661 ? 89.897 106.188 39.521 1.00 32.71 661 THR A CA 1
ATOM 5076 C C . THR A 1 661 ? 88.792 106.546 40.530 1.00 32.55 661 THR A C 1
ATOM 5077 O O . THR A 1 661 ? 88.505 105.769 41.446 1.00 29.99 661 THR A O 1
ATOM 5081 N N . SER A 1 662 ? 88.151 107.698 40.330 1.00 34.03 662 SER A N 1
ATOM 5082 C CA . SER A 1 662 ? 87.055 108.158 41.190 1.00 33.65 662 SER A CA 1
ATOM 5083 C C . SER A 1 662 ? 85.733 108.102 40.422 1.00 33.82 662 SER A C 1
ATOM 5084 O O . SER A 1 662 ? 84.734 108.713 40.817 1.00 35.52 662 SER A O 1
ATOM 5087 N N . ASN A 1 663 ? 85.761 107.407 39.290 1.00 31.70 663 ASN A N 1
ATOM 5088 C CA . ASN A 1 663 ? 84.593 107.221 38.451 1.00 29.76 663 ASN A CA 1
ATOM 5089 C C . ASN A 1 663 ? 84.128 105.809 38.732 1.00 29.23 663 ASN A C 1
ATOM 5090 O O . ASN A 1 663 ? 84.852 104.839 38.468 1.00 28.05 663 ASN A O 1
ATOM 5095 N N . TYR A 1 664 ? 82.931 105.704 39.296 1.00 26.06 664 TYR A N 1
ATOM 5096 C CA . TYR A 1 664 ? 82.359 104.416 39.657 1.00 25.34 664 TYR A CA 1
ATOM 5097 C C . TYR A 1 664 ? 81.110 104.014 38.875 1.00 23.96 664 TYR A C 1
ATOM 5098 O O . TYR A 1 664 ? 80.603 102.914 39.059 1.00 25.10 664 TYR A O 1
ATOM 5107 N N . ALA A 1 665 ? 80.600 104.906 38.030 1.00 24.77 665 ALA A N 1
ATOM 5108 C CA . ALA A 1 665 ? 79.393 104.638 37.240 1.00 21.96 665 ALA A CA 1
ATOM 5109 C C . ALA A 1 665 ? 79.800 104.373 35.803 1.00 19.38 665 ALA A C 1
ATOM 5110 O O . ALA A 1 665 ? 80.724 104.989 35.308 1.00 21.36 665 ALA A O 1
ATOM 5112 N N . ILE A 1 666 ? 79.146 103.443 35.131 1.00 18.64 666 ILE A N 1
ATOM 5113 C CA . ILE A 1 666 ? 79.514 103.143 33.751 1.00 17.50 666 ILE A CA 1
ATOM 5114 C C . ILE A 1 666 ? 78.274 102.619 33.070 1.00 16.36 666 ILE A C 1
ATOM 5115 O O . ILE A 1 666 ? 77.408 102.046 33.722 1.00 17.94 666 ILE A O 1
ATOM 5120 N N . ALA A 1 667 ? 78.153 102.869 31.775 1.00 15.06 667 ALA A N 1
ATOM 5121 C CA . ALA A 1 667 ? 77.007 102.395 31.030 1.00 14.23 667 ALA A CA 1
ATOM 5122 C C . ALA A 1 667 ? 77.497 101.997 29.663 1.00 15.00 667 ALA A C 1
ATOM 5123 O O . ALA A 1 667 ? 78.603 102.359 29.270 1.00 12.99 667 ALA A O 1
ATOM 5125 N N . TYR A 1 668 ? 76.712 101.183 28.976 1.00 15.48 668 TYR A N 1
ATOM 5126 C CA . TYR A 1 668 ? 77.070 100.767 27.641 1.00 16.87 668 TYR A CA 1
ATOM 5127 C C . TYR A 1 668 ? 75.838 100.440 26.844 1.00 15.03 668 TYR A C 1
ATOM 5128 O O . TYR A 1 668 ? 74.776 100.195 27.409 1.00 15.42 668 TYR A O 1
ATOM 5137 N N . ALA A 1 669 ? 75.971 100.486 25.528 1.00 16.37 669 ALA A N 1
ATOM 5138 C CA . ALA A 1 669 ? 74.868 100.171 24.640 1.00 17.90 669 ALA A CA 1
ATOM 5139 C C . ALA A 1 669 ? 75.400 99.209 23.597 1.00 17.86 669 ALA A C 1
ATOM 5140 O O . ALA A 1 669 ? 76.540 99.331 23.166 1.00 19.08 669 ALA A O 1
ATOM 5142 N N . ILE A 1 670 ? 74.600 98.208 23.254 1.00 20.08 670 ILE A N 1
ATOM 5143 C CA . ILE A 1 670 ? 74.990 97.219 22.257 1.00 19.51 670 ILE A CA 1
ATOM 5144 C C . ILE A 1 670 ? 74.012 97.299 21.091 1.00 19.44 670 ILE A C 1
ATOM 5145 O O . ILE A 1 670 ? 72.799 97.414 21.292 1.00 18.79 670 ILE A O 1
ATOM 5150 N N . ASN A 1 671 ? 74.555 97.283 19.881 1.00 19.07 671 ASN A N 1
ATOM 5151 C CA . ASN A 1 671 ? 73.762 97.325 18.662 1.00 20.49 671 ASN A CA 1
ATOM 5152 C C . ASN A 1 671 ? 73.151 95.937 18.490 1.00 20.20 671 ASN A C 1
ATOM 5153 O O . ASN A 1 671 ? 73.800 95.012 17.979 1.00 18.41 671 ASN A O 1
ATOM 5158 N N . GLY A 1 672 ? 71.903 95.798 18.913 1.00 17.55 672 GLY A N 1
ATOM 5159 C CA . GLY A 1 672 ? 71.232 94.514 18.841 1.00 20.46 672 GLY A CA 1
ATOM 5160 C C . GLY A 1 672 ? 71.251 93.803 17.502 1.00 22.07 672 GLY A C 1
ATOM 5161 O O . GLY A 1 672 ? 71.683 92.655 17.422 1.00 23.54 672 GLY A O 1
ATOM 5162 N N . PRO A 1 673 ? 70.765 94.445 16.432 1.00 22.51 673 PRO A N 1
ATOM 5163 C CA . PRO A 1 673 ? 70.714 93.881 15.082 1.00 21.98 673 PRO A CA 1
ATOM 5164 C C . PRO A 1 673 ? 72.026 93.411 14.497 1.00 20.99 673 PRO A C 1
ATOM 5165 O O . PRO A 1 673 ? 72.045 92.477 13.697 1.00 24.56 673 PRO A O 1
ATOM 5169 N N . SER A 1 674 ? 73.125 94.040 14.882 1.00 21.07 674 SER A N 1
ATOM 5170 C CA . SER A 1 674 ? 74.423 93.625 14.361 1.00 20.04 674 SER A CA 1
ATOM 5171 C C . SER A 1 674 ? 74.817 92.260 14.935 1.00 21.90 674 SER A C 1
ATOM 5172 O O . SER A 1 674 ? 75.645 91.552 14.369 1.00 24.30 674 SER A O 1
ATOM 5175 N N . LEU A 1 675 ? 74.223 91.909 16.073 1.00 22.05 675 LEU A N 1
ATOM 5176 C CA . LEU A 1 675 ? 74.481 90.643 16.734 1.00 20.32 675 LEU A CA 1
ATOM 5177 C C . LEU A 1 675 ? 73.294 89.704 16.550 1.00 19.88 675 LEU A C 1
ATOM 5178 O O . LEU A 1 675 ? 73.203 88.670 17.232 1.00 23.96 675 LEU A O 1
ATOM 5183 N N . GLY A 1 676 ? 72.373 90.066 15.659 1.00 17.77 676 GLY A N 1
ATOM 5184 C CA . GLY A 1 676 ? 71.210 89.221 15.409 1.00 15.82 676 GLY A CA 1
ATOM 5185 C C . GLY A 1 676 ? 70.077 89.340 16.415 1.00 18.98 676 GLY A C 1
ATOM 5186 O O . GLY A 1 676 ? 69.162 88.512 16.432 1.00 23.79 676 GLY A O 1
ATOM 5187 N N . ASP A 1 677 ? 70.118 90.385 17.235 1.00 20.89 677 ASP A N 1
ATOM 5188 C CA . ASP A 1 677 ? 69.101 90.638 18.250 1.00 21.18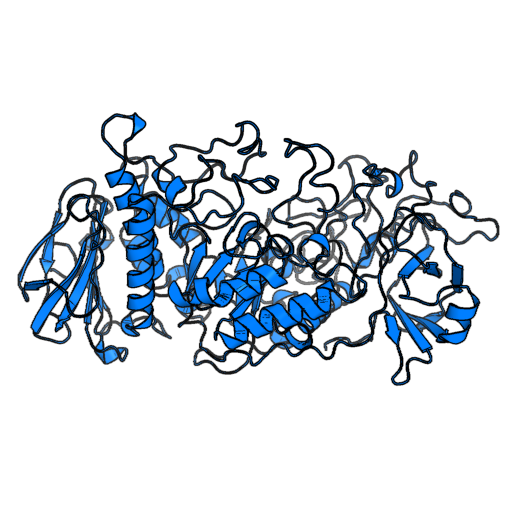 677 ASP A CA 1
ATOM 5189 C C . ASP A 1 677 ? 67.985 91.483 17.644 1.00 23.46 677 ASP A C 1
ATOM 5190 O O . ASP A 1 677 ? 68.174 92.118 16.615 1.00 27.46 677 ASP A O 1
ATOM 5195 N N . SER A 1 678 ? 66.832 91.514 18.300 1.00 25.23 678 SER A N 1
ATOM 5196 C CA . SER A 1 678 ? 65.700 92.300 17.824 1.00 25.53 678 SER A CA 1
ATOM 5197 C C . SER A 1 678 ? 65.656 93.699 18.452 1.00 25.54 678 SER A C 1
ATOM 5198 O O . SER A 1 678 ? 64.985 94.608 17.945 1.00 28.00 678 SER A O 1
ATOM 5201 N N . ASN A 1 679 ? 66.374 93.874 19.554 1.00 24.79 679 ASN A N 1
ATOM 5202 C CA . ASN A 1 679 ? 66.414 95.163 20.233 1.00 21.66 679 ASN A CA 1
ATOM 5203 C C . ASN A 1 679 ? 67.846 95.488 20.553 1.00 21.95 679 ASN A C 1
ATOM 5204 O O . ASN A 1 679 ? 68.698 94.594 20.576 1.00 26.23 679 ASN A O 1
ATOM 5209 N N . SER A 1 680 ? 68.135 96.770 20.717 1.00 20.42 680 SER A N 1
ATOM 5210 C CA . SER A 1 680 ? 69.462 97.165 21.143 1.00 18.39 680 SER A CA 1
ATOM 5211 C C . SER A 1 680 ? 69.265 97.250 22.647 1.00 18.43 680 SER A C 1
ATOM 5212 O O . SER A 1 680 ? 68.132 97.352 23.138 1.00 20.84 680 SER A O 1
ATOM 5215 N N . ILE A 1 681 ? 70.339 97.153 23.402 1.00 19.34 681 ILE A N 1
ATOM 5216 C CA . ILE A 1 681 ? 70.172 97.209 24.828 1.00 17.06 681 ILE A CA 1
ATOM 5217 C C . ILE A 1 681 ? 71.151 98.187 25.446 1.00 17.08 681 ILE A C 1
ATOM 5218 O O . ILE A 1 681 ? 72.191 98.497 24.863 1.00 19.62 681 ILE A O 1
ATOM 5223 N N . TYR A 1 682 ? 70.770 98.722 26.596 1.00 15.76 682 TYR A N 1
ATOM 5224 C CA . TYR A 1 682 ? 71.577 99.676 27.331 1.00 13.98 682 TYR A CA 1
ATOM 5225 C C . TYR A 1 682 ? 71.585 99.180 28.769 1.00 13.67 682 TYR A C 1
ATOM 5226 O O . TYR A 1 682 ? 70.532 98.861 29.325 1.00 12.42 682 TYR A O 1
ATOM 5235 N N . VAL A 1 683 ? 72.781 99.039 29.334 1.00 12.75 683 VAL A N 1
ATOM 5236 C CA . VAL A 1 683 ? 72.948 98.594 30.704 1.00 9.14 683 VAL A CA 1
ATOM 5237 C C . VAL A 1 683 ? 73.691 99.718 31.426 1.00 11.42 683 VAL A C 1
ATOM 5238 O O . VAL A 1 683 ? 74.600 100.324 30.865 1.00 14.18 683 VAL A O 1
ATOM 5242 N N . ALA A 1 684 ? 73.257 100.050 32.638 1.00 12.25 684 ALA A N 1
ATOM 5243 C CA . ALA A 1 684 ? 73.913 101.094 33.426 1.00 10.32 684 ALA A CA 1
ATOM 5244 C C . ALA A 1 684 ? 74.204 100.548 34.808 1.00 12.37 684 ALA A C 1
ATOM 5245 O O . ALA A 1 684 ? 73.362 99.896 35.414 1.00 13.19 684 ALA A O 1
ATOM 5247 N N . TYR A 1 685 ? 75.427 100.746 35.275 1.00 13.78 685 TYR A N 1
ATOM 5248 C CA . TYR A 1 685 ? 75.797 100.301 36.595 1.00 13.77 685 TYR A CA 1
ATOM 5249 C C . TYR A 1 685 ? 76.212 101.516 37.417 1.00 15.72 685 TYR A C 1
ATOM 5250 O O . TYR A 1 685 ? 77.157 102.237 37.067 1.00 19.05 685 TYR A O 1
ATOM 5259 N N . ASN A 1 686 ? 75.472 101.797 38.478 1.00 14.82 686 ASN A N 1
ATOM 5260 C CA . ASN A 1 686 ? 75.862 102.903 39.328 1.00 14.00 686 ASN A CA 1
ATOM 5261 C C . ASN A 1 686 ? 76.651 102.308 40.482 1.00 12.38 686 ASN A C 1
ATOM 5262 O O . ASN A 1 686 ? 76.088 101.834 41.454 1.00 10.50 686 ASN A O 1
ATOM 5267 N N . GLY A 1 687 ? 77.966 102.284 40.335 1.00 16.45 687 GLY A N 1
ATOM 5268 C CA . GLY A 1 687 ? 78.816 101.734 41.373 1.00 15.65 687 GLY A CA 1
ATOM 5269 C C . GLY A 1 687 ? 79.095 102.733 42.465 1.00 19.45 687 GLY A C 1
ATOM 5270 O O . GLY A 1 687 ? 79.966 102.513 43.309 1.00 18.24 687 GLY A O 1
ATOM 5271 N N . TRP A 1 688 ? 78.370 103.849 42.435 1.00 22.18 688 TRP A N 1
ATOM 5272 C CA . TRP A 1 688 ? 78.545 104.897 43.418 1.00 22.57 688 TRP A CA 1
ATOM 5273 C C . TRP A 1 688 ? 77.503 104.696 44.505 1.00 24.50 688 TRP A C 1
ATOM 5274 O O . TRP A 1 688 ? 76.426 104.166 44.245 1.00 25.19 688 TRP A O 1
ATOM 5285 N N . SER A 1 689 ? 77.832 105.117 45.722 1.00 26.21 689 SER A N 1
ATOM 5286 C CA . SER A 1 689 ? 76.947 104.957 46.867 1.00 27.96 689 SER A CA 1
ATOM 5287 C C . SER A 1 689 ? 75.712 105.829 46.859 1.00 28.05 689 SER A C 1
ATOM 5288 O O . SER A 1 689 ? 74.771 105.584 47.620 1.00 30.04 689 SER A O 1
ATOM 5291 N N . SER A 1 690 ? 75.698 106.840 46.005 1.00 26.38 690 SER A N 1
ATOM 5292 C CA . SER A 1 690 ? 74.558 107.732 45.957 1.00 25.56 690 SER A CA 1
ATOM 5293 C C . SER A 1 690 ? 73.965 107.779 44.572 1.00 23.42 690 SER A C 1
ATOM 5294 O O . SER A 1 690 ? 74.558 107.301 43.603 1.00 21.51 690 SER A O 1
ATOM 5297 N N . SER A 1 691 ? 72.787 108.377 44.501 1.00 22.41 691 SER A N 1
ATOM 5298 C CA . SER A 1 691 ? 72.054 108.519 43.264 1.00 24.63 691 SER A CA 1
ATOM 5299 C C . SER A 1 691 ? 72.848 109.223 42.165 1.00 24.21 691 SER A C 1
ATOM 5300 O O . SER A 1 691 ? 73.479 110.255 42.408 1.00 25.21 691 SER A O 1
ATOM 5303 N N . VAL A 1 692 ? 72.795 108.672 40.954 1.00 20.06 692 VAL A N 1
ATOM 5304 C CA . VAL A 1 692 ? 73.475 109.255 39.806 1.00 18.31 692 VAL A CA 1
ATOM 5305 C C . VAL A 1 692 ? 72.470 109.363 38.655 1.00 19.97 692 VAL A C 1
ATOM 5306 O O . VAL A 1 692 ? 71.659 108.462 38.455 1.00 20.52 692 VAL A O 1
ATOM 5310 N N . THR A 1 693 ? 72.481 110.477 37.927 1.00 20.12 693 THR A N 1
ATOM 5311 C CA . THR A 1 693 ? 71.552 110.651 36.807 1.00 20.55 693 THR A CA 1
ATOM 5312 C C . THR A 1 693 ? 72.216 110.323 35.475 1.00 20.29 693 THR A C 1
ATOM 5313 O O . THR A 1 693 ? 73.193 110.972 35.094 1.00 22.21 693 THR A O 1
ATOM 5317 N N . PHE A 1 694 ? 71.672 109.340 34.759 1.00 20.43 694 PHE A N 1
ATOM 5318 C CA . PHE A 1 694 ? 72.219 108.943 33.463 1.00 21.24 694 PHE A CA 1
ATOM 5319 C C . PHE A 1 694 ? 71.430 109.575 32.327 1.00 22.87 694 PHE A C 1
ATOM 5320 O O . PHE A 1 694 ? 70.202 109.525 32.327 1.00 21.03 694 PHE A O 1
ATOM 5328 N N . THR A 1 695 ? 72.135 110.191 31.381 1.00 23.35 695 THR A N 1
ATOM 5329 C CA . THR A 1 695 ? 71.491 110.791 30.222 1.00 21.23 695 THR A CA 1
ATOM 5330 C C . THR A 1 695 ? 71.557 109.746 29.125 1.00 19.88 695 THR A C 1
ATOM 5331 O O . THR A 1 695 ? 72.641 109.337 28.713 1.00 20.61 695 THR A O 1
ATOM 5335 N N . LEU A 1 696 ? 70.399 109.277 28.683 1.00 20.14 696 LEU A N 1
ATOM 5336 C CA . LEU A 1 696 ? 70.351 108.240 27.667 1.00 19.49 696 LEU A CA 1
ATOM 5337 C C . LEU A 1 696 ? 70.851 108.661 26.280 1.00 23.07 696 LEU A C 1
ATOM 5338 O O . LEU A 1 696 ? 70.560 109.754 25.802 1.00 24.32 696 LEU A O 1
ATOM 5343 N N . PRO A 1 697 ? 71.691 107.826 25.650 1.00 24.33 697 PRO A N 1
ATOM 5344 C CA . PRO A 1 697 ? 72.183 108.187 24.323 1.00 21.63 697 PRO A CA 1
ATOM 5345 C C . PRO A 1 697 ? 71.117 107.796 23.308 1.00 23.23 697 PRO A C 1
ATOM 5346 O O . PRO A 1 697 ? 70.028 107.335 23.673 1.00 20.38 697 PRO A O 1
ATOM 5350 N N . ALA A 1 698 ? 71.434 107.976 22.033 1.00 25.66 698 ALA A N 1
ATOM 5351 C CA . ALA A 1 698 ? 70.502 107.639 20.965 1.00 27.59 698 ALA A CA 1
ATOM 5352 C C . ALA A 1 698 ? 70.541 106.143 20.804 1.00 26.03 698 ALA A C 1
ATOM 5353 O O . ALA A 1 698 ? 71.622 105.573 20.688 1.00 28.73 698 ALA A O 1
ATOM 5355 N N . PRO A 1 699 ? 69.368 105.488 20.803 1.00 25.36 699 PRO A N 1
ATOM 5356 C CA . PRO A 1 699 ? 69.309 104.029 20.652 1.00 25.68 699 PRO A CA 1
ATOM 5357 C C . PRO A 1 699 ? 69.979 103.614 19.346 1.00 25.87 699 PRO A C 1
ATOM 5358 O O . PRO A 1 699 ? 69.784 104.266 18.327 1.00 26.11 699 PRO A O 1
ATOM 5362 N N . PRO A 1 700 ? 70.852 102.583 19.379 1.00 27.75 700 PRO A N 1
ATOM 5363 C CA . PRO A 1 700 ? 71.520 102.135 18.151 1.00 28.78 700 PRO A CA 1
ATOM 5364 C C . PRO A 1 700 ? 70.465 101.643 17.132 1.00 31.19 700 PRO A C 1
ATOM 5365 O O . PRO A 1 700 ? 70.659 101.756 15.917 1.00 32.37 700 PRO A O 1
ATOM 5369 N N . SER A 1 701 ? 69.368 101.075 17.638 1.00 31.33 701 SER A N 1
ATOM 5370 C CA . SER A 1 701 ? 68.278 100.590 16.805 1.00 29.37 701 SER A CA 1
ATOM 5371 C C . SER A 1 701 ? 67.017 101.063 17.497 1.00 27.19 701 SER A C 1
ATOM 5372 O O . SER A 1 701 ? 67.012 101.267 18.708 1.00 26.20 701 SER A O 1
ATOM 5375 N N . GLY A 1 702 ? 65.949 101.227 16.729 1.00 29.25 702 GLY A N 1
ATOM 5376 C CA . GLY A 1 702 ? 64.694 101.693 17.296 1.00 30.59 702 GLY A CA 1
ATOM 5377 C C . GLY A 1 702 ? 64.756 103.189 17.544 1.00 29.73 702 GLY A C 1
ATOM 5378 O O . GLY A 1 702 ? 65.711 103.848 17.118 1.00 28.55 702 GLY A O 1
ATOM 5379 N N . THR A 1 703 ? 63.748 103.734 18.216 1.00 29.96 703 THR A N 1
ATOM 5380 C CA . THR A 1 703 ? 63.727 105.167 18.495 1.00 33.31 703 THR A CA 1
ATOM 5381 C C . THR A 1 703 ? 63.683 105.518 19.982 1.00 33.63 703 THR A C 1
ATOM 5382 O O . THR A 1 703 ? 64.149 106.589 20.382 1.00 35.67 703 THR A O 1
ATOM 5386 N N . GLN A 1 704 ? 63.151 104.617 20.804 1.00 33.51 704 GLN A N 1
ATOM 5387 C CA . GLN A 1 704 ? 63.058 104.887 22.230 1.00 32.18 704 GLN A CA 1
ATOM 5388 C C . GLN A 1 704 ? 63.498 103.761 23.118 1.00 28.85 704 GLN A C 1
ATOM 5389 O O . GLN A 1 704 ? 63.474 102.594 22.720 1.00 29.72 704 GLN A O 1
ATOM 5395 N N . TRP A 1 705 ? 63.883 104.133 24.335 1.00 24.87 705 TRP A N 1
ATOM 5396 C CA . TRP A 1 705 ? 64.324 103.195 25.358 1.00 22.37 705 TRP A CA 1
ATOM 5397 C C . TRP A 1 705 ? 63.159 102.774 26.286 1.00 21.91 705 TRP A C 1
ATOM 5398 O O . TRP A 1 705 ? 62.331 103.594 26.675 1.00 24.35 705 TRP A O 1
ATOM 5409 N N . TYR A 1 706 ? 63.099 101.491 26.628 1.00 20.76 706 TYR A N 1
ATOM 5410 C CA . TYR A 1 706 ? 62.070 100.958 27.513 1.00 18.88 706 TYR A CA 1
ATOM 5411 C C . TYR A 1 706 ? 62.757 100.245 28.677 1.00 18.67 706 TYR A C 1
ATOM 5412 O O . TYR A 1 706 ? 63.708 99.483 28.466 1.00 19.26 706 TYR A O 1
ATOM 5421 N N . ARG A 1 707 ? 62.311 100.522 29.899 1.00 14.33 707 ARG A N 1
ATOM 5422 C CA . ARG A 1 707 ? 62.918 99.911 31.070 1.00 15.87 707 ARG A CA 1
ATOM 5423 C C . ARG A 1 707 ? 62.480 98.478 31.254 1.00 14.60 707 ARG A C 1
ATOM 5424 O O . ARG A 1 707 ? 61.289 98.188 31.196 1.00 15.60 707 ARG A O 1
ATOM 5432 N N . VAL A 1 708 ? 63.458 97.580 31.418 1.00 18.84 708 VAL A N 1
ATOM 5433 C CA . VAL A 1 708 ? 63.204 96.147 31.654 1.00 15.37 708 VAL A CA 1
ATOM 5434 C C . VAL A 1 708 ? 63.318 95.863 33.159 1.00 13.03 708 VAL A C 1
ATOM 5435 O O . VAL A 1 708 ? 62.514 95.107 33.714 1.00 13.51 708 VAL A O 1
ATOM 5439 N N . THR A 1 709 ? 64.324 96.460 33.801 1.00 11.27 709 THR A N 1
ATOM 5440 C CA . THR A 1 709 ? 64.498 96.325 35.237 1.00 9.07 709 THR A CA 1
ATOM 5441 C C . THR A 1 709 ? 65.309 97.459 35.808 1.00 10.51 709 THR A C 1
ATOM 5442 O O . THR A 1 709 ? 66.011 98.170 35.080 1.00 13.84 709 THR A O 1
ATOM 5446 N N . ASP A 1 710 ? 65.149 97.632 37.114 1.00 13.52 710 ASP A N 1
ATOM 5447 C CA . ASP A 1 710 ? 65.838 98.624 37.929 1.00 17.51 710 ASP A CA 1
ATOM 5448 C C . ASP A 1 710 ? 65.985 97.868 39.256 1.00 17.03 710 ASP A C 1
ATOM 5449 O O . ASP A 1 710 ? 64.989 97.618 39.930 1.00 16.50 710 ASP A O 1
ATOM 5454 N N . THR A 1 711 ? 67.211 97.507 39.630 1.00 15.52 711 THR A N 1
ATOM 5455 C CA . THR A 1 711 ? 67.411 96.736 40.847 1.00 15.14 711 THR A CA 1
ATOM 5456 C C . THR A 1 711 ? 67.197 97.494 42.151 1.00 17.41 711 THR A C 1
ATOM 5457 O O . THR A 1 711 ? 67.122 96.882 43.220 1.00 20.98 711 THR A O 1
ATOM 5461 N N . CYS A 1 712 ? 67.048 98.812 42.057 1.00 18.29 712 CYS A N 1
ATOM 5462 C CA . CYS A 1 712 ? 66.841 99.675 43.228 1.00 16.68 712 CYS A CA 1
ATOM 5463 C C . CYS A 1 712 ? 65.739 99.251 44.194 1.00 14.74 712 CYS A C 1
ATOM 5464 O O . CYS A 1 712 ? 64.738 98.679 43.793 1.00 13.98 712 CYS A O 1
ATOM 5467 N N . ASP A 1 713 ? 65.894 99.638 45.455 1.00 16.97 713 ASP A N 1
ATOM 5468 C CA . ASP A 1 713 ? 64.941 99.318 46.507 1.00 17.07 713 ASP A CA 1
ATOM 5469 C C . ASP A 1 713 ? 63.496 99.647 46.217 1.00 19.18 713 ASP A C 1
ATOM 5470 O O . ASP A 1 713 ? 62.618 98.901 46.623 1.00 22.70 713 ASP A O 1
ATOM 5475 N N . TRP A 1 714 ? 63.230 100.791 45.594 1.00 19.88 714 TRP A N 1
ATOM 5476 C CA . TRP A 1 714 ? 61.845 101.175 45.318 1.00 18.72 714 TRP A CA 1
ATOM 5477 C C . TRP A 1 714 ? 61.158 100.183 44.419 1.00 20.28 714 TRP A C 1
ATOM 5478 O O . TRP A 1 714 ? 59.942 100.022 44.492 1.00 24.16 714 TRP A O 1
ATOM 5489 N N . ASN A 1 715 ? 61.947 99.489 43.601 1.00 19.76 715 ASN A N 1
ATOM 5490 C CA . ASN A 1 715 ? 61.414 98.533 42.636 1.00 19.92 715 ASN A CA 1
ATOM 5491 C C . ASN A 1 715 ? 61.334 97.080 43.137 1.00 20.24 715 ASN A C 1
ATOM 5492 O O . ASN A 1 715 ? 60.987 96.178 42.390 1.00 21.13 715 ASN A O 1
ATOM 5497 N N . ASP A 1 716 ? 61.599 96.874 44.420 1.00 20.33 716 ASP A N 1
ATOM 5498 C CA . ASP A 1 716 ? 61.572 95.546 45.013 1.00 21.84 716 ASP A CA 1
ATOM 5499 C C . ASP A 1 716 ? 60.145 95.015 45.069 1.00 22.76 716 ASP A C 1
ATOM 5500 O O . ASP A 1 716 ? 59.252 95.669 45.588 1.00 22.08 716 ASP A O 1
ATOM 5505 N N . GLY A 1 717 ? 59.949 93.806 44.565 1.00 22.78 717 GLY A N 1
ATOM 5506 C CA . GLY A 1 717 ? 58.634 93.213 44.568 1.00 23.34 717 GLY A CA 1
ATOM 5507 C C . GLY A 1 717 ? 58.588 92.040 43.619 1.00 21.77 717 GLY A C 1
ATOM 5508 O O . GLY A 1 717 ? 59.623 91.486 43.270 1.00 24.14 717 GLY A O 1
ATOM 5509 N N . ALA A 1 718 ? 57.397 91.665 43.180 1.00 21.12 718 ALA A N 1
ATOM 5510 C CA . ALA A 1 718 ? 57.276 90.541 42.266 1.00 22.63 718 ALA A CA 1
ATOM 5511 C C . ALA A 1 718 ? 57.590 90.940 40.831 1.00 22.67 718 ALA A C 1
ATOM 5512 O O . ALA A 1 718 ? 58.051 90.121 40.035 1.00 25.83 718 ALA A O 1
ATOM 5514 N N . SER A 1 719 ? 57.389 92.213 40.519 1.00 23.89 719 SER A N 1
ATOM 5515 C CA . SER A 1 719 ? 57.613 92.711 39.173 1.00 25.08 719 SER A CA 1
ATOM 5516 C C . SER A 1 719 ? 58.823 93.618 38.949 1.00 23.08 719 SER A C 1
ATOM 5517 O O . SER A 1 719 ? 58.790 94.464 38.034 1.00 21.68 719 SER A O 1
ATOM 5520 N N . THR A 1 720 ? 59.891 93.436 39.732 1.00 17.11 720 THR A N 1
ATOM 5521 C CA . THR A 1 720 ? 61.062 94.270 39.531 1.00 17.03 720 THR A CA 1
ATOM 5522 C C . THR A 1 720 ? 61.655 93.996 38.152 1.00 13.55 720 THR A C 1
ATOM 5523 O O . THR A 1 720 ? 62.221 94.879 37.518 1.00 14.47 720 THR A O 1
ATOM 5527 N N . PHE A 1 721 ? 61.467 92.787 37.652 1.00 13.25 721 PHE A N 1
ATOM 5528 C CA . PHE A 1 721 ? 61.915 92.482 36.311 1.00 15.06 721 PHE A CA 1
ATOM 5529 C C . PHE A 1 721 ? 60.605 92.272 35.561 1.00 15.36 721 PHE A C 1
ATOM 5530 O O . PHE A 1 721 ? 59.810 91.401 35.930 1.00 18.31 721 PHE A O 1
ATOM 5538 N N . VAL A 1 722 ? 60.337 93.091 34.548 1.00 17.52 722 VAL A N 1
ATOM 5539 C CA . VAL A 1 722 ? 59.068 92.955 33.834 1.00 16.08 722 VAL A CA 1
ATOM 5540 C C . VAL A 1 722 ? 59.004 91.782 32.890 1.00 17.75 722 VAL A C 1
ATOM 5541 O O . VAL A 1 722 ? 60.026 91.290 32.398 1.00 19.09 722 VAL A O 1
ATOM 5545 N N . ALA A 1 723 ? 57.773 91.384 32.600 1.00 15.50 723 ALA A N 1
ATOM 5546 C CA . ALA A 1 723 ? 57.517 90.301 31.688 1.00 16.17 723 ALA A CA 1
ATOM 5547 C C . ALA A 1 723 ? 57.619 90.936 30.311 1.00 16.84 723 ALA A C 1
ATOM 5548 O O . ALA A 1 723 ? 57.282 92.100 30.138 1.00 15.24 723 ALA A O 1
ATOM 5550 N N . PRO A 1 724 ? 58.098 90.186 29.313 1.00 19.15 724 PRO A N 1
ATOM 5551 C CA . PRO A 1 724 ? 58.231 90.731 27.961 1.00 20.98 724 PRO A CA 1
ATOM 5552 C C . PRO A 1 724 ? 56.977 91.457 27.482 1.00 21.27 724 PRO A C 1
ATOM 5553 O O . PRO A 1 724 ? 55.866 90.974 27.660 1.00 22.78 724 PRO A O 1
ATOM 5557 N N . GLY A 1 725 ? 57.159 92.632 26.897 1.00 22.88 725 GLY A N 1
ATOM 5558 C CA . GLY A 1 725 ? 56.019 93.388 26.417 1.00 22.13 725 GLY A CA 1
ATOM 5559 C C . GLY A 1 725 ? 55.500 94.397 27.416 1.00 21.43 725 GLY A C 1
ATOM 5560 O O . GLY A 1 725 ? 54.705 95.244 27.064 1.00 26.39 725 GLY A O 1
ATOM 5561 N N . SER A 1 726 ? 55.941 94.313 28.660 1.00 21.19 726 SER A N 1
ATOM 5562 C CA . SER A 1 726 ? 55.511 95.246 29.689 1.00 20.94 726 SER A CA 1
ATOM 5563 C C . SER A 1 726 ? 56.633 96.221 30.065 1.00 20.97 726 SER A C 1
ATOM 5564 O O . SER A 1 726 ? 56.653 96.766 31.167 1.00 23.70 726 SER A O 1
ATOM 5567 N N . GLU A 1 727 ? 57.564 96.452 29.152 1.00 19.86 727 GLU A N 1
ATOM 5568 C CA . GLU A 1 727 ? 58.647 97.373 29.434 1.00 19.10 727 GLU A CA 1
ATOM 5569 C C . GLU A 1 727 ? 58.070 98.782 29.475 1.00 19.97 727 GLU A C 1
ATOM 5570 O O . GLU A 1 727 ? 57.185 99.130 28.692 1.00 22.82 727 GLU A O 1
ATOM 5576 N N . THR A 1 728 ? 58.546 99.573 30.428 1.00 20.35 728 THR A N 1
ATOM 5577 C CA . THR A 1 728 ? 58.076 100.931 30.620 1.00 18.07 728 THR A CA 1
ATOM 5578 C C . THR A 1 728 ? 58.806 101.914 29.743 1.00 19.19 728 THR A C 1
ATOM 5579 O O . THR A 1 728 ? 60.024 102.016 29.812 1.00 16.94 728 THR A O 1
ATOM 5583 N N . LEU A 1 729 ? 58.048 102.665 28.951 1.00 19.34 729 LEU A N 1
ATOM 5584 C CA . LEU A 1 729 ? 58.627 103.653 28.059 1.00 19.08 729 LEU A CA 1
ATOM 5585 C C . LEU A 1 729 ? 59.329 104.679 28.902 1.00 19.54 729 LEU A C 1
ATOM 5586 O O . LEU A 1 729 ? 58.728 105.273 29.784 1.00 20.28 729 LEU A O 1
ATOM 5591 N N . ILE A 1 730 ? 60.618 104.842 28.671 1.00 17.63 730 ILE A N 1
ATOM 5592 C CA . ILE A 1 730 ? 61.382 105.819 29.417 1.00 19.09 730 ILE A CA 1
ATOM 5593 C C . ILE A 1 730 ? 61.588 107.047 28.544 1.00 22.70 730 ILE A C 1
ATOM 5594 O O . ILE A 1 730 ? 61.285 108.165 28.958 1.00 26.85 730 ILE A O 1
ATOM 5599 N N . GLY A 1 731 ? 62.096 106.840 27.335 1.00 23.40 731 GLY A N 1
ATOM 5600 C CA . GLY A 1 731 ? 62.320 107.954 26.442 1.00 24.41 731 GLY A CA 1
ATOM 5601 C C . GLY A 1 731 ? 63.404 107.693 25.431 1.00 23.74 731 GLY A C 1
ATOM 5602 O O . GLY A 1 731 ? 64.005 106.628 25.420 1.00 26.24 731 GLY A O 1
ATOM 5603 N N . GLY A 1 732 ? 63.648 108.665 24.565 1.00 24.26 732 GLY A N 1
ATOM 5604 C CA . GLY A 1 732 ? 64.672 108.502 23.556 1.00 20.45 732 GLY A CA 1
ATOM 5605 C C . GLY A 1 732 ? 65.909 109.248 23.955 1.00 21.30 732 GLY A C 1
ATOM 5606 O O . GLY A 1 732 ? 66.114 109.536 25.132 1.00 21.23 732 GLY A O 1
ATOM 5607 N N . ALA A 1 733 ? 66.701 109.626 22.962 1.00 23.90 733 ALA A N 1
ATOM 5608 C CA . ALA A 1 733 ? 67.945 110.348 23.205 1.00 25.68 733 ALA A CA 1
ATOM 5609 C C . ALA A 1 733 ? 67.766 111.596 24.073 1.00 26.74 733 ALA A C 1
ATOM 5610 O O . ALA A 1 733 ? 66.856 112.407 23.856 1.00 31.75 733 ALA A O 1
ATOM 5612 N N . GLY A 1 734 ? 68.604 111.715 25.092 1.00 25.96 734 GLY A N 1
ATOM 5613 C CA . GLY A 1 734 ? 68.538 112.866 25.965 1.00 24.35 734 GLY A CA 1
ATOM 5614 C C . GLY A 1 734 ? 67.724 112.688 27.227 1.00 25.40 734 GLY A C 1
ATOM 5615 O O . GLY A 1 734 ? 67.915 113.441 28.171 1.00 26.51 734 GLY A O 1
ATOM 5616 N N . THR A 1 735 ? 66.793 111.739 27.244 1.00 24.51 735 THR A N 1
ATOM 5617 C CA . THR A 1 735 ? 65.994 111.512 28.432 1.00 22.93 735 THR A CA 1
ATOM 5618 C C . THR A 1 735 ? 66.959 111.164 29.559 1.00 22.91 735 THR A C 1
ATOM 5619 O O . THR A 1 735 ? 68.009 110.579 29.325 1.00 22.65 735 THR A O 1
ATOM 5623 N N . THR A 1 736 ? 66.634 111.566 30.773 1.00 21.78 736 THR A N 1
ATOM 5624 C CA . THR A 1 736 ? 67.492 111.261 31.896 1.00 23.94 736 THR A CA 1
ATOM 5625 C C . THR A 1 736 ? 66.843 110.169 32.750 1.00 25.04 736 THR A C 1
ATOM 5626 O O . THR A 1 736 ? 65.635 109.896 32.632 1.00 27.50 736 THR A O 1
ATOM 5630 N N . TYR A 1 737 ? 67.647 109.550 33.608 1.00 22.30 737 TYR A N 1
ATOM 5631 C CA . TYR A 1 737 ? 67.161 108.506 34.501 1.00 22.56 737 TYR A CA 1
ATOM 5632 C C . TYR A 1 737 ? 67.944 108.629 35.805 1.00 22.06 737 TYR A C 1
ATOM 5633 O O . TYR A 1 737 ? 69.178 108.623 35.792 1.00 27.13 737 TYR A O 1
ATOM 5642 N N . GLY A 1 738 ? 67.237 108.801 36.916 1.00 20.52 738 GLY A N 1
ATOM 5643 C CA . GLY A 1 738 ? 67.905 108.914 38.202 1.00 16.31 738 GLY A CA 1
ATOM 5644 C C . GLY A 1 738 ? 68.086 107.511 38.724 1.00 15.62 738 GLY A C 1
ATOM 5645 O O . GLY A 1 738 ? 67.108 106.834 39.027 1.00 17.53 738 GLY A O 1
ATOM 5646 N N . GLN A 1 739 ? 69.332 107.062 38.777 1.00 16.23 739 GLN A N 1
ATOM 5647 C CA . GLN A 1 739 ? 69.692 105.708 39.215 1.00 14.58 739 GLN A CA 1
ATOM 5648 C C . GLN A 1 739 ? 70.163 105.698 40.661 1.00 10.98 739 GLN A C 1
ATOM 5649 O O . GLN A 1 739 ? 71.107 106.390 40.994 1.00 15.11 739 GLN A O 1
ATOM 5655 N N . CYS A 1 740 ? 69.511 104.933 41.525 1.00 10.74 740 CYS A N 1
ATOM 5656 C CA . CYS A 1 740 ? 69.945 104.897 42.918 1.00 15.42 740 CYS A CA 1
ATOM 5657 C C . CYS A 1 740 ? 71.372 104.323 42.998 1.00 16.23 740 CYS A C 1
ATOM 5658 O O . CYS A 1 740 ? 71.833 103.657 42.067 1.00 19.54 740 CYS A O 1
ATOM 5661 N N . GLY A 1 741 ? 72.074 104.603 44.093 1.00 15.32 741 GLY A N 1
ATOM 5662 C CA . GLY A 1 741 ? 73.434 104.115 44.247 1.00 15.84 741 GLY A CA 1
ATOM 5663 C C . GLY A 1 741 ? 73.535 102.602 44.331 1.00 16.65 741 GLY A C 1
ATOM 5664 O O . GLY A 1 741 ? 72.593 101.949 44.781 1.00 17.42 741 GLY A O 1
ATOM 5665 N N . GLN A 1 742 ? 74.642 102.043 43.844 1.00 15.37 742 GLN A N 1
ATOM 5666 C CA . GLN A 1 742 ? 74.887 100.600 43.885 1.00 15.71 742 GLN A CA 1
ATOM 5667 C C . GLN A 1 742 ? 73.717 99.751 43.352 1.00 14.67 742 GLN A C 1
ATOM 5668 O O . GLN A 1 742 ? 73.090 98.962 44.072 1.00 16.47 742 GLN A O 1
ATOM 5674 N N . SER A 1 743 ? 73.467 99.885 42.058 1.00 12.25 743 SER A N 1
ATOM 5675 C CA . SER A 1 743 ? 72.370 99.193 41.427 1.00 11.50 743 SER A CA 1
ATOM 5676 C C . SER A 1 743 ? 72.605 99.118 39.934 1.00 10.95 743 SER A C 1
ATOM 5677 O O . SER A 1 743 ? 73.558 99.695 39.416 1.00 12.93 743 SER A O 1
ATOM 5680 N N . LEU A 1 744 ? 71.685 98.472 39.236 1.00 12.55 744 LEU A N 1
ATOM 5681 C CA . LEU A 1 744 ? 71.814 98.272 37.814 1.00 12.17 744 LEU A CA 1
ATOM 5682 C C . LEU A 1 744 ? 70.506 98.635 37.123 1.00 12.83 744 LEU A C 1
ATOM 5683 O O . LEU A 1 744 ? 69.427 98.384 37.665 1.00 14.37 744 LEU A O 1
ATOM 5688 N N . LEU A 1 745 ? 70.609 99.179 35.908 1.00 14.76 745 LEU A N 1
ATOM 5689 C CA . LEU A 1 745 ? 69.446 99.539 35.083 1.00 14.41 745 LEU A CA 1
ATOM 5690 C C . LEU A 1 745 ? 69.574 98.784 33.752 1.00 12.83 745 LEU A C 1
ATOM 5691 O O . LEU A 1 745 ? 70.660 98.746 33.172 1.00 11.47 745 LEU A O 1
ATOM 5696 N N . LEU A 1 746 ? 68.480 98.177 33.293 1.00 12.37 746 LEU A N 1
ATOM 5697 C CA . LEU A 1 746 ? 68.472 97.429 32.031 1.00 14.09 746 LEU A CA 1
ATOM 5698 C C . LEU A 1 746 ? 67.407 98.051 31.108 1.00 14.37 746 LEU A C 1
ATOM 5699 O O . LEU A 1 746 ? 66.257 98.215 31.513 1.00 14.00 746 LEU A O 1
ATOM 5704 N N . LEU A 1 747 ? 67.774 98.344 29.864 1.00 15.40 747 LEU A N 1
ATOM 5705 C CA . LEU A 1 747 ? 66.857 98.968 28.910 1.00 16.49 747 LEU A CA 1
ATOM 5706 C C . LEU A 1 747 ? 66.970 98.358 27.526 1.00 16.54 747 LEU A C 1
ATOM 5707 O O . LEU A 1 747 ? 68.044 97.905 27.132 1.00 18.06 747 LEU A O 1
ATOM 5712 N N . ILE A 1 748 ? 65.854 98.289 26.812 1.00 16.16 748 ILE A N 1
ATOM 5713 C CA . ILE A 1 748 ? 65.879 97.808 25.437 1.00 19.01 748 ILE A CA 1
ATOM 5714 C C . ILE A 1 748 ? 65.239 98.905 24.614 1.00 21.20 748 ILE A C 1
ATOM 5715 O O . ILE A 1 748 ? 64.449 99.698 25.134 1.00 19.70 748 ILE A O 1
ATOM 5720 N N . SER A 1 749 ? 65.608 98.972 23.344 1.00 22.74 749 SER A N 1
ATOM 5721 C CA . SER A 1 749 ? 65.074 99.985 22.453 1.00 24.67 749 SER A CA 1
ATOM 5722 C C . SER A 1 749 ? 64.033 99.363 21.549 1.00 24.87 749 SER A C 1
ATOM 5723 O O . SER A 1 749 ? 64.161 98.194 21.156 1.00 24.94 749 SER A O 1
ATOM 5726 N N . LYS A 1 750 ? 63.017 100.149 21.218 1.00 24.04 750 LYS A N 1
ATOM 5727 C CA . LYS A 1 750 ? 61.948 99.726 20.317 1.00 23.75 750 LYS A CA 1
ATOM 5728 C C . LYS A 1 750 ? 61.664 100.882 19.344 1.00 25.31 750 LYS A C 1
ATOM 5729 O O . LYS A 1 750 ? 61.958 102.062 19.670 1.00 25.19 750 LYS A O 1
#

Secondary structure (DSSP, 8-state):
--STT--EEEE-TTSSEEEEEEE-SS-SEEEEEEESSSSS---SEEEE-EE-STTEEEEEEEHHHHHHTT--S--EEEEEEEBTTB---TT--TT--TT---SS-TT-----TTS-B--TT-S-BS--SS-SS---GGGGB-STTTTT---TTTS--EEPPPPP-----PPP---GGG--EEEE-HHHHHTT-TTS-GGGTTSHHHHHHTHHHHHHHT--EEEES--B-BS-TTTTSSTT--TT---S---BS-SS-B-GGG-S--STTHHHHHHHHHHHHHHHTT-EEEEEE--SS-TT-SBSSSS-SS-BB-SSHHHHHHHHHBPBPTTSSSB--SSSSS--B-TTSHHHHHHHHHHHHIIIIIS---EEEETTGGGGGB--SSSS--TTSTT-TT-S--B-TT-TTSHHHHHHHHSPBPPTT--SSBEEEE----SSTT---TT-SPTT-EEE-HHHHHHHHHHHH-BTTB---HHHHHHHHTT-HHHHGGGT--GGGEEE-S--SSS--HHHHTT-SS------TTS-------S------TTTTTTS--HHHHHHHHHHHHHHHHHSSSEEEEETTGGGT---TT-S--TT--STTTS------HHHHHHHHHHHHHHHHHHH-GGGS-SSPPPTTTEEEE-TTSSB--HHHHT-TT--EEEEEE-GGGGT-SS-EEEEEE-SSS-EEEEP---SSSS-EEEEEE-SGGG-STTSBPPTT-PEEEESTT-EEEEPSSEEEEEEE-

B-factor: mean 18.59, std 9.38, range [2.0, 75.96]

CATH classification: 2.60.40.10 (+2 more: 3.20.20.80, 2.60.40.1180)

Nearest PDB structures (foldseek):
  1bf2-assembly1_A  TM=1.001E+00  e=0.000E+00  Pseudomonas sp. 'amyloderamosa'
  7u3a-assembly2_C  TM=8.892E-01  e=1.043E-63  Streptomyces venezuelae
  7u3d-assembly1_F  TM=8.860E-01  e=8.714E-64  Streptomyces venezuelae
  7u3d-assembly1_A  TM=8.662E-01  e=3.555E-64  Streptomyces venezuelae
  7u3d-assembly2_C  TM=8.844E-01  e=2.791E-62  Streptomyces venezuelae

Radius of gyration: 27.48 Å; Cα contacts (8 Å, |Δi|>4): 1926; chains: 1; bounding box: 60×86×51 Å

Sequence (750 aa):
AINSMSLGASYDAQQANITFRVYSSQATRIVLYLYSAGYGVQESATYTLSPAGSGVWAVTVPVSSIKAAGITGAVYYGYRAWGPNWPYASNWGKGSQAGFVSDVDANGDRFNPNKLLLDPYAQEVSQDPLNPSNQNGNVFASGASYRTTDSGIYAPKGVVLVPSTQSTGTKPTRAQKDDVIYEVHVRGFTEQDTSIPAQYRGTYYGAGLKASYLASLGVTAVEFLPVQETQNDANDVVPNSDANQNYWGYMTENYFSPDRRYAYNKAAGGPTAEFQAMVQAFHNAGIKVYMDVVYNHTAEGGTWTSSDPTTATIYSWRGLDNATYYELTSGNQYFYDNTGIGANFNTYNTVAQNLIVDSLAYWANTMGVDGFRFDLASVLGNSCLNGAYTASAPNCPNGGYNFDAADSNVAINRILREFTVRPAAGGSGLDLFAEPWAIGGNSYQLGGFPQGWSEWNGLFRDSLRQAQNELGSMTIYVTQDANDFSGSSNLFQSSGRSPWNSINFIDVHDGMTLKDVYSCNGANNSQAWPYGPSDGGTSTNYSWDQGMSAGTGAAVDQRRAARTGMAFEMLSAGTPLMQGGDEYLRTLQCNNNAYNLDSSANWLTYSWTTDQSNFYTFAQRLIAFRKAHPALRPSSWYSGSQLTWYQPSGAVADSNYWNNTSNYAIAYAINGPSLGDSNSIYVAYNGWSSSVTFTLPAPPSGTQWYRVTDTCDWNDGASTFVAPGSETLIGGAGTTYGQCGQSLLLLISK

Organism: Pseudomonas amyloderamosa (NCBI:txid32043)

Foldseek 3Di:
DACPPVAAWAADPVRQKIKHKAFFPFWPWKKKFKDQAFADDGGLDIGTWDDPDPRMTMDMGTVVVVVVSVRDDWIWMWMFTAGDQFHDDPPDDQLDSPRGRACADLLQARAQRLATAEGLRFQAKRAALDALVDNDLLLQKFDPVHRSRRCRRRAITGTHDHADPAALADAFFAFLLLFAEAEDAQQLAFQPPPVFPNLLHRALLRLLVCLVVCVLLPGAEYEHQAQAAAHANCCPNDPQDLVPFFRSGLAHAHLNYGHLVRHSDNDVCRNQSSLSNSSNSNVVSNHAYEYEDEQFAHNQAWAPDPVDLNITGHHYDSNRYRLQFWAAEVSNSTAFDQAPRHTTGQLLRVVNLSSVLNSVCSCVPSSVHAAYEYDLCQSQQFLARYNPDDVVSVVCHRHRGDGDQPPCRRSLNVNPVSFAQRDNRTDGTHAYEYQQATGDDPRNQQLNHAESYAYEDPLLQQLLLCLQQVVPPDFRAPVSLVCLQQQNCVRHVVNPAFSQSYAHENDDLAFWALLFLQQDPFADQPDGPQLHNDPDGDRDSSGYNQCPVVPNDDDLRSQLLSLFRLLSQLQGAYHYHHYPQSLQSQGSPRHRNCRSRPDPSPRHYDDHDQLSVLSNLSSSQSSVVSSQAQLSSASHGQDPLFKFKDAQALHTQDPVNSPDRVRSKIKMKGQRVVRPHPWIKMKIFQSAQAKDKHFHAAGNDAGFKFWQAASDSVLRHNDRGHDPPPTHTQTGGGGMDTHGHGHMTMIIHD